Protein AF-A0A7C5XHE6-F1 (afdb_monomer)

Secondary structure (DSSP, 8-state):
--GGGSHHHHTTTGGGTT---------------------------------PPPPPPHHHHHHHHHHHHHHHHHHHHTT-HHHHHHHHHHHHHTTTT-HHHH-HHHHHHHHHHHHHHHHH--HHHHHHHHHHHHHTT--HHHHHHHHT--HHIIIIIIHHHHT--------HHHHHHHHHHHHHHHH---HHHHHHHHHHHTT--HHHHHHTT--SSTTTT----HHHHHHHHHHT-EEEEEEETTEEEEEEEEEE--HHHHHHHHTT-SSS-PEEEEEES-SSS--EEEEEEEEEEGGG-GGG-HHHHHHHHHT--TTTHHHHHHHHHHTTEEEEEETTTTEEEEEEEEETTSTTHHHHHHHHHHHHHTT--EEEEE-SSEEEEEEEHHHHHHHHHHHTTT--SHHHHHHHHHHHHHHTTSS-HHHHHHHHHTTS--STT-TTSS-HHHHHHHHS-----TT-HHHHHTT-HHHHHHHHHHHTGGGTTSS-HHHHHHHHHS----HHHHHHHHHHHH--

Sequence (520 aa):
MNLGSIGALVMHRIRCIAVSAEGGFKINNGPPINGKGPMPSKEVSDTNIEASPPQPTRAGRIETYTELIRQAMRCLENNDKDCVMKLIEELVRNQCHNGRLIGKEVADGVRMVAHKLWLVSDNELRCKLLRTLRELGVTKKWVRGALKINRKELDKKWRTRCNIEWGIRIKRRDIIKRVEDLLRERFGWDEVKMCEELMRFIGIDTEMLRKYGIEPCDWVHAGFDEVYFMGIALSDLYVKFVEINKNKYVNVALNTTNAIDAVFFSLLLPVQRSTVEIWWVDRETGIVGVGYLIVVRADKWGWANYEELIKRIRTLRLEDVPRLIAGAVDGDGSIKYNFTVSRPSIEITACKACRKRVFLDALQEILEKLGIEGKIYETDSDVRLEVYGENAIKLLRFIMPYLRHPLKRLRAKLILMLHDGKIDDDTFAELYNQSKYEDEDDPKRGHAVEALTRAAPQTHTHGERDKVAGRRFNEIKEFLRGKICRYGAIYPPKELLMRSFNDAYNLDYLLNYLREKYLG

Mean predicted aligned error: 17.36 Å

Foldseek 3Di:
DDPPCQLVCLQCLLLPLQDDPDDDDDDDDDDDDDDDDDDDDDDDDDDDDDDDPDDDDLVVVLVVLVVLLVQLVVCLVVVVLVSNLVSLLVCLLVVQLPCVPNHDVSNVSSLQSLQSSLVPDDLVSVLVSLVSCLVSVNAPVSCCVSNVPDPCCVVPVSCVSNVDDRDDPCDVSNVSVVVVVCCCPPPVLDQLNLQVLLCVLLQADQVLCVVLVDRLRPLSSDGADPLLLLLQLLFAKDWDWDADPNFIKIKIKRKALFLLCLSVVSSRDPDPDFNKDKDQPDVVVRQIMIMGIDIGGPVPDPSNPLVVSLVCLLVDDLLSLLSSVLSNCLHQKDWDADPVVRKIKIKGKDWPPDPSVSVLVSNQVSLVVVVQHWDWDDDPTMIMIMGMHPSRLVSLVSNLSNHNRSLRNQSSVLSNCCVVVSDDPVSSCVNNVSSDQDDPPRSRGSPSVVSSCSSHLPQDDPDCVVCVVVVVVVVVVVLCCVQPVVCRPVDDPQVSCCVRPVDGPDCVSSVVVSCVVPVD

pLDDT: mean 75.3, std 22.18, range [20.66, 98.38]

Solvent-accessible surface area (backbone atoms only — not comparable to full-atom values): 29993 Å² total; per-residue (Å²): 131,82,76,87,55,58,78,73,45,55,78,56,46,72,72,53,67,72,69,68,91,82,87,79,93,79,87,82,84,86,87,92,84,88,90,82,84,89,85,88,82,82,91,83,81,88,84,89,76,87,80,71,81,83,74,77,50,77,66,57,50,50,55,54,51,50,50,49,48,52,50,29,50,51,24,55,74,71,68,36,63,67,60,27,51,54,42,50,51,52,40,48,75,71,43,38,60,38,37,89,80,66,36,57,66,55,13,50,45,47,27,49,53,53,26,52,52,54,70,80,39,56,74,65,57,44,34,50,53,52,50,53,41,48,75,70,66,55,51,70,69,55,53,29,62,36,60,69,48,53,71,66,48,52,68,47,55,45,18,67,74,52,71,49,78,79,68,77,78,70,47,67,68,60,52,47,50,52,52,50,51,47,34,35,77,75,66,64,52,42,68,57,52,47,40,51,54,50,40,47,64,46,58,36,63,60,67,65,40,42,78,75,73,39,74,80,49,68,43,78,79,56,75,82,53,73,52,22,48,49,14,25,46,59,42,51,47,43,77,43,81,46,78,57,94,96,39,60,26,31,42,36,33,47,71,33,30,28,20,63,50,45,59,54,52,72,65,63,64,92,60,100,69,58,47,61,46,76,47,74,74,35,77,87,86,60,31,35,29,36,28,42,34,39,80,42,51,42,95,75,40,77,83,73,44,61,71,60,51,53,54,51,56,78,68,52,55,77,90,49,44,36,31,25,49,18,18,24,39,56,42,43,23,48,72,49,72,41,77,91,75,75,32,40,34,36,39,38,52,27,49,51,93,42,78,40,44,61,53,49,53,55,48,46,60,50,31,51,76,71,74,30,67,63,46,80,48,75,60,97,65,35,32,33,41,37,22,48,40,71,36,22,52,54,49,43,70,60,19,56,89,54,42,56,40,62,64,55,42,50,51,48,51,51,53,50,33,41,75,69,66,74,41,52,72,66,58,41,50,62,61,51,54,43,70,54,83,70,66,89,82,27,55,47,48,51,26,10,57,57,41,47,55,67,68,20,84,78,62,82,75,89,85,48,64,72,37,60,76,67,67,43,55,66,60,53,49,53,50,43,33,74,50,47,59,74,49,67,83,80,45,59,70,67,54,37,42,29,71,55,66,74,38,71,95,58,70,62,57,34,54,50,48,52,42,51,72,76,73,94

Nearest PDB structures (foldseek):
  2dch-assembly1_X  TM=5.580E-01  e=1.653E-05  Thermoproteus
  2ab5-assembly1_B  TM=5.947E-01  e=7.986E-05  Saccharomyces cerevisiae
  2ab5-assembly1_A  TM=5.744E-01  e=6.090E-04  Saccharomyces cerevisiae
  6mrs-ass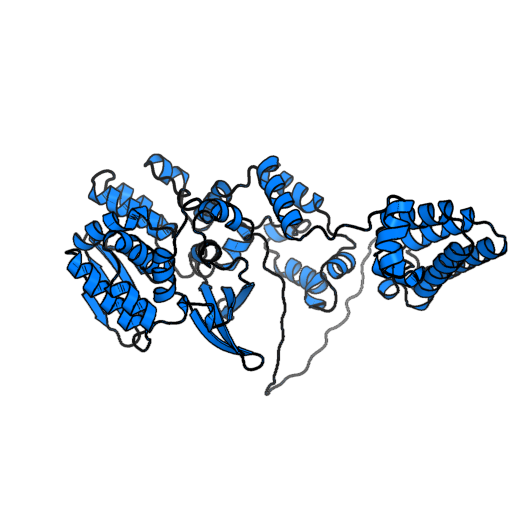embly1_A  TM=4.755E-01  e=1.895E+00  synth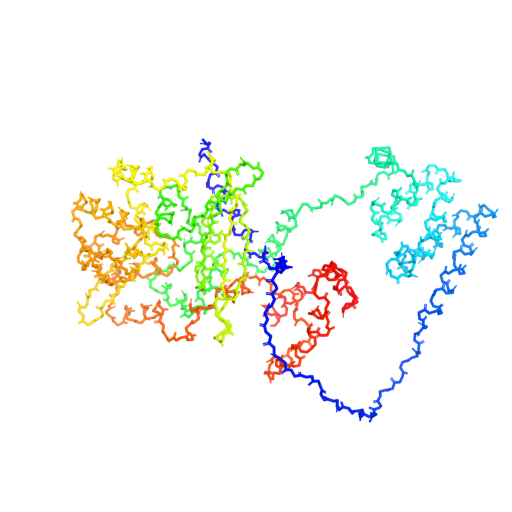etic construct

Radius of gyration: 30.7 Å; Cα contacts (8 Å, |Δi|>4): 626; chains: 1; bounding box: 70×63×87 Å

Structure (mmCIF, N/CA/C/O backbone):
data_AF-A0A7C5XHE6-F1
#
_entry.id   AF-A0A7C5XHE6-F1
#
loop_
_atom_site.group_PDB
_atom_site.id
_atom_site.type_symbol
_atom_site.label_atom_id
_atom_site.label_alt_id
_atom_site.label_comp_id
_atom_site.label_asym_id
_atom_site.label_entity_id
_atom_site.label_seq_id
_atom_site.pdbx_PDB_ins_code
_atom_site.Cartn_x
_atom_site.Cartn_y
_atom_site.Cartn_z
_atom_site.occupancy
_atom_site.B_iso_or_equiv
_atom_site.auth_seq_id
_atom_site.auth_comp_id
_atom_site.auth_asym_id
_atom_site.auth_atom_id
_atom_site.pdbx_PDB_model_num
ATOM 1 N N . MET A 1 1 ? -4.288 24.419 -5.793 1.00 26.61 1 MET A N 1
ATOM 2 C CA . MET A 1 1 ? -4.224 23.152 -6.561 1.00 26.61 1 MET A CA 1
ATOM 3 C C . MET A 1 1 ? -5.627 22.863 -7.074 1.00 26.61 1 MET A C 1
ATOM 5 O O . MET A 1 1 ? -6.558 23.048 -6.309 1.00 26.61 1 MET A O 1
ATOM 9 N N . ASN A 1 2 ? -5.802 22.543 -8.361 1.00 20.66 2 ASN A N 1
ATOM 10 C CA . ASN A 1 2 ? -7.130 22.410 -8.975 1.00 20.66 2 ASN A CA 1
ATOM 11 C C . ASN A 1 2 ? -7.695 20.995 -8.706 1.00 20.66 2 ASN A C 1
ATOM 13 O O . ASN A 1 2 ? -7.157 20.000 -9.198 1.00 20.66 2 ASN A O 1
ATOM 17 N N . LEU A 1 3 ? -8.716 20.922 -7.845 1.00 27.92 3 LEU A N 1
ATOM 18 C CA . LEU A 1 3 ? -9.146 19.735 -7.082 1.00 27.92 3 LEU A CA 1
ATOM 19 C C . LEU A 1 3 ? -10.015 18.730 -7.865 1.00 27.92 3 LEU A C 1
ATOM 21 O O . LEU A 1 3 ? -10.247 17.626 -7.385 1.00 27.92 3 LEU A O 1
ATOM 25 N N . GLY A 1 4 ? -10.422 19.044 -9.099 1.00 21.59 4 GLY A N 1
ATOM 26 C CA . GLY A 1 4 ? -11.236 18.150 -9.943 1.00 21.59 4 GLY A CA 1
ATOM 27 C C . GLY A 1 4 ? -10.503 16.925 -10.518 1.00 21.59 4 GLY A C 1
ATOM 28 O O . GLY A 1 4 ? -11.110 16.105 -11.197 1.00 21.59 4 GLY A O 1
ATOM 29 N N . SER A 1 5 ? -9.199 16.780 -10.262 1.00 22.95 5 SER A N 1
ATOM 30 C CA . SER A 1 5 ? -8.342 15.777 -10.921 1.00 22.95 5 SER A CA 1
ATOM 31 C C . SER A 1 5 ? -8.169 14.471 -10.127 1.00 22.95 5 SER A C 1
ATOM 33 O O . SER A 1 5 ? -7.645 13.495 -10.659 1.00 22.95 5 SER A O 1
ATOM 35 N N . ILE A 1 6 ? -8.562 14.449 -8.848 1.00 27.91 6 ILE A N 1
ATOM 36 C CA . ILE A 1 6 ? -8.197 13.391 -7.885 1.00 27.91 6 ILE A CA 1
ATOM 37 C C . ILE A 1 6 ? -8.960 12.080 -8.157 1.00 27.91 6 ILE A C 1
ATOM 39 O O . ILE A 1 6 ? -8.373 11.003 -8.059 1.00 27.91 6 ILE A O 1
ATOM 43 N N . GLY A 1 7 ? -10.218 12.156 -8.608 1.00 23.56 7 GLY A N 1
ATOM 44 C CA . GLY A 1 7 ? -11.042 10.978 -8.928 1.00 23.56 7 GLY A CA 1
ATOM 45 C C . GLY A 1 7 ? -10.528 10.151 -10.115 1.00 23.56 7 GLY A C 1
ATOM 46 O O . GLY A 1 7 ? -10.569 8.927 -10.081 1.00 23.56 7 GLY A O 1
ATOM 47 N N . ALA A 1 8 ? -9.935 10.794 -11.128 1.00 22.52 8 ALA A N 1
ATOM 48 C CA . ALA A 1 8 ? -9.312 10.106 -12.268 1.00 22.52 8 ALA A CA 1
ATOM 49 C C . ALA A 1 8 ? -7.907 9.539 -11.949 1.00 22.52 8 ALA A C 1
ATOM 51 O O . ALA A 1 8 ? -7.343 8.774 -12.733 1.00 22.52 8 ALA A O 1
ATOM 52 N N . LEU A 1 9 ? -7.328 9.920 -10.804 1.00 27.09 9 LEU A N 1
ATOM 53 C CA . LEU A 1 9 ? -5.957 9.605 -10.390 1.00 27.09 9 LEU A CA 1
ATOM 54 C C . LEU A 1 9 ? -5.854 8.303 -9.581 1.00 27.09 9 LEU A C 1
ATOM 56 O O . LEU A 1 9 ? -4.801 7.668 -9.619 1.00 27.09 9 LEU A O 1
ATOM 60 N N . VAL A 1 10 ? -6.930 7.869 -8.913 1.00 28.62 10 VAL A N 1
ATOM 61 C CA . VAL A 1 10 ? -6.976 6.605 -8.148 1.00 28.62 10 VAL A CA 1
ATOM 62 C C . VAL A 1 10 ? -6.812 5.393 -9.080 1.00 28.62 10 VAL A C 1
ATOM 64 O O . VAL A 1 10 ? -5.983 4.530 -8.810 1.00 28.62 10 VAL A O 1
ATOM 67 N N . MET A 1 11 ? -7.436 5.411 -10.267 1.00 25.52 11 MET A N 1
ATOM 68 C CA . MET A 1 11 ? -7.243 4.381 -11.308 1.00 25.52 11 MET A CA 1
ATOM 69 C C . MET A 1 11 ? -5.835 4.365 -11.934 1.00 25.52 11 MET A C 1
ATOM 71 O O . MET A 1 11 ? -5.468 3.418 -12.624 1.00 25.52 11 MET A O 1
ATOM 75 N N . HIS A 1 12 ? -5.013 5.401 -11.718 1.00 29.30 12 HIS A N 1
ATOM 76 C CA . HIS A 1 12 ? -3.626 5.423 -12.192 1.00 29.30 12 HIS A CA 1
ATOM 77 C C . HIS A 1 12 ? -2.636 4.850 -11.153 1.00 29.30 12 HIS A C 1
ATOM 79 O O . HIS A 1 12 ? -1.473 4.653 -11.498 1.00 29.30 12 HIS A O 1
ATOM 85 N N . ARG A 1 13 ? -3.050 4.588 -9.901 1.00 35.28 13 ARG A N 1
ATOM 86 C CA . ARG A 1 13 ? -2.145 4.166 -8.808 1.00 35.28 13 ARG A CA 1
ATOM 87 C C . ARG A 1 13 ? -1.843 2.671 -8.798 1.00 35.28 13 ARG A C 1
ATOM 89 O O . ARG A 1 13 ? -0.698 2.297 -8.565 1.00 35.28 13 ARG A O 1
ATOM 96 N N . ILE A 1 14 ? -2.810 1.836 -9.172 1.00 31.27 14 ILE A N 1
ATOM 97 C CA . ILE A 1 14 ? -2.570 0.399 -9.366 1.00 31.27 14 ILE A CA 1
ATOM 98 C C . ILE A 1 14 ? -1.552 0.161 -10.498 1.00 31.27 14 ILE A C 1
ATOM 100 O O . ILE A 1 14 ? -0.758 -0.778 -10.456 1.00 31.27 14 ILE A O 1
ATOM 104 N N . ARG A 1 15 ? -1.437 1.116 -11.429 1.00 33.22 15 ARG A N 1
ATOM 105 C CA . ARG A 1 15 ? -0.502 1.070 -12.560 1.00 33.22 15 ARG A CA 1
ATOM 106 C C . ARG A 1 15 ? 0.995 1.032 -12.213 1.00 33.22 15 ARG A C 1
ATOM 108 O O . ARG A 1 15 ? 1.852 0.947 -13.089 1.00 33.22 15 ARG A O 1
ATOM 115 N N . CYS A 1 16 ? 1.354 1.165 -10.938 1.00 29.00 16 CYS A N 1
ATOM 116 C CA . CYS A 1 16 ? 2.748 1.288 -10.509 1.00 29.00 16 CYS A CA 1
ATOM 117 C C . CYS A 1 16 ? 3.265 0.109 -9.672 1.00 29.00 16 CYS A C 1
ATOM 119 O O . CYS A 1 16 ? 4.475 0.031 -9.465 1.00 29.00 16 CYS A O 1
ATOM 121 N N . ILE A 1 17 ? 2.404 -0.816 -9.232 1.00 32.62 17 ILE A N 1
ATOM 122 C CA . ILE A 1 17 ? 2.788 -1.857 -8.258 1.00 32.62 17 ILE A CA 1
ATOM 123 C C . ILE A 1 17 ? 3.675 -2.946 -8.890 1.00 32.62 17 ILE A C 1
ATOM 125 O O . ILE A 1 17 ? 4.526 -3.520 -8.220 1.00 32.62 17 ILE A O 1
ATOM 129 N N . ALA A 1 18 ? 3.604 -3.155 -10.208 1.00 27.67 18 ALA A N 1
ATOM 130 C CA . ALA A 1 18 ? 4.371 -4.212 -10.873 1.00 27.67 18 ALA A CA 1
ATOM 131 C C . ALA A 1 18 ? 5.877 -3.924 -11.072 1.00 27.67 18 ALA A C 1
ATOM 133 O O . ALA A 1 18 ? 6.579 -4.774 -11.616 1.00 27.67 18 ALA A O 1
ATOM 134 N N . VAL A 1 19 ? 6.417 -2.748 -10.709 1.00 31.83 19 VAL A N 1
ATOM 135 C CA . VAL A 1 19 ? 7.828 -2.437 -11.017 1.00 31.83 19 VAL A CA 1
ATOM 136 C C . VAL A 1 19 ? 8.483 -1.484 -10.013 1.00 31.83 19 VAL A C 1
ATOM 138 O O . VAL A 1 19 ? 8.537 -0.276 -10.259 1.00 31.83 19 VAL A O 1
ATOM 141 N N . SER A 1 20 ? 9.123 -2.024 -8.972 1.00 27.94 20 SER A N 1
ATOM 142 C CA . SER A 1 20 ? 10.395 -1.493 -8.444 1.00 27.94 20 SER A CA 1
ATOM 143 C C . SER A 1 20 ? 11.145 -2.540 -7.617 1.00 27.94 20 SER A C 1
ATOM 145 O O . SER A 1 20 ? 11.141 -2.525 -6.395 1.00 27.94 20 SER A O 1
ATOM 147 N N . ALA A 1 21 ? 11.841 -3.427 -8.320 1.00 26.02 21 ALA A N 1
ATOM 148 C CA . ALA A 1 21 ? 12.965 -4.177 -7.779 1.00 26.02 21 ALA A CA 1
ATOM 149 C C . ALA A 1 21 ? 14.148 -4.043 -8.749 1.00 26.02 21 ALA A C 1
ATOM 151 O O . ALA A 1 21 ? 14.610 -5.027 -9.300 1.00 26.02 21 ALA A O 1
ATOM 152 N N . GLU A 1 22 ? 14.606 -2.814 -9.023 1.00 25.88 22 GLU A N 1
ATOM 153 C CA . GLU A 1 22 ? 15.925 -2.585 -9.634 1.00 25.88 22 GLU A CA 1
ATOM 154 C C . GLU A 1 22 ? 16.517 -1.226 -9.221 1.00 25.88 22 GLU A C 1
ATOM 156 O O . GLU A 1 22 ? 15.969 -0.167 -9.533 1.00 25.88 22 GLU A O 1
ATOM 161 N N . GLY A 1 23 ? 17.696 -1.283 -8.592 1.00 23.80 23 GLY A N 1
ATOM 162 C CA . GLY A 1 23 ? 18.583 -0.155 -8.284 1.00 23.80 23 GLY A CA 1
ATOM 163 C C . GLY A 1 23 ? 18.903 -0.110 -6.790 1.00 23.80 23 GLY A C 1
ATOM 164 O O . GLY A 1 23 ? 18.004 -0.034 -5.978 1.00 23.80 23 GLY A O 1
ATOM 165 N N . GLY A 1 24 ? 20.134 -0.162 -6.302 1.00 21.94 24 GLY A N 1
ATOM 166 C CA . GLY A 1 24 ? 21.453 -0.055 -6.904 1.00 21.94 24 GLY A CA 1
ATOM 167 C C . GLY A 1 24 ? 22.391 0.231 -5.734 1.00 21.94 24 GLY A C 1
ATOM 168 O O . GLY A 1 24 ? 22.412 1.344 -5.220 1.00 21.94 24 GLY A O 1
ATOM 169 N N . PHE A 1 25 ? 23.104 -0.793 -5.265 1.00 22.00 25 PHE A N 1
ATOM 170 C CA . PHE A 1 25 ? 23.996 -0.693 -4.113 1.00 22.00 25 PHE A CA 1
ATOM 171 C C . PHE A 1 25 ? 25.136 0.294 -4.393 1.00 22.00 25 PHE A C 1
ATOM 173 O O . PHE A 1 25 ? 25.977 0.067 -5.264 1.00 22.00 25 PHE A O 1
ATOM 180 N N . LYS A 1 26 ? 25.182 1.377 -3.614 1.00 22.16 26 LYS A N 1
ATOM 181 C CA . LYS A 1 26 ? 26.386 2.177 -3.386 1.00 22.16 26 LYS A CA 1
ATOM 182 C C . LYS A 1 26 ? 26.808 1.969 -1.939 1.00 22.16 26 LYS A C 1
ATOM 184 O O . LYS A 1 26 ? 26.198 2.503 -1.022 1.00 22.16 26 LYS A O 1
ATOM 189 N N . ILE A 1 27 ? 27.848 1.165 -1.772 1.00 24.25 27 ILE A N 1
ATOM 190 C CA . ILE A 1 27 ? 28.574 0.990 -0.519 1.00 24.25 27 ILE A CA 1
ATOM 191 C C . ILE A 1 27 ? 29.613 2.109 -0.475 1.00 24.25 27 ILE A C 1
ATOM 193 O O . ILE A 1 27 ? 30.404 2.217 -1.408 1.00 24.25 27 ILE A O 1
ATOM 197 N N . ASN A 1 28 ? 29.621 2.917 0.583 1.00 21.64 28 ASN A N 1
ATOM 198 C CA . ASN A 1 28 ? 30.779 3.732 0.933 1.00 21.64 28 ASN A CA 1
ATOM 199 C C . ASN A 1 28 ? 31.118 3.523 2.415 1.00 21.64 28 ASN A C 1
ATOM 201 O O . ASN A 1 28 ? 30.295 3.793 3.284 1.00 21.64 28 ASN A O 1
ATOM 205 N N . ASN A 1 29 ? 32.375 3.107 2.609 1.00 25.17 29 ASN A N 1
ATOM 206 C CA . ASN A 1 29 ? 33.237 3.169 3.797 1.00 25.17 29 ASN A CA 1
ATOM 207 C C . ASN A 1 29 ? 33.138 2.057 4.864 1.00 25.17 29 ASN A C 1
ATOM 209 O O . ASN A 1 29 ? 32.437 2.197 5.854 1.00 25.17 29 ASN A O 1
ATOM 213 N N . GLY A 1 30 ? 33.964 1.013 4.675 1.00 22.03 30 GLY A N 1
ATOM 214 C CA . GLY A 1 30 ? 35.265 0.875 5.375 1.00 22.03 30 GLY A CA 1
ATOM 215 C C . GLY A 1 30 ? 35.311 0.119 6.729 1.00 22.03 30 GLY A C 1
ATOM 216 O O . GLY A 1 30 ? 34.462 0.388 7.564 1.00 22.03 30 GLY A O 1
ATOM 217 N N . PRO A 1 31 ? 36.296 -0.787 6.969 1.00 30.23 31 PRO A N 1
ATOM 218 C CA . PRO A 1 31 ? 36.237 -1.903 7.941 1.00 30.23 31 PRO A CA 1
ATOM 219 C C . PRO A 1 31 ? 37.012 -1.645 9.260 1.00 30.23 31 PRO A C 1
ATOM 221 O O . PRO A 1 31 ? 37.639 -0.590 9.379 1.00 30.23 31 PRO A O 1
ATOM 224 N N . PRO A 1 32 ? 36.987 -2.565 10.259 1.00 28.52 32 PRO A N 1
ATOM 225 C CA . PRO A 1 32 ? 38.006 -3.645 10.425 1.00 28.52 32 PRO A CA 1
ATOM 226 C C . PRO A 1 32 ? 37.415 -4.954 11.046 1.00 28.52 32 PRO A C 1
ATOM 228 O O . PRO A 1 32 ? 36.237 -4.969 11.369 1.00 28.52 32 PRO A O 1
ATOM 231 N N . ILE A 1 33 ? 38.063 -6.096 11.341 1.00 25.09 33 ILE A N 1
ATOM 232 C CA . ILE A 1 33 ? 39.339 -6.812 11.089 1.00 25.09 33 ILE A CA 1
ATOM 233 C C . ILE A 1 33 ? 39.103 -8.268 11.595 1.00 25.09 33 ILE A C 1
ATOM 235 O O . ILE A 1 33 ? 38.296 -8.470 12.498 1.00 25.09 33 ILE A O 1
ATOM 239 N N . ASN A 1 34 ? 39.874 -9.230 11.059 1.00 24.42 34 ASN A N 1
ATOM 240 C CA . ASN A 1 34 ? 39.990 -10.681 11.352 1.00 24.42 34 ASN A CA 1
ATOM 241 C C . ASN A 1 34 ? 39.054 -11.593 10.532 1.00 24.42 34 ASN A C 1
ATOM 243 O O . ASN A 1 34 ? 37.844 -11.522 10.656 1.00 24.42 34 ASN A O 1
ATOM 247 N N . GLY A 1 35 ? 39.499 -12.516 9.677 1.00 22.88 35 GLY A N 1
ATOM 248 C CA . GLY A 1 35 ? 40.815 -13.110 9.450 1.00 22.88 35 GLY A CA 1
ATOM 249 C C . GLY A 1 35 ? 40.649 -14.632 9.402 1.00 22.88 35 GLY A C 1
ATOM 250 O O . GLY A 1 35 ? 40.390 -15.226 10.442 1.00 22.88 35 GLY A O 1
ATOM 251 N N . LYS A 1 36 ? 40.766 -15.243 8.212 1.00 24.61 36 LYS A N 1
ATOM 252 C CA . LYS A 1 36 ? 41.341 -16.583 7.949 1.00 24.61 36 LYS A CA 1
ATOM 253 C C . LYS A 1 36 ? 41.221 -16.921 6.456 1.00 24.61 36 LYS A C 1
ATOM 255 O O . LYS A 1 36 ? 40.152 -16.810 5.866 1.00 24.61 36 LYS A O 1
ATOM 260 N N . GLY A 1 37 ? 42.367 -17.251 5.861 1.00 22.53 37 GLY A N 1
ATOM 261 C CA . GLY A 1 37 ? 42.538 -17.590 4.448 1.00 22.53 37 GLY A CA 1
ATOM 262 C C . GLY A 1 37 ? 42.047 -18.997 4.071 1.00 22.53 37 GLY A C 1
ATOM 263 O O . GLY A 1 37 ? 41.517 -19.714 4.920 1.00 22.53 37 GLY A O 1
ATOM 264 N N . PRO A 1 38 ? 42.201 -19.379 2.789 1.00 23.78 38 PRO A N 1
ATOM 265 C CA . PRO A 1 38 ? 41.472 -20.479 2.164 1.00 23.78 38 PRO A CA 1
ATOM 266 C C . PRO A 1 38 ? 42.223 -21.819 2.228 1.00 23.78 38 PRO A C 1
ATOM 268 O O . PRO A 1 38 ? 43.452 -21.848 2.243 1.00 23.78 38 PRO A O 1
ATOM 271 N N . MET A 1 39 ? 41.481 -22.931 2.169 1.00 21.89 39 MET A N 1
ATOM 272 C CA . MET A 1 39 ? 42.016 -24.260 1.838 1.00 21.89 39 MET A CA 1
ATOM 273 C C . MET A 1 39 ? 41.391 -24.783 0.528 1.00 21.89 39 MET A C 1
ATOM 275 O O . MET A 1 39 ? 40.179 -24.645 0.355 1.00 21.89 39 MET A O 1
ATOM 279 N N . PRO A 1 40 ? 42.184 -25.371 -0.392 1.00 25.12 40 PRO A N 1
ATOM 280 C CA . PRO A 1 40 ? 41.724 -25.852 -1.693 1.00 25.12 40 PRO A CA 1
ATOM 281 C C . PRO A 1 40 ? 41.316 -27.336 -1.648 1.00 25.12 40 PRO A C 1
ATOM 283 O O . PRO A 1 40 ? 41.926 -28.140 -0.949 1.00 25.12 40 PRO A O 1
ATOM 286 N N . SER A 1 41 ? 40.334 -27.729 -2.459 1.00 23.91 41 SER A N 1
ATOM 287 C CA . SER A 1 41 ? 40.117 -29.130 -2.866 1.00 23.91 41 SER A CA 1
ATOM 288 C C . SER A 1 41 ? 39.664 -29.118 -4.331 1.00 23.91 41 SER A C 1
ATOM 290 O O . SER A 1 41 ? 38.771 -28.362 -4.695 1.00 23.91 41 SER A O 1
ATOM 292 N N . LYS A 1 42 ? 40.554 -29.548 -5.230 1.00 24.12 42 LYS A N 1
ATOM 293 C CA . LYS A 1 42 ? 40.725 -30.895 -5.808 1.00 24.12 42 LYS A CA 1
ATOM 294 C C . LYS A 1 42 ? 39.707 -31.207 -6.908 1.00 24.12 42 LYS A C 1
ATOM 296 O O . LYS A 1 42 ? 38.513 -31.332 -6.666 1.00 24.12 42 LYS A O 1
ATOM 301 N N . GLU A 1 43 ? 40.272 -31.322 -8.107 1.00 23.88 43 GLU A N 1
ATOM 302 C CA . GLU A 1 43 ? 39.700 -31.859 -9.335 1.00 23.88 43 GLU A CA 1
ATOM 303 C C . GLU A 1 43 ? 39.048 -33.224 -9.102 1.00 23.88 43 GLU A C 1
ATOM 305 O O . GLU A 1 43 ? 39.625 -34.089 -8.442 1.00 23.88 43 GLU A O 1
ATOM 310 N N . VAL A 1 44 ? 37.885 -33.427 -9.719 1.00 25.09 44 VAL A N 1
ATOM 311 C CA . VAL A 1 44 ? 37.427 -34.752 -10.133 1.00 25.09 44 VAL A CA 1
ATOM 312 C C . VAL A 1 44 ? 36.932 -34.624 -11.567 1.00 25.09 44 VAL A C 1
ATOM 314 O O . VAL A 1 44 ? 36.077 -33.795 -11.882 1.00 25.09 44 VAL A O 1
ATOM 317 N N . SER A 1 45 ? 37.563 -35.418 -12.416 1.00 25.12 45 SER A N 1
ATOM 318 C CA . SER A 1 45 ? 37.356 -35.571 -13.843 1.00 25.12 45 SER A CA 1
ATOM 319 C C . SER A 1 45 ? 36.248 -36.584 -14.164 1.00 25.12 45 SER A C 1
ATOM 321 O O . SER A 1 45 ? 36.047 -37.554 -13.439 1.00 25.12 45 SER A O 1
ATOM 323 N N . ASP A 1 46 ? 35.613 -36.324 -15.308 1.00 25.58 46 ASP A N 1
ATOM 324 C CA . ASP A 1 46 ? 34.996 -37.224 -16.291 1.00 25.58 46 ASP A CA 1
ATOM 325 C C . ASP A 1 46 ? 33.772 -38.090 -15.938 1.00 25.58 46 ASP A C 1
ATOM 327 O O . ASP A 1 46 ? 33.831 -39.051 -15.177 1.00 25.58 46 ASP A O 1
ATOM 331 N N . THR A 1 47 ? 32.670 -37.862 -16.673 1.00 24.50 47 THR A N 1
ATOM 332 C CA . THR A 1 47 ? 32.284 -38.762 -17.787 1.00 24.50 47 THR A CA 1
ATOM 333 C C . THR A 1 47 ? 31.145 -38.205 -18.670 1.00 24.50 47 THR A C 1
ATOM 335 O O . THR A 1 47 ? 30.076 -37.842 -18.196 1.00 24.50 47 THR A O 1
ATOM 338 N N . ASN A 1 48 ? 31.427 -38.190 -19.981 1.00 26.98 48 ASN A N 1
ATOM 339 C CA . ASN A 1 48 ? 30.579 -38.458 -21.157 1.00 26.98 48 ASN A CA 1
ATOM 340 C C . ASN A 1 48 ? 29.259 -37.691 -21.396 1.00 26.98 48 ASN A C 1
ATOM 342 O O . ASN A 1 48 ? 28.193 -38.098 -20.945 1.00 26.98 48 ASN A O 1
ATOM 346 N N . ILE A 1 49 ? 29.313 -36.702 -22.301 1.00 27.03 49 ILE A N 1
ATOM 347 C CA . ILE A 1 49 ? 28.176 -36.299 -23.149 1.00 27.03 49 ILE A CA 1
ATOM 348 C C . ILE A 1 49 ? 28.658 -36.286 -24.604 1.00 27.03 49 ILE A C 1
ATOM 350 O O . ILE A 1 49 ? 29.685 -35.679 -24.914 1.00 27.03 49 ILE A O 1
ATOM 354 N N . GLU A 1 50 ? 27.920 -36.976 -25.476 1.00 29.00 50 GLU A N 1
ATOM 355 C CA . GLU A 1 50 ? 28.102 -37.003 -26.929 1.00 29.00 50 GLU A CA 1
ATOM 356 C C . GLU A 1 50 ? 28.318 -35.597 -27.506 1.00 29.00 50 GLU A C 1
ATOM 358 O O . GLU A 1 50 ? 27.533 -34.667 -27.299 1.00 29.00 50 GLU A O 1
ATOM 363 N N . ALA A 1 51 ? 29.420 -35.442 -28.238 1.00 26.03 51 ALA A N 1
ATOM 364 C CA . ALA A 1 51 ? 29.838 -34.179 -28.816 1.00 26.03 51 ALA A CA 1
ATOM 365 C C . ALA A 1 51 ? 28.925 -33.771 -29.983 1.00 26.03 51 ALA A C 1
ATOM 367 O O . ALA A 1 51 ? 28.948 -34.366 -31.059 1.00 26.03 51 ALA A O 1
ATOM 368 N N . SER A 1 52 ? 28.181 -32.679 -29.800 1.00 30.27 52 SER A N 1
ATOM 369 C CA . SER A 1 52 ? 27.771 -31.832 -30.926 1.00 30.27 52 SER A CA 1
ATOM 370 C C . SER A 1 52 ? 29.024 -31.247 -31.602 1.00 30.27 52 SER A C 1
ATOM 372 O O . SER A 1 52 ? 30.006 -30.976 -30.903 1.00 30.27 52 SER A O 1
ATOM 374 N N . PRO A 1 53 ? 29.030 -31.023 -32.931 1.00 29.64 53 PRO A N 1
ATOM 375 C CA . PRO A 1 53 ? 30.210 -30.523 -33.631 1.00 29.64 53 PRO A CA 1
ATOM 376 C C . PRO A 1 53 ? 30.701 -29.196 -33.022 1.00 29.64 53 PRO A C 1
ATOM 378 O O . PRO A 1 53 ? 29.881 -28.354 -32.633 1.00 29.64 53 PRO A O 1
ATOM 381 N N . PRO A 1 54 ? 32.026 -28.985 -32.915 1.00 33.41 54 PRO A N 1
ATOM 382 C CA . PRO A 1 54 ? 32.576 -27.835 -32.214 1.00 33.41 54 PRO A CA 1
ATOM 383 C C . PRO A 1 54 ? 32.192 -26.539 -32.930 1.00 33.41 54 PRO A C 1
ATOM 385 O O . PRO A 1 54 ? 32.516 -26.327 -34.098 1.00 33.41 54 PRO A O 1
ATOM 388 N N . GLN A 1 55 ? 31.523 -25.632 -32.213 1.00 39.38 55 GLN A N 1
ATOM 389 C CA . GLN A 1 55 ? 31.378 -24.260 -32.686 1.00 39.38 55 GLN A CA 1
ATOM 390 C C . GLN A 1 55 ? 32.758 -23.592 -32.775 1.00 39.38 55 GLN A C 1
ATOM 392 O O . GLN A 1 55 ? 33.584 -23.787 -31.878 1.00 39.38 55 GLN A O 1
ATOM 397 N N . PRO A 1 56 ? 33.010 -22.752 -33.796 1.00 42.84 56 PRO A N 1
ATOM 398 C CA . PRO A 1 56 ? 34.302 -22.105 -33.965 1.00 42.84 56 PRO A CA 1
ATOM 399 C C . PRO A 1 56 ? 34.661 -21.271 -32.734 1.00 42.84 56 PRO A C 1
ATOM 401 O O . PRO A 1 56 ? 33.823 -20.545 -32.170 1.00 42.84 56 PRO A O 1
ATOM 404 N N . THR A 1 57 ? 35.931 -21.374 -32.340 1.00 51.94 57 THR A N 1
ATOM 405 C CA . THR A 1 57 ? 36.541 -20.607 -31.252 1.00 51.94 57 THR A CA 1
ATOM 406 C C . THR A 1 57 ? 36.390 -19.103 -31.499 1.00 51.94 57 THR A C 1
ATOM 408 O O . THR A 1 57 ? 36.203 -18.637 -32.625 1.00 51.94 57 THR A O 1
ATOM 411 N N . ARG A 1 58 ? 36.480 -18.296 -30.433 1.00 54.25 58 ARG A N 1
ATOM 412 C CA . ARG A 1 58 ? 36.387 -16.826 -30.521 1.00 54.25 58 ARG A CA 1
ATOM 413 C C . ARG A 1 58 ? 37.372 -16.229 -31.539 1.00 54.25 58 ARG A C 1
ATOM 415 O O . ARG A 1 58 ? 37.025 -15.248 -32.185 1.00 54.25 58 ARG A O 1
ATOM 422 N N . ALA A 1 59 ? 38.550 -16.838 -31.693 1.00 55.56 59 ALA A N 1
ATOM 423 C CA . ALA A 1 59 ? 39.540 -16.462 -32.700 1.00 55.56 59 ALA A CA 1
ATOM 424 C C . ALA A 1 59 ? 39.043 -16.746 -34.132 1.00 55.56 59 ALA A C 1
ATOM 426 O O . ALA A 1 59 ? 39.016 -15.831 -34.949 1.00 55.56 59 ALA A O 1
ATOM 427 N N . GLY A 1 60 ? 38.511 -17.948 -34.399 1.00 59.91 60 GLY A N 1
ATOM 428 C CA . GLY A 1 60 ? 37.968 -18.305 -35.718 1.00 59.91 60 GLY A CA 1
ATOM 429 C C . GLY A 1 60 ? 36.765 -17.453 -36.152 1.00 59.91 60 GLY A C 1
ATOM 430 O O . GLY A 1 60 ? 36.601 -17.148 -37.333 1.00 59.91 60 GLY A O 1
ATOM 431 N N . ARG A 1 61 ? 35.944 -16.974 -35.203 1.00 62.81 61 ARG A N 1
ATOM 432 C CA . ARG A 1 61 ? 34.859 -16.015 -35.508 1.00 62.81 61 ARG A CA 1
ATOM 433 C C . ARG A 1 61 ? 35.390 -14.641 -35.920 1.00 62.81 61 ARG A C 1
ATOM 435 O O . ARG A 1 61 ? 34.831 -14.027 -36.820 1.00 62.81 61 ARG A O 1
ATOM 442 N N . ILE A 1 62 ? 36.452 -14.154 -35.274 1.00 70.62 62 ILE A N 1
ATOM 443 C CA . ILE A 1 62 ? 37.058 -12.853 -35.598 1.00 70.62 62 ILE A CA 1
ATOM 444 C C . ILE A 1 62 ? 37.664 -12.884 -37.003 1.00 70.62 62 ILE A C 1
ATOM 446 O O . ILE A 1 62 ? 37.409 -11.966 -37.776 1.00 70.62 62 ILE A O 1
ATOM 450 N N . GLU A 1 63 ? 38.384 -13.948 -37.363 1.00 74.56 63 GLU A N 1
ATOM 451 C CA . GLU A 1 63 ? 38.931 -14.126 -38.717 1.00 74.56 63 GLU A CA 1
ATOM 452 C C . GLU A 1 63 ? 37.829 -14.130 -39.782 1.00 74.56 63 GLU A C 1
ATOM 454 O O . GLU A 1 63 ? 37.920 -13.407 -40.775 1.00 74.56 63 GLU A O 1
ATOM 459 N N . THR A 1 64 ? 36.734 -14.852 -39.522 1.00 80.19 64 THR A N 1
ATOM 460 C CA . THR A 1 64 ? 35.566 -14.901 -40.416 1.00 80.19 64 THR A CA 1
ATOM 461 C C . THR A 1 64 ? 34.957 -13.508 -40.628 1.00 80.19 64 THR A C 1
ATOM 463 O O . THR A 1 64 ? 34.659 -13.113 -41.755 1.00 80.19 64 THR A O 1
ATOM 466 N N . TYR A 1 65 ? 34.807 -12.715 -39.563 1.00 85.00 65 TYR A N 1
ATOM 467 C CA . TYR A 1 65 ? 34.250 -11.363 -39.666 1.00 85.00 65 TYR A CA 1
ATOM 468 C C . TYR A 1 65 ? 35.198 -10.367 -40.330 1.00 85.00 65 TYR A C 1
ATOM 470 O O . TYR A 1 65 ? 34.742 -9.492 -41.067 1.00 85.00 65 TYR A O 1
ATOM 478 N N . THR A 1 66 ? 36.503 -10.503 -40.111 1.00 86.56 66 THR A N 1
ATOM 479 C CA . THR A 1 66 ? 37.513 -9.695 -40.799 1.00 86.56 66 THR A CA 1
ATOM 480 C C . THR A 1 66 ? 37.507 -9.980 -42.299 1.00 86.56 66 THR A C 1
ATOM 482 O O . THR A 1 66 ? 37.556 -9.039 -43.093 1.00 86.56 66 THR A O 1
ATOM 485 N N . GLU A 1 67 ? 37.354 -11.242 -42.711 1.00 89.31 67 GLU A N 1
ATOM 486 C CA . GLU A 1 67 ? 37.243 -11.583 -44.131 1.00 89.31 67 GLU A CA 1
ATOM 487 C C . GLU A 1 67 ? 35.936 -11.065 -44.747 1.00 89.31 67 GLU A C 1
ATOM 489 O O . GLU A 1 67 ? 35.977 -10.495 -45.837 1.00 89.31 67 GLU A O 1
ATOM 494 N N . LEU A 1 68 ? 34.798 -11.136 -44.044 1.00 89.50 68 LEU A N 1
ATOM 495 C CA . LEU A 1 68 ? 33.544 -10.512 -44.500 1.00 89.50 68 LEU A CA 1
ATOM 496 C C . LEU A 1 68 ? 33.677 -8.986 -44.658 1.00 89.50 68 LEU A C 1
ATOM 498 O O . LEU A 1 68 ? 33.187 -8.411 -45.631 1.00 89.50 68 LEU A O 1
ATOM 502 N N . ILE A 1 69 ? 34.390 -8.314 -43.747 1.00 92.00 69 ILE A N 1
ATOM 503 C CA . ILE A 1 69 ? 34.704 -6.881 -43.873 1.00 92.00 69 ILE A CA 1
ATOM 504 C C . ILE A 1 69 ? 35.592 -6.631 -45.099 1.00 92.00 69 ILE A C 1
ATOM 506 O O . ILE A 1 69 ? 35.340 -5.691 -45.855 1.00 92.00 69 ILE A O 1
ATOM 510 N N . ARG A 1 70 ? 36.604 -7.473 -45.341 1.00 92.00 70 ARG A N 1
ATOM 511 C CA . ARG A 1 70 ? 37.490 -7.361 -46.509 1.00 92.00 70 ARG A CA 1
ATOM 512 C C . ARG A 1 70 ? 36.744 -7.597 -47.821 1.00 92.00 70 ARG A C 1
ATOM 514 O O . ARG A 1 70 ? 37.001 -6.908 -48.805 1.00 92.00 70 ARG A O 1
ATOM 521 N N . GLN A 1 71 ? 35.808 -8.542 -47.850 1.00 93.19 71 GLN A N 1
ATOM 522 C CA . GLN A 1 71 ? 34.910 -8.762 -48.985 1.00 93.19 71 GLN A CA 1
ATOM 523 C C . GLN A 1 71 ? 34.036 -7.533 -49.238 1.00 93.19 71 GLN A C 1
ATOM 525 O O . GLN A 1 71 ? 33.962 -7.061 -50.370 1.00 93.19 71 GLN A O 1
ATOM 530 N N . ALA A 1 72 ? 33.469 -6.942 -48.184 1.00 92.25 72 ALA A N 1
ATOM 531 C CA . ALA A 1 72 ? 32.659 -5.735 -48.316 1.00 92.25 72 ALA A CA 1
ATOM 532 C C . ALA A 1 72 ? 33.482 -4.548 -48.840 1.00 92.25 72 ALA A C 1
ATOM 534 O O . ALA A 1 72 ? 33.001 -3.763 -49.652 1.00 92.25 72 ALA A O 1
ATOM 535 N N . MET A 1 73 ? 34.745 -4.440 -48.428 1.00 92.31 73 MET A N 1
ATOM 536 C CA . MET A 1 73 ? 35.679 -3.440 -48.946 1.00 92.31 73 MET A CA 1
ATOM 537 C C . MET A 1 73 ? 36.014 -3.652 -50.429 1.00 92.31 73 MET A C 1
ATOM 539 O O . MET A 1 73 ? 35.987 -2.686 -51.185 1.00 92.31 73 MET A O 1
ATOM 543 N N . ARG A 1 74 ? 36.234 -4.896 -50.873 1.00 93.56 74 ARG A N 1
ATOM 544 C CA . ARG A 1 74 ? 36.436 -5.212 -52.300 1.00 93.56 74 ARG A CA 1
ATOM 545 C C . ARG A 1 74 ? 35.202 -4.891 -53.143 1.00 93.56 74 ARG A C 1
ATOM 547 O O . ARG A 1 74 ? 35.323 -4.326 -54.224 1.00 93.56 74 ARG A O 1
ATOM 554 N N . CYS A 1 75 ? 34.006 -5.187 -52.638 1.00 94.56 75 CYS A N 1
ATOM 555 C CA . CYS A 1 75 ? 32.773 -4.804 -53.324 1.00 94.56 75 CYS A CA 1
ATOM 556 C C . CYS A 1 75 ? 32.614 -3.279 -53.428 1.00 94.56 75 CYS A C 1
ATOM 558 O O . CYS A 1 75 ? 32.174 -2.786 -54.464 1.00 94.56 75 CYS A O 1
ATOM 560 N N . LEU A 1 76 ? 33.039 -2.515 -52.411 1.00 91.31 76 LEU A N 1
ATOM 561 C CA . LEU A 1 76 ? 33.089 -1.050 -52.493 1.00 91.31 76 LEU A CA 1
ATOM 562 C C . LEU A 1 76 ? 34.059 -0.559 -53.578 1.00 91.31 76 LEU A C 1
ATOM 564 O O . LEU A 1 76 ? 33.714 0.367 -54.307 1.00 91.31 76 LEU A O 1
ATOM 568 N N . GLU A 1 77 ? 35.245 -1.162 -53.692 1.00 91.06 77 GLU A N 1
ATOM 569 C CA . GLU A 1 77 ? 36.249 -0.822 -54.717 1.00 91.06 77 GLU A CA 1
ATOM 570 C C . GLU A 1 77 ? 35.741 -1.103 -56.136 1.00 91.06 77 GLU A C 1
ATOM 572 O O . GLU A 1 77 ? 35.947 -0.294 -57.037 1.00 91.06 77 GLU A O 1
ATOM 577 N N . ASN A 1 78 ? 34.983 -2.187 -56.308 1.00 91.81 78 ASN A N 1
ATOM 578 C CA . ASN A 1 78 ? 34.346 -2.552 -57.575 1.00 91.81 78 ASN A CA 1
ATOM 579 C C . ASN A 1 78 ? 33.029 -1.799 -57.847 1.00 91.81 78 ASN A C 1
ATOM 581 O O . ASN A 1 78 ? 32.348 -2.093 -58.827 1.00 91.81 78 ASN A O 1
ATOM 585 N N . ASN A 1 79 ? 32.647 -0.846 -56.986 1.00 89.12 79 ASN A N 1
ATOM 586 C CA . ASN A 1 79 ? 31.383 -0.105 -57.054 1.00 89.12 79 ASN A CA 1
ATOM 587 C C . ASN A 1 79 ? 30.119 -1.004 -57.034 1.00 89.12 79 ASN A C 1
ATOM 589 O O . ASN A 1 79 ? 29.037 -0.576 -57.444 1.00 89.12 79 ASN A O 1
ATOM 593 N N . ASP A 1 80 ? 30.227 -2.227 -56.505 1.00 93.69 80 ASP A N 1
ATOM 594 C CA . ASP A 1 80 ? 29.119 -3.171 -56.335 1.00 93.69 80 ASP A CA 1
ATOM 595 C C . ASP A 1 80 ? 28.377 -2.889 -55.021 1.00 93.69 80 ASP A C 1
ATOM 597 O O . ASP A 1 80 ? 28.602 -3.496 -53.970 1.00 93.69 80 ASP A O 1
ATOM 601 N N . LYS A 1 81 ? 27.483 -1.904 -55.075 1.00 91.94 81 LYS A N 1
ATOM 602 C CA . LYS A 1 81 ? 26.741 -1.408 -53.910 1.00 91.94 81 LYS A CA 1
ATOM 603 C C . LYS A 1 81 ? 25.773 -2.440 -53.318 1.00 91.94 81 LYS A C 1
ATOM 605 O O . LYS A 1 81 ? 25.543 -2.417 -52.105 1.00 91.94 81 LYS A O 1
ATOM 610 N N . ASP A 1 82 ? 25.225 -3.339 -54.134 1.00 90.94 82 ASP A N 1
ATOM 611 C CA . ASP A 1 82 ? 24.308 -4.381 -53.666 1.00 90.94 82 ASP A CA 1
ATOM 612 C C . ASP A 1 82 ? 25.052 -5.496 -52.924 1.00 90.94 82 ASP A C 1
ATOM 614 O O . ASP A 1 82 ? 24.567 -5.951 -51.882 1.00 90.94 82 ASP A O 1
ATOM 618 N N . CYS A 1 83 ? 26.256 -5.872 -53.374 1.00 94.88 83 CYS A N 1
ATOM 619 C CA . CYS A 1 83 ? 27.137 -6.754 -52.605 1.00 94.88 83 CYS A CA 1
ATOM 620 C C . CYS A 1 83 ? 27.435 -6.170 -51.213 1.00 94.88 83 CYS A C 1
ATOM 622 O O . CYS A 1 83 ? 27.273 -6.850 -50.197 1.00 94.88 83 CYS A O 1
ATOM 624 N N . VAL A 1 84 ? 27.810 -4.886 -51.139 1.00 93.06 84 VAL A N 1
ATOM 625 C CA . VAL A 1 84 ? 28.152 -4.236 -49.859 1.00 93.06 84 VAL A CA 1
ATOM 626 C C . VAL A 1 84 ? 26.949 -4.197 -48.919 1.00 93.06 84 VAL A C 1
ATOM 628 O O . VAL A 1 84 ? 27.095 -4.457 -47.726 1.00 93.06 84 VAL A O 1
ATOM 631 N N . MET A 1 85 ? 25.754 -3.899 -49.439 1.00 92.88 85 MET A N 1
ATOM 632 C CA . MET A 1 85 ? 24.519 -3.902 -48.651 1.00 92.88 85 MET A CA 1
ATOM 633 C C . MET A 1 85 ? 24.237 -5.267 -48.014 1.00 92.88 85 MET A C 1
ATOM 635 O O . MET A 1 85 ? 23.943 -5.318 -46.818 1.00 92.88 85 MET A O 1
ATOM 639 N N . LYS A 1 86 ? 24.369 -6.358 -48.781 1.00 93.56 86 LYS A N 1
ATOM 640 C CA . LYS A 1 86 ? 24.182 -7.728 -48.272 1.00 93.56 86 LYS A CA 1
ATOM 641 C C . LYS A 1 86 ? 25.188 -8.063 -47.171 1.00 93.56 86 LYS A C 1
ATOM 643 O O . LYS A 1 86 ? 24.802 -8.560 -46.117 1.00 93.56 86 LYS A O 1
ATOM 648 N N . LEU A 1 87 ? 26.458 -7.715 -47.377 1.00 93.25 87 LEU A N 1
ATOM 649 C CA . LEU A 1 87 ? 27.514 -7.979 -46.399 1.00 93.25 87 LEU A CA 1
ATOM 650 C C . LEU A 1 87 ? 27.363 -7.132 -45.127 1.00 93.25 87 LEU A C 1
ATOM 652 O O . LEU A 1 87 ? 27.616 -7.626 -44.032 1.00 93.25 87 LEU A O 1
ATOM 656 N N . ILE A 1 88 ? 26.899 -5.879 -45.222 1.00 92.31 88 ILE A N 1
ATOM 657 C CA . ILE A 1 88 ? 26.552 -5.074 -44.036 1.00 92.31 88 ILE A CA 1
ATOM 658 C C . ILE A 1 88 ? 25.410 -5.730 -43.258 1.00 92.31 88 ILE A C 1
ATOM 660 O O . ILE A 1 88 ? 25.480 -5.802 -42.032 1.00 92.31 88 ILE A O 1
ATOM 664 N N . GLU A 1 89 ? 24.360 -6.190 -43.937 1.00 90.75 89 GLU A N 1
ATOM 665 C CA . GLU A 1 89 ? 23.241 -6.879 -43.293 1.00 90.75 89 GLU A CA 1
ATOM 666 C C . GLU A 1 89 ? 23.708 -8.141 -42.554 1.00 90.75 89 GLU A C 1
ATOM 668 O O . GLU A 1 89 ? 23.368 -8.327 -41.384 1.00 90.75 89 GLU A O 1
ATOM 673 N N . GLU A 1 90 ? 24.553 -8.951 -43.186 1.00 89.94 90 GLU A N 1
ATOM 674 C CA . GLU A 1 90 ? 25.134 -10.153 -42.589 1.00 89.94 90 GLU A CA 1
ATOM 675 C C . GLU A 1 90 ? 26.035 -9.836 -41.383 1.00 89.94 90 GLU A C 1
ATOM 677 O O . GLU A 1 90 ? 25.868 -10.417 -40.306 1.00 89.94 90 GLU A O 1
ATOM 682 N N . LEU A 1 91 ? 26.931 -8.853 -41.507 1.00 90.81 91 LEU A N 1
ATOM 683 C CA . LEU A 1 91 ? 27.783 -8.377 -40.410 1.00 90.81 91 LEU A CA 1
ATOM 684 C C . LEU A 1 91 ? 26.952 -7.826 -39.239 1.00 90.81 91 LEU A C 1
ATOM 686 O O . LEU A 1 91 ? 27.310 -7.981 -38.068 1.00 90.81 91 LEU A O 1
ATOM 690 N N . VAL A 1 92 ? 25.829 -7.164 -39.516 1.00 85.94 92 VAL A N 1
ATOM 691 C CA . VAL A 1 92 ? 24.957 -6.612 -38.474 1.00 85.94 92 VAL A CA 1
ATOM 692 C C . VAL A 1 92 ? 24.131 -7.707 -37.796 1.00 85.94 92 VAL A C 1
ATOM 694 O O . VAL A 1 92 ? 24.071 -7.694 -36.563 1.00 85.94 92 VAL A O 1
ATOM 697 N N . ARG A 1 93 ? 23.568 -8.666 -38.549 1.00 81.44 93 ARG A N 1
ATOM 698 C CA . ARG A 1 93 ? 22.847 -9.841 -38.013 1.00 81.44 93 ARG A CA 1
ATOM 699 C C . ARG A 1 93 ? 23.728 -10.661 -37.070 1.00 81.44 93 ARG A C 1
ATOM 701 O O . ARG A 1 93 ? 23.279 -11.043 -35.994 1.00 81.44 93 ARG A O 1
ATOM 708 N N . ASN A 1 94 ? 25.006 -10.817 -37.414 1.00 81.81 94 ASN A N 1
ATOM 709 C CA . ASN A 1 94 ? 26.010 -11.491 -36.584 1.00 81.81 94 ASN A CA 1
ATOM 710 C C . ASN A 1 94 ? 26.597 -10.610 -35.458 1.00 81.81 94 ASN A C 1
ATOM 712 O O . ASN A 1 94 ? 27.551 -10.991 -34.782 1.00 81.81 94 ASN A O 1
ATOM 716 N N . GLN A 1 95 ? 26.031 -9.419 -35.230 1.00 77.56 95 GLN A N 1
ATOM 717 C CA . GLN A 1 95 ? 26.432 -8.461 -34.191 1.00 77.56 95 GLN A CA 1
ATOM 718 C C . GLN A 1 95 ? 27.883 -7.949 -34.277 1.00 77.56 95 GLN A C 1
ATOM 720 O O . GLN A 1 95 ? 28.394 -7.364 -33.316 1.00 77.56 95 GLN A O 1
ATOM 725 N N . CYS A 1 96 ? 28.533 -8.046 -35.441 1.00 84.94 96 CYS A N 1
ATOM 726 C CA . CYS A 1 96 ? 29.914 -7.590 -35.659 1.00 84.94 96 CYS A CA 1
ATOM 727 C C . CYS A 1 96 ? 30.081 -6.075 -35.445 1.00 84.94 96 CYS A C 1
ATOM 729 O O . CYS A 1 96 ? 31.172 -5.583 -35.183 1.00 84.94 96 CYS A O 1
ATOM 731 N N . HIS A 1 97 ? 28.985 -5.316 -35.499 1.00 82.12 97 HIS A N 1
ATOM 732 C CA . HIS A 1 97 ? 28.944 -3.877 -35.245 1.00 82.12 97 HIS A CA 1
ATOM 733 C C . HIS A 1 97 ? 29.084 -3.490 -33.752 1.00 82.12 97 HIS A C 1
ATOM 735 O O . HIS A 1 97 ? 29.240 -2.299 -33.430 1.00 82.12 97 HIS A O 1
ATOM 741 N N . ASN A 1 98 ? 29.013 -4.462 -32.831 1.00 76.75 98 ASN A N 1
ATOM 742 C CA . ASN A 1 98 ? 29.080 -4.253 -31.385 1.00 76.75 98 ASN A CA 1
ATOM 743 C C . ASN A 1 98 ? 30.488 -4.521 -30.828 1.00 76.75 98 ASN A C 1
ATOM 745 O O . ASN A 1 98 ? 30.837 -5.638 -30.447 1.00 76.75 98 ASN A O 1
ATOM 749 N N . GLY A 1 99 ? 31.276 -3.452 -30.687 1.00 68.94 99 GLY A N 1
ATOM 750 C CA . GLY A 1 99 ? 32.659 -3.537 -30.203 1.00 68.94 99 GLY A CA 1
ATOM 751 C C . GLY A 1 99 ? 32.826 -4.084 -28.780 1.00 68.94 99 GLY A C 1
ATOM 752 O O . GLY A 1 99 ? 33.932 -4.480 -28.424 1.00 68.94 99 GLY A O 1
ATOM 753 N N . ARG A 1 100 ? 31.753 -4.156 -27.973 1.00 67.62 100 ARG A N 1
ATOM 754 C CA . ARG A 1 100 ? 31.783 -4.794 -26.643 1.00 67.62 100 ARG A CA 1
ATOM 755 C C . ARG A 1 100 ? 31.778 -6.325 -26.728 1.00 67.62 100 ARG A C 1
ATOM 757 O O . ARG A 1 100 ? 32.256 -6.979 -25.806 1.00 67.62 100 ARG A O 1
ATOM 764 N N . LEU A 1 101 ? 31.227 -6.888 -27.805 1.00 65.00 101 LEU A N 1
ATOM 765 C CA . LEU A 1 101 ? 31.097 -8.334 -27.999 1.00 65.00 101 LEU A CA 1
ATOM 766 C C . LEU A 1 101 ? 32.266 -8.900 -28.803 1.00 65.00 101 LEU A C 1
ATOM 768 O O . LEU A 1 101 ? 32.884 -9.875 -28.379 1.00 65.00 101 LEU A O 1
ATOM 772 N N . ILE A 1 102 ? 32.595 -8.263 -29.930 1.00 68.50 102 ILE A N 1
ATOM 773 C CA . ILE A 1 102 ? 33.549 -8.817 -30.899 1.00 68.50 102 ILE A CA 1
ATOM 774 C C . ILE A 1 102 ? 34.928 -8.140 -30.890 1.00 68.50 102 ILE A C 1
ATOM 776 O O . ILE A 1 102 ? 35.855 -8.615 -31.532 1.00 68.50 102 ILE A O 1
ATOM 780 N N . GLY A 1 103 ? 35.084 -7.062 -30.118 1.00 74.81 103 GLY A N 1
ATOM 781 C CA . GLY A 1 103 ? 36.294 -6.244 -30.102 1.00 74.81 103 GLY A CA 1
ATOM 782 C C . GLY A 1 103 ? 36.158 -4.985 -30.958 1.00 74.81 103 GLY A C 1
ATOM 783 O O . GLY A 1 103 ? 35.347 -4.901 -31.883 1.00 74.81 103 GLY A O 1
ATOM 784 N N . LYS A 1 104 ? 36.933 -3.959 -30.596 1.00 81.94 104 LYS A N 1
ATOM 785 C CA . LYS A 1 104 ? 36.836 -2.622 -31.195 1.00 81.94 104 LYS A CA 1
ATOM 786 C C . LYS A 1 104 ? 37.176 -2.630 -32.687 1.00 81.94 104 LYS A C 1
ATOM 788 O O . LYS A 1 104 ? 36.476 -1.976 -33.446 1.00 81.94 104 LYS A O 1
ATOM 793 N N . GLU A 1 105 ? 38.188 -3.392 -33.084 1.00 85.19 105 GLU A N 1
ATOM 794 C CA . GLU A 1 105 ? 38.715 -3.439 -34.451 1.00 85.19 105 GLU A CA 1
ATOM 795 C C . GLU A 1 105 ? 37.671 -3.896 -35.478 1.00 85.19 105 GLU A C 1
ATOM 797 O O . GLU A 1 105 ? 37.347 -3.149 -36.399 1.00 85.19 105 GLU A O 1
ATOM 802 N N . VAL A 1 106 ? 37.050 -5.060 -35.263 1.00 85.06 106 VAL A N 1
ATOM 803 C CA . VAL A 1 106 ? 35.984 -5.582 -36.138 1.00 85.06 106 VAL A CA 1
ATOM 804 C C . VAL A 1 106 ? 34.800 -4.611 -36.185 1.00 85.06 106 VAL A C 1
ATOM 806 O O . VAL A 1 106 ? 34.303 -4.277 -37.260 1.00 85.06 106 VAL A O 1
ATOM 809 N N . ALA A 1 107 ? 34.377 -4.080 -35.034 1.00 86.38 107 ALA A N 1
ATOM 810 C CA . ALA A 1 107 ? 33.263 -3.136 -34.979 1.00 86.38 107 ALA A CA 1
ATOM 811 C C . ALA A 1 107 ? 33.558 -1.799 -35.674 1.00 86.38 107 ALA A C 1
ATOM 813 O O . ALA A 1 107 ? 32.655 -1.215 -36.277 1.00 86.38 107 ALA A O 1
ATOM 814 N N . ASP A 1 108 ? 34.797 -1.312 -35.604 1.00 89.50 108 ASP A N 1
ATOM 815 C CA . ASP A 1 108 ? 35.253 -0.136 -36.345 1.00 89.50 108 ASP A CA 1
ATOM 816 C C . ASP A 1 108 ? 35.337 -0.426 -37.850 1.00 89.50 108 ASP A C 1
ATOM 818 O O . ASP A 1 108 ? 34.940 0.425 -38.648 1.00 89.50 108 ASP A O 1
ATOM 822 N N . GLY A 1 109 ? 35.714 -1.646 -38.242 1.00 91.56 109 GLY A N 1
ATOM 823 C CA . GLY A 1 109 ? 35.646 -2.118 -39.625 1.00 91.56 109 GLY A CA 1
ATOM 824 C C . GLY A 1 109 ? 34.223 -2.075 -40.192 1.00 91.56 109 GLY A C 1
ATOM 825 O O . GLY A 1 109 ? 33.996 -1.466 -41.237 1.00 91.56 109 GLY A O 1
ATOM 826 N N . VAL A 1 110 ? 33.228 -2.599 -39.464 1.00 92.56 110 VAL A N 1
ATOM 827 C CA . VAL A 1 110 ? 31.811 -2.518 -39.881 1.00 92.56 110 VAL A CA 1
ATOM 828 C C . VAL A 1 110 ? 31.333 -1.064 -39.983 1.00 92.56 110 VAL A C 1
ATOM 830 O O . VAL A 1 110 ? 30.629 -0.703 -40.930 1.00 92.56 110 VAL A O 1
ATOM 833 N N . ARG A 1 111 ? 31.735 -0.192 -39.042 1.00 93.62 111 ARG A N 1
ATOM 834 C CA . ARG A 1 111 ? 31.427 1.251 -39.119 1.00 93.62 111 ARG A CA 1
ATOM 835 C C . ARG A 1 111 ? 32.037 1.884 -40.362 1.00 93.62 111 ARG A C 1
ATOM 837 O O . ARG A 1 111 ? 31.369 2.684 -41.011 1.00 93.62 111 ARG A O 1
ATOM 844 N N . MET A 1 112 ? 33.278 1.535 -40.687 1.00 94.19 112 MET A N 1
ATOM 845 C CA . MET A 1 112 ? 33.983 2.053 -41.854 1.00 94.19 112 MET A CA 1
ATOM 846 C C . MET A 1 112 ? 33.298 1.629 -43.156 1.00 94.19 112 MET A C 1
ATOM 848 O O . MET A 1 112 ? 33.074 2.485 -44.010 1.00 94.19 112 MET A O 1
ATOM 852 N N . VAL A 1 113 ? 32.916 0.357 -43.291 1.00 94.94 113 VAL A N 1
ATOM 853 C CA . VAL A 1 113 ? 32.189 -0.149 -44.469 1.00 94.94 113 VAL A CA 1
ATOM 854 C C . VAL A 1 113 ? 30.859 0.593 -44.638 1.00 94.94 113 VAL A C 1
ATOM 856 O O . VAL A 1 113 ? 30.589 1.137 -45.709 1.00 94.94 113 VAL A O 1
ATOM 859 N N . ALA A 1 114 ? 30.068 0.720 -43.565 1.00 95.00 114 ALA A N 1
ATOM 860 C CA . ALA A 1 114 ? 28.804 1.458 -43.597 1.00 95.00 114 ALA A CA 1
ATOM 861 C C . ALA A 1 114 ? 28.995 2.949 -43.936 1.00 95.00 114 ALA A C 1
ATOM 863 O O . ALA A 1 114 ? 28.209 3.521 -44.693 1.00 95.00 114 ALA A O 1
ATOM 864 N N . HIS A 1 115 ? 30.052 3.580 -43.413 1.00 96.62 115 HIS A N 1
ATOM 865 C CA . HIS A 1 115 ? 30.386 4.970 -43.717 1.00 96.62 115 HIS A CA 1
ATOM 866 C C . HIS A 1 115 ? 30.770 5.165 -45.186 1.00 96.62 115 HIS A C 1
ATOM 868 O O . HIS A 1 115 ? 30.285 6.093 -45.829 1.00 96.62 115 HIS A O 1
ATOM 874 N N . LYS A 1 116 ? 31.628 4.292 -45.725 1.00 95.38 116 LYS A N 1
ATOM 875 C CA . LYS A 1 116 ? 32.072 4.368 -47.119 1.00 95.38 116 LYS A CA 1
ATOM 876 C C . LYS A 1 116 ? 30.908 4.152 -48.077 1.00 95.38 116 LYS A C 1
ATOM 878 O O . LYS A 1 116 ? 30.728 4.976 -48.970 1.00 95.38 116 LYS A O 1
ATOM 883 N N . LEU A 1 117 ? 30.067 3.142 -47.828 1.00 95.56 117 LEU A N 1
ATOM 884 C CA . LEU A 1 117 ? 28.848 2.930 -48.609 1.00 95.56 117 LEU A CA 1
ATOM 885 C C . LEU A 1 117 ? 27.962 4.180 -48.590 1.00 95.56 117 LEU A C 1
ATOM 887 O O . LEU A 1 117 ? 27.516 4.641 -49.636 1.00 95.56 117 LEU A O 1
ATOM 891 N N . TRP A 1 118 ? 27.756 4.782 -47.419 1.00 95.38 118 TRP A N 1
ATOM 892 C CA . TRP A 1 118 ? 26.952 5.995 -47.275 1.00 95.38 118 TRP A CA 1
ATOM 893 C C . TRP A 1 118 ? 27.458 7.180 -48.109 1.00 95.38 118 TRP A C 1
ATOM 895 O O . TRP A 1 118 ? 26.646 7.920 -48.674 1.00 95.38 118 TRP A O 1
ATOM 905 N N . LEU A 1 119 ? 28.776 7.365 -48.213 1.00 94.19 119 LEU A N 1
ATOM 906 C CA . LEU A 1 119 ? 29.371 8.455 -48.990 1.00 94.19 119 LEU A CA 1
ATOM 907 C C . LEU A 1 119 ? 29.136 8.290 -50.496 1.00 94.19 119 LEU A C 1
ATOM 909 O O . LEU A 1 119 ? 28.765 9.263 -51.146 1.00 94.19 119 LEU A O 1
ATOM 913 N N . VAL A 1 120 ? 29.273 7.069 -51.020 1.00 91.62 120 VAL A N 1
ATOM 914 C CA . VAL A 1 120 ? 29.157 6.772 -52.464 1.00 91.62 120 VAL A CA 1
ATOM 915 C C . VAL A 1 120 ? 27.725 6.469 -52.931 1.00 91.62 120 VAL A C 1
ATOM 917 O O . VAL A 1 120 ? 27.475 6.242 -54.117 1.00 91.62 120 VAL A O 1
ATOM 920 N N . SER A 1 121 ? 26.767 6.437 -52.004 1.00 92.94 121 SER A N 1
ATOM 921 C CA . SER A 1 121 ? 25.361 6.124 -52.277 1.00 92.94 121 SER A CA 1
ATOM 922 C C . SER A 1 121 ? 24.544 7.354 -52.670 1.00 92.94 121 SER A C 1
ATOM 924 O O . SER A 1 121 ? 24.721 8.444 -52.116 1.00 92.94 121 SER A O 1
ATOM 926 N N . ASP A 1 122 ? 23.581 7.154 -53.568 1.00 93.00 122 ASP A N 1
ATOM 927 C CA . ASP A 1 122 ? 22.505 8.113 -53.804 1.00 93.00 122 ASP A CA 1
ATOM 928 C C . ASP A 1 122 ? 21.508 8.130 -52.629 1.00 93.00 122 ASP A C 1
ATOM 930 O O . ASP A 1 122 ? 21.667 7.456 -51.608 1.00 93.00 122 ASP A O 1
ATOM 934 N N . ASN A 1 123 ? 20.464 8.948 -52.738 1.00 92.25 123 ASN A N 1
ATOM 935 C CA . ASN A 1 123 ? 19.501 9.082 -51.651 1.00 92.25 123 ASN A CA 1
ATOM 936 C C . ASN A 1 123 ? 18.605 7.848 -51.467 1.00 92.25 123 ASN A C 1
ATOM 938 O O . ASN A 1 123 ? 18.126 7.636 -50.353 1.00 92.25 123 ASN A O 1
ATOM 942 N N . GLU A 1 124 ? 18.374 7.055 -52.512 1.00 93.06 124 GLU A N 1
ATOM 943 C CA . GLU A 1 124 ? 17.523 5.866 -52.449 1.00 93.06 124 GLU A CA 1
ATOM 944 C C . GLU A 1 124 ? 18.235 4.742 -51.697 1.00 93.06 124 GLU A C 1
ATOM 946 O O . GLU A 1 124 ? 17.717 4.219 -50.705 1.00 93.06 124 GLU A O 1
ATOM 951 N N . LEU A 1 125 ? 19.485 4.468 -52.068 1.00 92.25 125 LEU A N 1
ATOM 952 C CA . LEU A 1 125 ? 20.322 3.485 -51.399 1.00 92.25 125 LEU A CA 1
ATOM 953 C C . LEU A 1 125 ? 20.648 3.897 -49.955 1.00 92.25 125 LEU A C 1
ATOM 955 O O . LEU A 1 125 ? 20.654 3.055 -49.056 1.00 92.25 125 LEU A O 1
ATOM 959 N N . ARG A 1 126 ? 20.818 5.199 -49.685 1.00 94.25 126 ARG A N 1
ATOM 960 C CA . ARG A 1 126 ? 20.909 5.722 -48.308 1.00 94.25 126 ARG A CA 1
ATOM 961 C C . ARG A 1 126 ? 19.651 5.425 -47.495 1.00 94.25 126 ARG A C 1
ATOM 963 O O . ARG A 1 126 ? 19.759 5.037 -46.332 1.00 94.25 126 ARG A O 1
ATOM 970 N N . CYS A 1 127 ? 18.464 5.577 -48.083 1.00 93.62 127 CYS A N 1
ATOM 971 C CA . CYS A 1 127 ? 17.220 5.210 -47.412 1.00 93.62 127 CYS A CA 1
ATOM 972 C C . CYS A 1 127 ? 17.110 3.697 -47.181 1.00 93.62 127 CYS A C 1
ATOM 974 O O . CYS A 1 127 ? 16.707 3.296 -46.088 1.00 93.62 127 CYS A O 1
ATOM 976 N N . LYS A 1 128 ? 17.514 2.868 -48.153 1.00 93.19 128 LYS A N 1
ATOM 977 C CA . LYS A 1 128 ? 17.572 1.402 -48.020 1.00 93.19 128 LYS A CA 1
ATOM 978 C C . LYS A 1 128 ? 18.480 0.995 -46.854 1.00 93.19 128 LYS A C 1
ATOM 980 O O . LYS A 1 128 ? 18.015 0.331 -45.935 1.00 93.19 128 LYS A O 1
ATOM 985 N N . LEU A 1 129 ? 19.713 1.512 -46.812 1.00 94.62 129 LEU A N 1
ATOM 986 C CA . LEU A 1 129 ? 20.669 1.277 -45.722 1.00 94.62 129 LEU A CA 1
ATOM 987 C C . LEU A 1 129 ? 20.095 1.647 -44.351 1.00 94.62 129 LEU A C 1
ATOM 989 O O . LEU A 1 129 ? 20.201 0.877 -43.398 1.00 94.62 129 LEU A O 1
ATOM 993 N N . LEU A 1 130 ? 19.456 2.814 -44.236 1.00 93.00 130 LEU A N 1
ATOM 994 C CA . LEU A 1 130 ? 18.851 3.234 -42.976 1.00 93.00 130 LEU A CA 1
ATOM 995 C C . LEU A 1 130 ? 17.690 2.312 -42.545 1.00 93.00 130 LEU A C 1
ATOM 997 O O . LEU A 1 130 ? 17.578 2.003 -41.359 1.00 93.00 130 LEU A O 1
ATOM 1001 N N . ARG A 1 131 ? 16.836 1.847 -43.469 1.00 89.06 131 ARG A N 1
ATOM 1002 C CA . ARG A 1 131 ? 15.736 0.917 -43.136 1.00 89.06 131 ARG A CA 1
ATOM 1003 C C . ARG A 1 131 ? 16.279 -0.413 -42.633 1.00 89.06 131 ARG A C 1
ATOM 1005 O O . ARG A 1 131 ? 15.888 -0.832 -41.546 1.00 89.06 131 ARG A O 1
ATOM 1012 N N . THR A 1 132 ? 17.246 -0.981 -43.350 1.00 88.62 132 THR A N 1
ATOM 1013 C CA . THR A 1 132 ? 17.904 -2.239 -42.986 1.00 88.62 132 THR A CA 1
ATOM 1014 C C . THR A 1 132 ? 18.549 -2.145 -41.603 1.00 88.62 132 THR A C 1
ATOM 1016 O O . THR A 1 132 ? 18.274 -2.962 -40.731 1.00 88.62 132 THR A O 1
ATOM 1019 N N . LEU A 1 133 ? 19.338 -1.098 -41.329 1.00 89.44 133 LEU A N 1
ATOM 1020 C CA . LEU A 1 133 ? 19.963 -0.920 -40.010 1.00 89.44 133 LEU A CA 1
ATOM 1021 C C . LEU A 1 133 ? 18.926 -0.774 -38.885 1.00 89.44 133 LEU A C 1
ATOM 1023 O O . LEU A 1 133 ? 19.135 -1.281 -37.783 1.00 89.44 133 LEU A O 1
ATOM 1027 N N . ARG A 1 134 ? 17.806 -0.087 -39.139 1.00 85.94 134 ARG A N 1
ATOM 1028 C CA . ARG A 1 134 ? 16.710 0.029 -38.167 1.00 85.94 134 ARG A CA 1
ATOM 1029 C C . ARG A 1 134 ? 16.064 -1.329 -37.896 1.00 85.94 134 ARG A C 1
ATOM 1031 O O . ARG A 1 134 ? 15.856 -1.662 -36.733 1.00 85.94 134 ARG A O 1
ATOM 1038 N N . GLU A 1 135 ? 15.713 -2.065 -38.945 1.00 79.62 135 GLU A N 1
ATOM 1039 C CA . GLU A 1 135 ? 15.037 -3.369 -38.859 1.00 79.62 135 GLU A CA 1
ATOM 1040 C C . GLU A 1 135 ? 15.894 -4.406 -38.136 1.00 79.62 135 GLU A C 1
ATOM 1042 O O . GLU A 1 135 ? 15.383 -5.166 -37.321 1.00 79.62 135 GLU A O 1
ATOM 1047 N N . LEU A 1 136 ? 17.213 -4.338 -38.314 1.00 79.12 136 LEU A N 1
ATOM 1048 C CA . LEU A 1 136 ? 18.184 -5.162 -37.594 1.00 79.12 136 LEU A CA 1
ATOM 1049 C C . LEU A 1 136 ? 18.477 -4.673 -36.160 1.00 79.12 136 LEU A C 1
ATOM 1051 O O . LEU A 1 136 ? 19.407 -5.149 -35.511 1.00 79.12 136 LEU A O 1
ATOM 1055 N N . GLY A 1 137 ? 17.716 -3.702 -35.644 1.00 75.44 137 GLY A N 1
ATOM 1056 C CA . GLY A 1 137 ? 17.799 -3.255 -34.251 1.00 75.44 137 GLY A CA 1
ATOM 1057 C C . GLY A 1 137 ? 19.012 -2.379 -33.916 1.00 75.44 137 GLY A C 1
ATOM 1058 O O . GLY A 1 137 ? 19.311 -2.165 -32.735 1.00 75.44 137 GLY A O 1
ATOM 1059 N N . VAL A 1 138 ? 19.710 -1.830 -34.915 1.00 83.12 138 VAL A N 1
ATOM 1060 C CA . VAL A 1 138 ? 20.888 -0.983 -34.689 1.00 83.12 138 VAL A CA 1
ATOM 1061 C C . VAL A 1 138 ? 20.479 0.331 -34.029 1.00 83.12 138 VAL A C 1
ATOM 1063 O O . VAL A 1 138 ? 19.558 1.036 -34.454 1.00 83.12 138 VAL A O 1
ATOM 1066 N N . THR A 1 139 ? 21.192 0.706 -32.965 1.00 81.00 139 THR A N 1
ATOM 1067 C CA . THR A 1 139 ? 20.844 1.907 -32.199 1.00 81.00 139 THR A CA 1
ATOM 1068 C C . THR A 1 139 ? 21.052 3.189 -33.006 1.00 81.00 139 THR A C 1
ATOM 1070 O O . THR A 1 139 ? 22.039 3.359 -33.722 1.00 81.00 139 THR A O 1
ATOM 1073 N N . LYS A 1 140 ? 20.185 4.177 -32.772 1.00 83.81 140 LYS A N 1
ATOM 1074 C CA . LYS A 1 140 ? 20.309 5.528 -33.341 1.00 83.81 140 LYS A CA 1
ATOM 1075 C C . LYS A 1 140 ? 21.678 6.174 -33.077 1.00 83.81 140 LYS A C 1
ATOM 1077 O O . LYS A 1 140 ? 22.186 6.919 -33.911 1.00 83.81 140 LYS A O 1
ATOM 1082 N N . LYS A 1 141 ? 22.283 5.908 -31.910 1.00 83.94 141 LYS A N 1
ATOM 1083 C CA . LYS A 1 141 ? 23.624 6.409 -31.560 1.00 83.94 141 LYS A CA 1
ATOM 1084 C C . LYS A 1 141 ? 24.691 5.786 -32.455 1.00 83.94 141 LYS A C 1
ATOM 1086 O O . LYS A 1 141 ? 25.552 6.512 -32.942 1.00 83.94 141 LYS A O 1
ATOM 1091 N N . TRP A 1 142 ? 24.615 4.475 -32.678 1.00 89.25 142 TRP A N 1
ATOM 1092 C CA . TRP A 1 142 ? 25.541 3.775 -33.560 1.00 89.25 142 TRP A CA 1
ATOM 1093 C C . TRP A 1 142 ? 25.435 4.305 -34.988 1.00 89.25 142 TRP A C 1
ATOM 1095 O O . TRP A 1 142 ? 26.450 4.702 -35.540 1.00 89.25 142 TRP A O 1
ATOM 1105 N N . VAL A 1 143 ? 24.221 4.429 -35.537 1.00 90.06 143 VAL A N 1
ATOM 1106 C CA . VAL A 1 143 ? 23.999 4.929 -36.910 1.00 90.06 143 VAL A CA 1
ATOM 1107 C C . VAL A 1 143 ? 24.565 6.331 -37.093 1.00 90.06 143 VAL A C 1
ATOM 1109 O O . VAL A 1 143 ? 25.274 6.598 -38.057 1.00 90.06 143 VAL A O 1
ATOM 1112 N N . ARG A 1 144 ? 24.335 7.224 -36.126 1.00 90.69 144 ARG A N 1
ATOM 1113 C CA . ARG A 1 144 ? 24.932 8.564 -36.151 1.00 90.69 144 ARG A CA 1
ATOM 1114 C C . ARG A 1 144 ? 26.45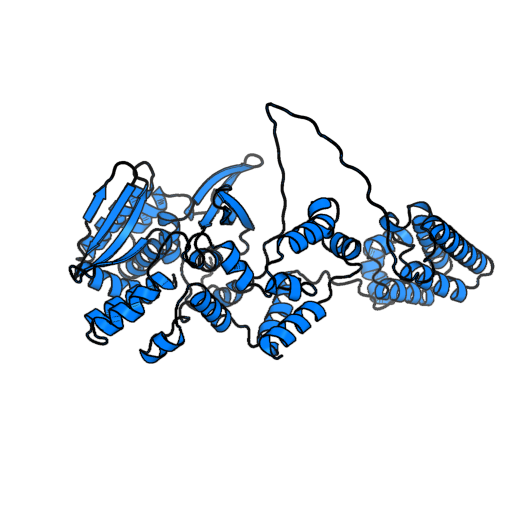7 8.539 -36.131 1.00 90.69 144 ARG A C 1
ATOM 1116 O O . ARG A 1 144 ? 27.076 9.327 -36.836 1.00 90.69 144 ARG A O 1
ATOM 1123 N N . GLY A 1 145 ? 27.045 7.666 -35.315 1.00 88.88 145 GLY A N 1
ATOM 1124 C CA . GLY A 1 145 ? 28.495 7.519 -35.218 1.00 88.88 145 GLY A CA 1
ATOM 1125 C C . GLY A 1 145 ? 29.110 6.929 -36.487 1.00 88.88 145 GLY A C 1
ATOM 1126 O O . GLY A 1 145 ? 30.061 7.492 -37.013 1.00 88.88 145 GLY A O 1
ATOM 1127 N N . ALA A 1 146 ? 28.535 5.841 -37.000 1.00 92.44 146 ALA A N 1
ATOM 1128 C CA . ALA A 1 146 ? 29.010 5.143 -38.190 1.00 92.44 146 ALA A CA 1
ATOM 1129 C C . ALA A 1 146 ? 28.887 6.016 -39.443 1.00 92.44 146 ALA A C 1
ATOM 1131 O O . ALA A 1 146 ? 29.851 6.193 -40.173 1.00 92.44 146 ALA A O 1
ATOM 1132 N N . LEU A 1 147 ? 27.726 6.636 -39.661 1.00 93.81 147 LEU A N 1
ATOM 1133 C CA . LEU A 1 147 ? 27.472 7.432 -40.865 1.00 93.81 147 LEU A CA 1
ATOM 1134 C C . LEU A 1 147 ? 27.992 8.874 -40.755 1.00 93.81 147 LEU A C 1
ATOM 1136 O O . LEU A 1 147 ? 27.912 9.627 -41.720 1.00 93.81 147 LEU A O 1
ATOM 1140 N N . LYS A 1 148 ? 28.516 9.263 -39.583 1.00 90.50 148 LYS A N 1
ATOM 1141 C CA . LYS A 1 148 ? 28.955 10.628 -39.238 1.00 90.50 148 LYS A CA 1
ATOM 1142 C C . LYS A 1 148 ? 27.889 11.704 -39.490 1.00 90.50 148 LYS A C 1
ATOM 1144 O O . LYS A 1 148 ? 28.202 12.848 -39.807 1.00 90.50 148 LYS A O 1
ATOM 1149 N N . ILE A 1 149 ? 26.620 11.350 -39.295 1.00 89.00 149 ILE A N 1
ATOM 1150 C CA . ILE A 1 149 ? 25.484 12.265 -39.449 1.00 89.00 149 ILE A CA 1
ATOM 1151 C C . ILE A 1 149 ? 25.091 12.897 -38.112 1.00 89.00 149 ILE A C 1
ATOM 1153 O O . ILE A 1 149 ? 25.012 12.251 -37.055 1.00 89.00 149 ILE A O 1
ATOM 1157 N N . ASN A 1 150 ? 24.808 14.198 -38.147 1.00 84.81 150 ASN A N 1
ATOM 1158 C CA . ASN A 1 150 ? 24.378 14.918 -36.956 1.00 84.81 150 ASN A CA 1
ATOM 1159 C C . ASN A 1 150 ? 22.906 14.605 -36.609 1.00 84.81 150 ASN A C 1
ATOM 1161 O O . ASN A 1 150 ? 22.144 14.039 -37.394 1.00 84.81 150 ASN A O 1
ATOM 1165 N N . ARG A 1 151 ? 22.491 14.973 -35.389 1.00 80.12 151 ARG A N 1
ATOM 1166 C CA . ARG A 1 151 ? 21.138 14.681 -34.884 1.00 80.12 151 ARG A CA 1
ATOM 1167 C C . ARG A 1 151 ? 20.043 15.293 -35.757 1.00 80.12 151 ARG A C 1
ATOM 1169 O O . ARG A 1 151 ? 19.045 14.634 -36.017 1.00 80.12 151 ARG A O 1
ATOM 1176 N N . LYS A 1 152 ? 20.215 16.554 -36.166 1.00 82.62 152 LYS A N 1
ATOM 1177 C CA . LYS A 1 152 ? 19.213 17.311 -36.928 1.00 82.62 152 LYS A CA 1
ATOM 1178 C C . LYS A 1 152 ? 19.009 16.694 -38.309 1.00 82.62 152 LYS A C 1
ATOM 1180 O O . LYS A 1 152 ? 17.882 16.639 -38.787 1.00 82.62 152 LYS A O 1
ATOM 1185 N N . GLU A 1 153 ? 20.080 16.198 -38.917 1.00 84.88 153 GLU A N 1
ATOM 1186 C CA . GLU A 1 153 ? 20.037 15.571 -40.229 1.00 84.88 153 GLU A CA 1
ATOM 1187 C C . GLU A 1 153 ? 19.286 14.235 -40.202 1.00 84.88 153 GLU A C 1
ATOM 1189 O O . GLU A 1 153 ? 18.373 14.038 -41.002 1.00 84.88 153 GLU A O 1
ATOM 1194 N N . LEU A 1 154 ? 19.587 13.352 -39.245 1.00 83.56 154 LEU A N 1
ATOM 1195 C CA . LEU A 1 154 ? 18.860 12.085 -39.109 1.00 83.56 154 LEU A CA 1
ATOM 1196 C C . LEU A 1 154 ? 17.387 12.310 -38.710 1.00 83.56 154 LEU A C 1
ATOM 1198 O O . LEU A 1 154 ? 16.492 11.715 -39.303 1.00 83.56 154 LEU A O 1
ATOM 1202 N N . ASP A 1 155 ? 17.130 13.207 -37.750 1.00 77.50 155 ASP A N 1
ATOM 1203 C CA . ASP A 1 155 ? 15.804 13.382 -37.132 1.00 77.50 155 ASP A CA 1
ATOM 1204 C C . ASP A 1 155 ? 14.822 14.197 -37.978 1.00 77.50 155 ASP A C 1
ATOM 1206 O O . ASP A 1 155 ? 13.613 14.075 -37.784 1.00 77.50 155 ASP A O 1
ATOM 1210 N N . LYS A 1 156 ? 15.325 15.047 -38.881 1.00 80.00 156 LYS A N 1
ATOM 1211 C CA . LYS A 1 156 ? 14.490 15.886 -39.752 1.00 80.00 156 LYS A CA 1
ATOM 1212 C C . LYS A 1 156 ? 14.597 15.460 -41.210 1.00 80.00 156 LYS A C 1
ATOM 1214 O O . LYS A 1 156 ? 13.615 15.010 -41.782 1.00 80.00 156 LYS A O 1
ATOM 1219 N N . LYS A 1 157 ? 15.787 15.567 -41.807 1.00 85.38 157 LYS A N 1
ATOM 1220 C CA . LYS A 1 157 ? 15.981 15.344 -43.249 1.00 85.38 157 LYS A CA 1
ATOM 1221 C C . LYS A 1 157 ? 15.717 13.887 -43.625 1.00 85.38 157 LYS A C 1
ATOM 1223 O O . LYS A 1 157 ? 14.866 13.623 -44.467 1.00 85.38 157 LYS A O 1
ATOM 1228 N N . TRP A 1 158 ? 16.413 12.947 -42.990 1.00 88.12 158 TRP A N 1
ATOM 1229 C CA . TRP A 1 158 ? 16.308 11.530 -43.349 1.00 88.12 158 TRP A CA 1
ATOM 1230 C C . TRP A 1 158 ? 15.037 10.866 -42.813 1.00 88.12 158 TRP A C 1
ATOM 1232 O O . TRP A 1 158 ? 14.486 10.007 -43.495 1.00 88.12 158 TRP A O 1
ATOM 1242 N N . ARG A 1 159 ? 14.503 11.321 -41.667 1.00 83.06 159 ARG A N 1
ATOM 1243 C CA . ARG A 1 159 ? 13.170 10.916 -41.188 1.00 83.06 159 ARG A CA 1
ATOM 1244 C C . ARG A 1 159 ? 12.088 11.215 -42.224 1.00 83.06 159 ARG A C 1
ATOM 1246 O O . ARG A 1 159 ? 11.385 10.294 -42.623 1.00 83.06 159 ARG A O 1
ATOM 1253 N N . THR A 1 160 ? 11.988 12.467 -42.677 1.00 83.88 160 THR A N 1
ATOM 1254 C CA . THR A 1 160 ? 10.980 12.874 -43.667 1.00 83.88 160 THR A CA 1
ATOM 1255 C C . THR A 1 160 ? 11.235 12.218 -45.018 1.00 83.88 160 THR A C 1
ATOM 1257 O O . THR A 1 160 ? 10.311 11.696 -45.627 1.00 83.88 160 THR A O 1
ATOM 1260 N N . ARG A 1 161 ? 12.493 12.191 -45.476 1.00 87.38 161 ARG A N 1
ATOM 1261 C CA . ARG A 1 161 ? 12.830 11.677 -46.808 1.00 87.38 161 ARG A CA 1
ATOM 1262 C C . ARG A 1 161 ? 12.647 10.167 -46.944 1.00 87.38 161 ARG A C 1
ATOM 1264 O O . ARG A 1 161 ? 12.161 9.710 -47.968 1.00 87.38 161 ARG A O 1
ATOM 1271 N N . CYS A 1 162 ? 13.061 9.395 -45.943 1.00 87.50 162 CYS A N 1
ATOM 1272 C CA . CYS A 1 162 ? 13.030 7.935 -46.021 1.00 87.50 162 CYS A CA 1
ATOM 1273 C C . CYS A 1 162 ? 11.799 7.309 -45.357 1.00 87.50 162 CYS A C 1
ATOM 1275 O O . CYS A 1 162 ? 11.636 6.088 -45.434 1.00 87.50 162 CYS A O 1
ATOM 1277 N N . ASN A 1 163 ? 10.966 8.117 -44.690 1.00 83.06 163 ASN A N 1
ATOM 1278 C CA . ASN A 1 163 ? 9.896 7.673 -43.798 1.00 83.06 163 ASN A CA 1
ATOM 1279 C C . ASN A 1 163 ? 10.402 6.677 -42.736 1.00 83.06 163 ASN A C 1
ATOM 1281 O O . ASN A 1 163 ? 9.861 5.588 -42.543 1.00 83.06 163 ASN A O 1
ATOM 1285 N N . ILE A 1 164 ? 11.522 7.026 -42.094 1.00 76.50 164 ILE A N 1
ATOM 1286 C CA . ILE A 1 164 ? 12.169 6.179 -41.091 1.00 76.50 164 ILE A CA 1
ATOM 1287 C C . ILE A 1 164 ? 12.116 6.854 -39.732 1.00 76.50 164 ILE A C 1
ATOM 1289 O O . ILE A 1 164 ? 12.795 7.849 -39.478 1.00 76.50 164 ILE A O 1
ATOM 1293 N N . GLU A 1 165 ? 11.363 6.253 -38.821 1.00 70.25 165 GLU A N 1
ATOM 1294 C CA . GLU A 1 165 ? 11.388 6.608 -37.413 1.00 70.25 165 GLU A CA 1
ATOM 1295 C C . GLU A 1 165 ? 12.277 5.627 -36.641 1.00 70.25 165 GLU A C 1
ATOM 1297 O O . GLU A 1 165 ? 11.951 4.450 -36.478 1.00 70.25 165 GLU A O 1
ATOM 1302 N N . TRP A 1 166 ? 13.434 6.105 -36.171 1.00 69.75 166 TRP A N 1
ATOM 1303 C CA . TRP A 1 166 ? 14.253 5.338 -35.233 1.00 69.75 166 TRP A CA 1
ATOM 1304 C C . TRP A 1 166 ? 13.567 5.349 -33.882 1.00 69.75 166 TRP A C 1
ATOM 1306 O O . TRP A 1 166 ? 13.651 6.368 -33.194 1.00 69.75 166 TRP A O 1
ATOM 1316 N N . GLY A 1 167 ? 12.914 4.225 -33.565 1.00 55.28 167 GLY A N 1
ATOM 1317 C CA . GLY A 1 167 ? 12.319 3.872 -32.281 1.00 55.28 167 GLY A CA 1
ATOM 1318 C C . GLY A 1 167 ? 11.978 5.079 -31.423 1.00 55.28 167 GLY A C 1
ATOM 1319 O O . GLY A 1 167 ? 12.842 5.591 -30.700 1.00 55.28 167 GLY A O 1
ATOM 1320 N N . ILE A 1 168 ? 10.709 5.500 -31.456 1.00 46.53 168 ILE A N 1
ATOM 1321 C CA . ILE A 1 168 ? 10.139 6.253 -30.340 1.00 46.53 168 ILE A CA 1
ATOM 1322 C C . ILE A 1 168 ? 10.625 5.531 -29.088 1.00 46.53 168 ILE A C 1
ATOM 1324 O O . ILE A 1 168 ? 10.459 4.319 -28.951 1.00 46.53 168 ILE A O 1
ATOM 1328 N N . ARG A 1 169 ? 11.300 6.261 -28.202 1.00 50.25 169 ARG A N 1
ATOM 1329 C CA . ARG A 1 169 ? 11.572 5.785 -26.853 1.00 50.25 169 ARG A CA 1
ATOM 1330 C C . ARG A 1 169 ? 10.185 5.605 -26.249 1.00 50.25 169 ARG A C 1
ATOM 1332 O O . ARG A 1 169 ? 9.646 6.592 -25.751 1.00 50.25 169 ARG A O 1
ATOM 1339 N N . ILE A 1 170 ? 9.569 4.426 -26.429 1.00 50.12 170 ILE A N 1
ATOM 1340 C CA . ILE A 1 170 ? 8.243 4.129 -25.887 1.00 50.12 170 ILE A CA 1
ATOM 1341 C C . ILE A 1 170 ? 8.381 4.508 -24.428 1.00 50.12 170 ILE A C 1
ATOM 1343 O O . ILE A 1 170 ? 9.294 4.031 -23.738 1.00 50.12 170 ILE A O 1
ATOM 1347 N N . LYS A 1 171 ? 7.616 5.515 -24.003 1.00 49.16 171 LYS A N 1
ATOM 1348 C CA . LYS A 1 171 ? 7.812 6.028 -22.657 1.00 49.16 171 LYS A CA 1
ATOM 1349 C C . LYS A 1 171 ? 7.468 4.862 -21.749 1.00 49.16 171 LYS A C 1
ATOM 1351 O O . LYS A 1 171 ? 6.517 4.141 -22.020 1.00 49.16 171 LYS A O 1
ATOM 1356 N N . ARG A 1 172 ? 8.227 4.672 -20.673 1.00 49.09 172 ARG A N 1
ATOM 1357 C CA . ARG A 1 172 ? 7.984 3.581 -19.717 1.00 49.09 172 ARG A CA 1
ATOM 1358 C C . ARG A 1 172 ? 6.500 3.481 -19.328 1.00 49.09 172 ARG A C 1
ATOM 1360 O O . ARG A 1 172 ? 5.972 2.386 -19.287 1.00 49.09 172 ARG A O 1
ATOM 1367 N N . ARG A 1 173 ? 5.817 4.622 -19.170 1.00 54.22 173 ARG A N 1
ATOM 1368 C CA . ARG A 1 173 ? 4.365 4.702 -18.923 1.00 54.22 173 ARG A CA 1
ATOM 1369 C C . ARG A 1 173 ? 3.502 4.044 -20.015 1.00 54.22 173 ARG A C 1
ATOM 1371 O O . ARG A 1 173 ? 2.489 3.448 -19.700 1.00 54.22 173 ARG A O 1
ATOM 1378 N N . ASP A 1 174 ? 3.896 4.171 -21.281 1.00 53.72 174 ASP A N 1
ATOM 1379 C CA . ASP A 1 174 ? 3.158 3.632 -22.422 1.00 53.72 174 ASP A CA 1
ATOM 1380 C C . ASP A 1 174 ? 3.419 2.114 -22.536 1.00 53.72 174 ASP A C 1
ATOM 1382 O O . ASP A 1 174 ? 2.542 1.381 -22.971 1.00 53.72 174 ASP A O 1
ATOM 1386 N N . ILE A 1 175 ? 4.596 1.629 -22.102 1.00 54.56 175 ILE A N 1
ATOM 1387 C CA . ILE A 1 175 ? 4.883 0.187 -21.946 1.00 54.56 175 ILE A CA 1
ATOM 1388 C C . ILE A 1 175 ? 4.057 -0.397 -20.798 1.00 54.56 175 ILE A C 1
ATOM 1390 O O . ILE A 1 175 ? 3.394 -1.405 -20.989 1.00 54.56 175 ILE A O 1
ATOM 1394 N N . ILE A 1 176 ? 4.078 0.254 -19.633 1.00 56.59 176 ILE A N 1
ATOM 1395 C CA . ILE A 1 176 ? 3.320 -0.146 -18.440 1.00 56.59 176 ILE A CA 1
ATOM 1396 C C . ILE A 1 176 ? 1.834 -0.271 -18.775 1.00 56.59 176 ILE A C 1
ATOM 1398 O O . ILE A 1 176 ? 1.253 -1.330 -18.574 1.00 56.59 176 ILE A O 1
ATOM 1402 N N . LYS A 1 177 ? 1.264 0.765 -19.402 1.00 61.41 177 LYS A N 1
ATOM 1403 C CA . LYS A 1 177 ? -0.136 0.750 -19.818 1.00 61.41 177 LYS A CA 1
ATOM 1404 C C . LYS A 1 177 ? -0.443 -0.434 -20.742 1.00 61.41 177 LYS A C 1
ATOM 1406 O O . LYS A 1 177 ? -1.423 -1.122 -20.530 1.00 61.41 177 LYS A O 1
ATOM 1411 N N . ARG A 1 178 ? 0.425 -0.726 -21.718 1.00 60.59 178 ARG A N 1
ATOM 1412 C CA . ARG A 1 178 ? 0.249 -1.896 -22.597 1.00 60.59 178 ARG A CA 1
ATOM 1413 C C . ARG A 1 178 ? 0.291 -3.221 -21.838 1.00 60.59 178 ARG A C 1
ATOM 1415 O O . ARG A 1 178 ? -0.450 -4.124 -22.193 1.00 60.59 178 ARG A O 1
ATOM 1422 N N . VAL A 1 179 ? 1.162 -3.354 -20.837 1.00 59.56 179 VAL A N 1
ATOM 1423 C CA . VAL A 1 179 ? 1.229 -4.566 -20.005 1.00 59.56 179 VAL A CA 1
ATOM 1424 C C . VAL A 1 179 ? -0.046 -4.715 -19.180 1.00 59.56 179 VAL A C 1
ATOM 1426 O O . VAL A 1 179 ? -0.600 -5.802 -19.138 1.00 59.56 179 VAL A O 1
ATOM 1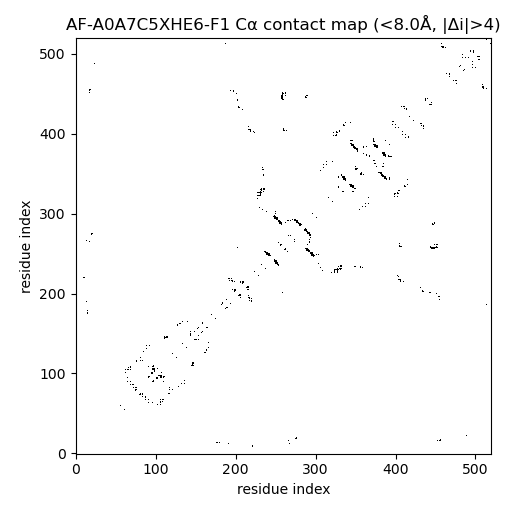429 N N . GLU A 1 180 ? -0.547 -3.642 -18.575 1.00 62.72 180 GLU A N 1
ATOM 1430 C CA . GLU A 1 180 ? -1.811 -3.662 -17.827 1.00 62.72 180 GLU A CA 1
ATOM 1431 C C . GLU A 1 180 ? -3.018 -3.968 -18.700 1.00 62.72 180 GLU A C 1
ATOM 1433 O O . GLU A 1 180 ? -3.850 -4.780 -18.311 1.00 62.72 180 GLU A O 1
ATOM 1438 N N . ASP A 1 181 ? -3.108 -3.324 -19.865 1.00 70.62 181 ASP A N 1
ATOM 1439 C CA . ASP A 1 181 ? -4.183 -3.561 -20.822 1.00 70.62 181 ASP A CA 1
ATOM 1440 C C . ASP A 1 181 ? -4.169 -5.050 -21.220 1.00 70.62 181 ASP A C 1
ATOM 1442 O O . ASP A 1 181 ? -5.195 -5.715 -21.145 1.00 70.62 181 ASP A O 1
ATOM 1446 N N . LEU A 1 182 ? -2.989 -5.629 -21.490 1.00 69.12 182 LEU A N 1
ATOM 1447 C CA . LEU A 1 182 ? -2.844 -7.069 -21.735 1.00 69.12 182 LEU A CA 1
ATOM 1448 C C . LEU A 1 182 ? -3.237 -7.931 -20.527 1.00 69.12 182 LEU A C 1
ATOM 1450 O O . LEU A 1 182 ? -3.920 -8.935 -20.708 1.00 69.12 182 LEU A O 1
ATOM 1454 N N . LEU A 1 183 ? -2.813 -7.570 -19.313 1.00 63.66 183 LEU A N 1
ATOM 1455 C CA . LEU A 1 183 ? -3.152 -8.293 -18.082 1.00 63.66 183 LEU A CA 1
ATOM 1456 C C . LEU A 1 183 ? -4.670 -8.361 -17.872 1.00 63.66 183 LEU A C 1
ATOM 1458 O O . LEU A 1 183 ? -5.210 -9.434 -17.606 1.00 63.66 183 LEU A O 1
ATOM 1462 N N . ARG A 1 184 ? -5.367 -7.246 -18.086 1.00 73.38 184 ARG A N 1
ATOM 1463 C CA . ARG A 1 184 ? -6.829 -7.172 -17.988 1.00 73.38 184 ARG A CA 1
ATOM 14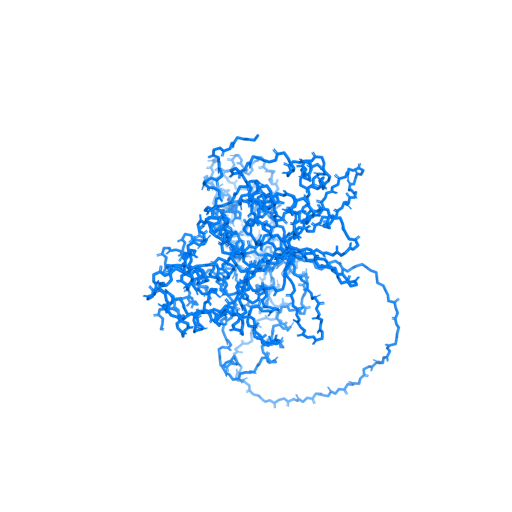64 C C . ARG A 1 184 ? -7.515 -7.920 -19.120 1.00 73.38 184 ARG A C 1
ATOM 1466 O O . ARG A 1 184 ? -8.332 -8.794 -18.863 1.00 73.38 184 ARG A O 1
ATOM 1473 N N . GLU A 1 185 ? -7.170 -7.599 -20.365 1.00 71.25 185 GLU A N 1
ATOM 1474 C CA . GLU A 1 185 ? -7.860 -8.115 -21.552 1.00 71.25 185 GLU A CA 1
ATOM 1475 C C . GLU A 1 185 ? -7.642 -9.616 -21.757 1.00 71.25 185 GLU A C 1
ATOM 1477 O O . GLU A 1 185 ? -8.541 -10.311 -22.222 1.00 71.25 185 GLU A O 1
ATOM 1482 N N . ARG A 1 186 ? -6.440 -10.125 -21.459 1.00 65.62 186 ARG A N 1
ATOM 1483 C CA . ARG A 1 186 ? -6.073 -11.522 -21.743 1.00 65.62 186 ARG A CA 1
ATOM 1484 C C . ARG A 1 186 ? -6.208 -12.445 -20.546 1.00 65.62 186 ARG A C 1
ATOM 1486 O O . ARG A 1 186 ? -6.418 -13.634 -20.756 1.00 65.62 186 ARG A O 1
ATOM 1493 N N . PHE A 1 187 ? -6.056 -11.923 -19.331 1.00 61.69 187 PHE A N 1
ATOM 1494 C CA . PHE A 1 187 ? -5.968 -12.748 -18.125 1.00 61.69 187 PHE A CA 1
ATOM 1495 C C . PHE A 1 187 ? -6.995 -12.374 -17.054 1.00 61.69 187 PHE A C 1
ATOM 1497 O O . PHE A 1 187 ? -6.987 -12.988 -15.991 1.00 61.69 187 PHE A O 1
ATOM 1504 N N . GLY A 1 188 ? -7.851 -11.371 -17.293 1.00 71.31 188 GLY A N 1
ATOM 1505 C CA . GLY A 1 188 ? -8.785 -10.876 -16.277 1.00 71.31 188 GLY A CA 1
ATOM 1506 C C . GLY A 1 188 ? -8.077 -10.352 -15.023 1.00 71.31 188 GLY A C 1
ATOM 1507 O O . GLY A 1 188 ? -8.669 -10.309 -13.950 1.00 71.31 188 GLY A O 1
ATOM 1508 N N . TRP A 1 189 ? -6.792 -9.999 -15.131 1.00 71.69 189 TRP A N 1
ATOM 1509 C CA . TRP A 1 189 ? -5.961 -9.608 -13.998 1.00 71.69 189 TRP A CA 1
ATOM 1510 C C . TRP A 1 189 ? -6.115 -8.110 -13.733 1.00 71.69 189 TRP A C 1
ATOM 1512 O O . TRP A 1 189 ? -5.293 -7.285 -14.145 1.00 71.69 189 TRP A O 1
ATOM 1522 N N . ASP A 1 190 ? -7.229 -7.765 -13.096 1.00 78.31 190 ASP A N 1
ATOM 1523 C CA . ASP A 1 190 ? -7.554 -6.419 -12.640 1.00 78.31 190 ASP A CA 1
ATOM 1524 C C . ASP A 1 190 ? -7.268 -6.232 -11.141 1.00 78.31 190 ASP A C 1
ATOM 1526 O O . ASP A 1 190 ? -6.639 -7.061 -10.478 1.00 78.31 190 ASP A O 1
ATOM 1530 N N . GLU A 1 191 ? -7.668 -5.088 -10.598 1.00 79.44 191 GLU A N 1
ATOM 1531 C CA . GLU A 1 191 ? -7.363 -4.739 -9.215 1.00 79.44 191 GLU A CA 1
ATOM 1532 C C . GLU A 1 191 ? -8.164 -5.496 -8.178 1.00 79.44 191 GLU A C 1
ATOM 1534 O O . GLU A 1 191 ? -7.663 -5.724 -7.076 1.00 79.44 191 GLU A O 1
ATOM 1539 N N . VAL A 1 192 ? -9.376 -5.908 -8.541 1.00 83.81 192 VAL A N 1
ATOM 1540 C CA . VAL A 1 192 ? -10.186 -6.773 -7.695 1.00 83.81 192 VAL A CA 1
ATOM 1541 C C . VAL A 1 192 ? -9.489 -8.122 -7.604 1.00 83.81 192 VAL A C 1
ATOM 1543 O O . VAL A 1 192 ? -9.216 -8.580 -6.496 1.00 83.81 192 VAL A O 1
ATOM 1546 N N . LYS A 1 193 ? -9.063 -8.689 -8.740 1.00 80.81 193 LYS A N 1
ATOM 1547 C CA . LYS A 1 193 ? -8.329 -9.957 -8.762 1.00 80.81 193 LYS A CA 1
ATOM 1548 C C . LYS A 1 193 ? -7.019 -9.885 -7.974 1.00 80.81 193 LYS A C 1
ATOM 1550 O O . LYS A 1 193 ? -6.724 -10.787 -7.196 1.00 80.81 193 LYS A O 1
ATOM 1555 N N . MET A 1 194 ? -6.254 -8.799 -8.110 1.00 78.31 194 MET A N 1
ATOM 1556 C CA . MET A 1 194 ? -5.037 -8.588 -7.311 1.00 78.31 194 MET A CA 1
ATOM 1557 C C . MET A 1 194 ? -5.322 -8.523 -5.807 1.00 78.31 194 MET A C 1
ATOM 1559 O O . MET A 1 194 ? -4.560 -9.077 -5.015 1.00 78.31 194 MET A O 1
ATOM 1563 N N . CYS A 1 195 ? -6.408 -7.862 -5.407 1.00 85.38 195 CYS A N 1
ATOM 1564 C CA . CYS A 1 195 ? -6.823 -7.830 -4.013 1.00 85.38 195 CYS A CA 1
ATOM 1565 C C . CYS A 1 195 ? -7.236 -9.213 -3.503 1.00 85.38 195 CYS A C 1
ATOM 1567 O O . CYS A 1 195 ? -6.816 -9.592 -2.415 1.00 85.38 195 CYS A O 1
ATOM 1569 N N . GLU A 1 196 ? -8.001 -9.989 -4.268 1.00 84.62 196 GLU A N 1
ATOM 1570 C CA . GLU A 1 196 ? -8.399 -11.341 -3.863 1.00 84.62 196 GLU A CA 1
ATOM 1571 C C . GLU A 1 196 ? -7.186 -12.243 -3.625 1.00 84.62 196 GLU A C 1
ATOM 1573 O O . GLU A 1 196 ? -7.130 -12.953 -2.622 1.00 84.62 196 GLU A O 1
ATOM 1578 N N . GLU A 1 197 ? -6.179 -12.169 -4.499 1.00 81.69 197 GLU A N 1
ATOM 1579 C CA . GLU A 1 197 ? -4.933 -12.919 -4.324 1.00 81.69 197 GLU A CA 1
ATOM 1580 C C . GLU A 1 197 ? -4.142 -12.448 -3.096 1.00 81.69 197 GLU A C 1
ATOM 1582 O O . GLU A 1 197 ? -3.556 -13.275 -2.394 1.00 81.69 197 GLU A O 1
ATOM 1587 N N . LEU A 1 198 ? -4.157 -11.144 -2.787 1.00 83.25 198 LEU A N 1
ATOM 1588 C CA . LEU A 1 198 ? -3.586 -10.620 -1.544 1.00 83.25 198 LEU A CA 1
ATOM 1589 C C . LEU A 1 198 ? -4.333 -11.164 -0.321 1.00 83.25 198 LEU A C 1
ATOM 1591 O O . LEU A 1 198 ? -3.685 -11.651 0.600 1.00 83.25 198 LEU A O 1
ATOM 1595 N N . MET A 1 199 ? -5.669 -11.111 -0.317 1.00 87.44 199 MET A N 1
ATOM 1596 C CA . MET A 1 199 ? -6.509 -11.598 0.785 1.00 87.44 199 MET A CA 1
ATOM 1597 C C . MET A 1 199 ? -6.284 -13.096 1.020 1.00 87.44 199 MET A C 1
ATOM 1599 O O . MET A 1 199 ? -6.045 -13.516 2.150 1.00 87.44 199 MET A O 1
ATOM 1603 N N . ARG A 1 200 ? -6.233 -13.893 -0.053 1.00 85.00 200 ARG A N 1
ATOM 1604 C CA . ARG A 1 200 ? -5.916 -15.322 0.023 1.00 85.00 200 ARG A CA 1
ATOM 1605 C C . ARG A 1 200 ? -4.501 -15.573 0.543 1.00 85.00 200 ARG A C 1
ATOM 1607 O O . ARG A 1 200 ? -4.299 -16.487 1.337 1.00 85.00 200 ARG A O 1
ATOM 1614 N N . PHE A 1 201 ? -3.520 -14.779 0.108 1.00 82.88 201 PHE A N 1
ATOM 1615 C CA . PHE A 1 201 ? -2.137 -14.903 0.575 1.00 82.88 201 PHE A CA 1
ATOM 1616 C C . PHE A 1 201 ? -2.021 -14.707 2.089 1.00 82.88 201 PHE A C 1
ATOM 1618 O O . PHE A 1 201 ? -1.288 -15.450 2.734 1.00 82.88 201 PHE A O 1
ATOM 1625 N N . ILE A 1 202 ? -2.772 -13.759 2.647 1.00 86.00 202 ILE A N 1
ATOM 1626 C CA . ILE A 1 202 ? -2.761 -13.459 4.083 1.00 86.00 202 ILE A CA 1
ATOM 1627 C C . ILE A 1 202 ? -3.716 -14.329 4.917 1.00 86.00 202 ILE A C 1
ATOM 1629 O O . ILE A 1 202 ? -3.922 -14.041 6.098 1.00 86.00 202 ILE A O 1
ATOM 1633 N N . GLY A 1 203 ? -4.285 -15.379 4.316 1.00 87.88 203 GLY A N 1
ATOM 1634 C CA . GLY A 1 203 ? -5.127 -16.360 5.003 1.00 87.88 203 GLY A CA 1
ATOM 1635 C C . GLY A 1 203 ? -6.594 -15.956 5.171 1.00 87.88 203 GLY A C 1
ATOM 1636 O O . GLY A 1 203 ? -7.256 -16.476 6.061 1.00 87.88 203 GLY A O 1
ATOM 1637 N N . ILE A 1 204 ? -7.112 -15.037 4.349 1.00 91.44 204 ILE A N 1
ATOM 1638 C CA . ILE A 1 204 ? -8.519 -14.619 4.396 1.00 91.44 204 ILE A CA 1
ATOM 1639 C C . ILE A 1 204 ? -9.324 -15.319 3.306 1.00 91.44 204 ILE A C 1
ATOM 1641 O O . ILE A 1 204 ? -9.032 -15.196 2.112 1.00 91.44 204 ILE A O 1
ATOM 1645 N N . ASP A 1 205 ? -10.396 -15.984 3.723 1.00 93.19 205 ASP A N 1
ATOM 1646 C CA . ASP A 1 205 ? -11.382 -16.585 2.839 1.00 93.19 205 ASP A CA 1
ATOM 1647 C C . ASP A 1 205 ? -12.381 -15.527 2.347 1.00 93.19 205 ASP A C 1
ATOM 1649 O O . ASP A 1 205 ? -13.356 -15.147 3.005 1.00 93.19 205 ASP A O 1
ATOM 1653 N N . THR A 1 206 ? -12.129 -15.046 1.132 1.00 92.38 206 THR A N 1
ATOM 1654 C CA . THR A 1 206 ? -12.994 -14.067 0.467 1.00 92.38 206 THR A CA 1
ATOM 1655 C C . THR A 1 206 ? -14.384 -14.608 0.119 1.00 92.38 206 THR A C 1
ATOM 1657 O O . THR A 1 206 ? -15.338 -13.833 0.088 1.00 92.38 206 THR A O 1
ATOM 1660 N N . GLU A 1 207 ? -14.533 -15.912 -0.135 1.00 93.75 207 GLU A N 1
ATOM 1661 C CA . GLU A 1 207 ? -15.827 -16.509 -0.485 1.00 93.75 207 GLU A CA 1
ATOM 1662 C C . GLU A 1 207 ? -16.711 -16.626 0.751 1.00 93.75 207 GLU A C 1
ATOM 1664 O O . GLU A 1 207 ? -17.899 -16.299 0.704 1.00 93.75 207 GLU A O 1
ATOM 1669 N N . MET A 1 208 ? -16.120 -17.026 1.876 1.00 94.44 208 MET A N 1
ATOM 1670 C CA . MET A 1 208 ? -16.806 -17.063 3.158 1.00 94.44 208 MET A CA 1
ATOM 1671 C C . MET A 1 208 ? -17.325 -15.677 3.551 1.00 94.44 208 MET A C 1
ATOM 1673 O O . MET A 1 208 ? -18.498 -15.541 3.891 1.00 94.44 208 MET A O 1
ATOM 1677 N N . LEU A 1 209 ? -16.504 -14.631 3.425 1.00 95.00 209 LEU A N 1
ATOM 1678 C CA . LEU A 1 209 ? -16.924 -13.253 3.704 1.00 95.00 209 LEU A CA 1
ATOM 1679 C C . LEU A 1 209 ? -18.124 -12.817 2.848 1.00 95.00 209 LEU A C 1
ATOM 1681 O O . LEU A 1 209 ? -19.066 -12.202 3.359 1.00 95.00 209 LEU A O 1
ATOM 1685 N N . ARG A 1 210 ? -18.138 -13.188 1.564 1.00 95.38 210 ARG A N 1
ATOM 1686 C CA . ARG A 1 210 ? -19.235 -12.851 0.644 1.00 95.38 210 ARG A CA 1
ATOM 1687 C C . ARG A 1 210 ? -20.551 -13.532 1.001 1.00 95.38 210 ARG A C 1
ATOM 1689 O O . ARG A 1 210 ? -21.597 -12.916 0.806 1.00 95.38 210 ARG A O 1
ATOM 1696 N N . LYS A 1 211 ? -20.528 -14.736 1.587 1.00 95.69 211 LYS A N 1
ATOM 1697 C CA . LYS A 1 211 ? -21.744 -15.400 2.106 1.00 95.69 211 LYS A CA 1
ATOM 1698 C C . LYS A 1 211 ? -22.452 -14.563 3.177 1.00 95.69 211 LYS A C 1
ATOM 1700 O O . LYS A 1 211 ? -23.670 -14.632 3.286 1.00 95.69 211 LYS A O 1
ATOM 1705 N N . TYR A 1 212 ? -21.706 -13.723 3.895 1.00 94.62 212 TYR A N 1
ATOM 1706 C CA . TYR A 1 212 ? -22.226 -12.790 4.898 1.00 94.62 212 TYR A CA 1
ATOM 1707 C C . TYR A 1 212 ? -22.401 -11.355 4.367 1.00 94.62 212 TYR A C 1
ATOM 1709 O O . TYR A 1 212 ? -22.560 -10.414 5.143 1.00 94.62 212 TYR A O 1
ATOM 1717 N N . GLY A 1 213 ? -22.369 -11.158 3.043 1.00 93.31 213 GLY A N 1
ATOM 1718 C CA . GLY A 1 213 ? -22.566 -9.850 2.410 1.00 93.31 213 GLY A CA 1
ATOM 1719 C C . GLY A 1 213 ? -21.382 -8.887 2.558 1.00 93.31 213 GLY A C 1
ATOM 1720 O O . GLY A 1 213 ? -21.538 -7.682 2.354 1.00 93.31 213 GLY A O 1
ATOM 1721 N N . ILE A 1 214 ? -20.197 -9.389 2.916 1.00 93.31 214 ILE A N 1
ATOM 1722 C CA . ILE A 1 214 ? -18.979 -8.586 3.017 1.00 93.31 214 ILE A CA 1
ATOM 1723 C C . ILE A 1 214 ? -18.213 -8.708 1.705 1.00 93.31 214 ILE A C 1
ATOM 1725 O O . ILE A 1 214 ? -17.679 -9.768 1.397 1.00 93.31 214 ILE A O 1
ATOM 1729 N N . GLU A 1 215 ? -18.092 -7.606 0.964 1.00 92.94 215 GLU A N 1
ATOM 1730 C CA . GLU A 1 215 ? -17.117 -7.530 -0.125 1.00 92.94 215 GLU A CA 1
ATOM 1731 C C . GLU A 1 215 ? -15.727 -7.219 0.467 1.00 92.94 215 GLU A C 1
ATOM 1733 O O . GLU A 1 215 ? -15.577 -6.173 1.109 1.00 92.94 215 GLU A O 1
ATOM 1738 N N . PRO A 1 216 ? -14.726 -8.113 0.329 1.00 87.94 216 PRO A N 1
ATOM 1739 C CA . PRO A 1 216 ? -13.390 -7.921 0.899 1.00 87.94 216 PRO A CA 1
ATOM 1740 C C . PRO A 1 216 ? -12.515 -6.934 0.116 1.00 87.94 216 PRO A C 1
ATOM 1742 O O . PRO A 1 216 ? -11.560 -6.404 0.683 1.00 87.94 216 PRO A O 1
ATOM 1745 N N . CYS A 1 217 ? -12.819 -6.683 -1.163 1.00 89.56 217 CYS A N 1
ATOM 1746 C CA . CYS A 1 217 ? -11.978 -5.891 -2.067 1.00 89.56 217 CYS A CA 1
ATOM 1747 C C . CYS A 1 217 ? -12.539 -4.511 -2.432 1.00 89.56 217 CYS A C 1
ATOM 1749 O O . CYS A 1 217 ? -11.975 -3.799 -3.261 1.00 89.56 217 CYS A O 1
ATOM 1751 N N . ASP A 1 218 ? -13.594 -4.063 -1.757 1.00 88.06 218 ASP A N 1
ATOM 1752 C CA . ASP A 1 218 ? -14.211 -2.748 -1.962 1.00 88.06 218 ASP A CA 1
ATOM 1753 C C . ASP A 1 218 ? -13.308 -1.561 -1.551 1.00 88.06 218 ASP A C 1
ATOM 1755 O O . ASP A 1 218 ? -13.568 -0.414 -1.919 1.00 88.06 218 ASP A O 1
ATOM 1759 N N . TRP A 1 219 ? -12.197 -1.817 -0.850 1.00 84.75 219 TRP A N 1
ATOM 1760 C CA . TRP A 1 219 ? -11.173 -0.811 -0.535 1.00 84.75 219 TRP A CA 1
ATOM 1761 C C . TRP A 1 219 ? -10.326 -0.391 -1.747 1.00 84.75 219 TRP A C 1
ATOM 1763 O O . TRP A 1 219 ? -9.802 0.722 -1.762 1.00 84.75 219 TRP A O 1
ATOM 1773 N N . VAL A 1 220 ? -10.208 -1.237 -2.773 1.00 81.06 220 VAL A N 1
ATOM 1774 C CA . VAL A 1 220 ? -9.313 -1.033 -3.927 1.00 81.06 220 VAL A CA 1
ATOM 1775 C C . VAL A 1 220 ? -9.640 0.242 -4.710 1.00 81.06 220 VAL A C 1
ATOM 1777 O O . VAL A 1 220 ? -8.752 0.923 -5.226 1.00 81.06 220 VAL A O 1
ATOM 1780 N N . HIS A 1 221 ? -10.921 0.597 -4.778 1.00 76.38 221 HIS A N 1
ATOM 1781 C CA . HIS A 1 221 ? -11.400 1.789 -5.481 1.00 76.38 221 HIS A CA 1
ATOM 1782 C C . HIS A 1 221 ? -11.627 2.983 -4.547 1.00 76.38 221 HIS A C 1
ATOM 1784 O O . HIS A 1 221 ? -12.020 4.064 -4.993 1.00 76.38 221 HIS A O 1
ATOM 1790 N N . ALA A 1 222 ? -11.376 2.811 -3.250 1.00 73.25 222 ALA A N 1
ATOM 1791 C CA . ALA A 1 222 ? -11.645 3.828 -2.257 1.00 73.25 222 ALA A CA 1
ATOM 1792 C C . ALA A 1 222 ? -10.533 4.890 -2.278 1.00 73.25 222 ALA A C 1
ATOM 1794 O O . ALA A 1 222 ? -9.430 4.700 -1.769 1.00 73.25 222 ALA A O 1
ATOM 1795 N N . GLY A 1 223 ? -10.829 6.043 -2.880 1.00 77.81 223 GLY A N 1
ATOM 1796 C CA . GLY A 1 223 ? -9.937 7.199 -2.842 1.00 77.81 223 GLY A CA 1
ATOM 1797 C C . GLY A 1 223 ? -9.760 7.760 -1.426 1.00 77.81 223 GLY A C 1
ATOM 1798 O O . GLY A 1 223 ? -10.568 7.518 -0.523 1.00 77.81 223 GLY A O 1
ATOM 1799 N N . PHE A 1 224 ? -8.717 8.564 -1.246 1.00 85.69 224 PHE A N 1
ATOM 1800 C CA . PHE A 1 224 ? -8.501 9.365 -0.044 1.00 85.69 224 PHE A CA 1
ATOM 1801 C C . PHE A 1 224 ? -8.223 10.820 -0.421 1.00 85.69 224 PHE A C 1
ATOM 1803 O O . PHE A 1 224 ? -7.830 11.123 -1.551 1.00 85.69 224 PHE A O 1
ATOM 1810 N N . ASP A 1 225 ? -8.446 11.714 0.536 1.00 89.81 225 ASP A N 1
ATOM 1811 C CA . ASP A 1 225 ? -8.205 13.144 0.392 1.00 89.81 225 ASP A CA 1
ATOM 1812 C C . ASP A 1 225 ? -7.051 13.620 1.286 1.00 89.81 225 ASP A C 1
ATOM 1814 O O . ASP A 1 225 ? -6.387 12.844 1.977 1.00 89.81 225 ASP A O 1
ATOM 1818 N N . GLU A 1 226 ? -6.784 14.923 1.244 1.00 90.50 226 GLU A N 1
ATOM 1819 C CA . GLU A 1 226 ? -5.720 15.543 2.030 1.00 90.50 226 GLU A CA 1
ATOM 1820 C C . GLU A 1 226 ? -5.941 15.409 3.543 1.00 90.50 226 GLU A C 1
ATOM 1822 O O . GLU A 1 226 ? -4.969 15.304 4.284 1.00 90.50 226 GLU A O 1
ATOM 1827 N N . VAL A 1 227 ? -7.190 15.395 4.019 1.00 93.88 227 VAL A N 1
ATOM 1828 C CA . VAL A 1 227 ? -7.487 15.297 5.457 1.00 93.88 227 VAL A CA 1
ATOM 1829 C C . VAL A 1 227 ? -7.207 13.887 5.959 1.00 93.88 227 VAL A C 1
ATOM 1831 O O . VAL A 1 227 ? -6.587 13.718 7.004 1.00 93.88 227 VAL A O 1
ATOM 1834 N N . TYR A 1 228 ? -7.594 12.876 5.186 1.00 94.50 228 TYR A N 1
ATOM 1835 C CA . TYR A 1 228 ? -7.213 11.498 5.467 1.00 94.50 228 TYR A CA 1
ATOM 1836 C C . TYR A 1 228 ? -5.688 11.328 5.464 1.00 94.50 228 TYR A C 1
ATOM 1838 O O . TYR A 1 228 ? -5.114 10.780 6.405 1.00 94.50 228 TYR A O 1
ATOM 1846 N N . PHE A 1 229 ? -5.008 11.860 4.442 1.00 92.56 229 PHE A N 1
ATOM 1847 C CA . PHE A 1 229 ? -3.549 11.782 4.372 1.00 92.56 229 PHE A CA 1
ATOM 1848 C C . PHE A 1 229 ? -2.867 12.527 5.529 1.00 92.56 229 PHE A C 1
ATOM 1850 O O . PHE A 1 229 ? -1.806 12.103 5.969 1.00 92.56 229 PHE A O 1
ATOM 1857 N N . MET A 1 230 ? -3.476 13.587 6.072 1.00 92.62 230 MET A N 1
ATOM 1858 C CA . MET A 1 230 ? -2.989 14.258 7.283 1.00 92.62 230 MET A CA 1
ATOM 1859 C C . MET A 1 230 ? -2.914 13.306 8.481 1.00 92.62 230 MET A C 1
ATOM 1861 O O . MET A 1 230 ? -1.950 13.371 9.239 1.00 92.62 230 MET A O 1
ATOM 1865 N N . GLY A 1 231 ? -3.894 12.406 8.624 1.00 93.75 231 GLY A N 1
ATOM 1866 C CA . GLY A 1 231 ? -3.890 11.366 9.653 1.00 93.75 231 GLY A CA 1
ATOM 1867 C C . GLY A 1 231 ? -2.694 10.432 9.500 1.00 93.75 231 GLY A C 1
ATOM 1868 O O . GLY A 1 231 ? -1.912 10.298 10.435 1.00 93.75 231 GLY A O 1
ATOM 1869 N N . ILE A 1 232 ? -2.486 9.904 8.288 1.00 92.12 232 ILE A N 1
ATOM 1870 C CA . ILE A 1 232 ? -1.319 9.073 7.936 1.00 92.12 232 ILE A CA 1
ATOM 1871 C C . ILE A 1 232 ? -0.002 9.826 8.186 1.00 92.12 232 ILE A C 1
ATOM 1873 O O . ILE A 1 232 ? 0.952 9.272 8.730 1.00 92.12 232 ILE A O 1
ATOM 1877 N N . ALA A 1 233 ? 0.056 11.104 7.799 1.00 90.12 233 ALA A N 1
ATOM 1878 C CA . 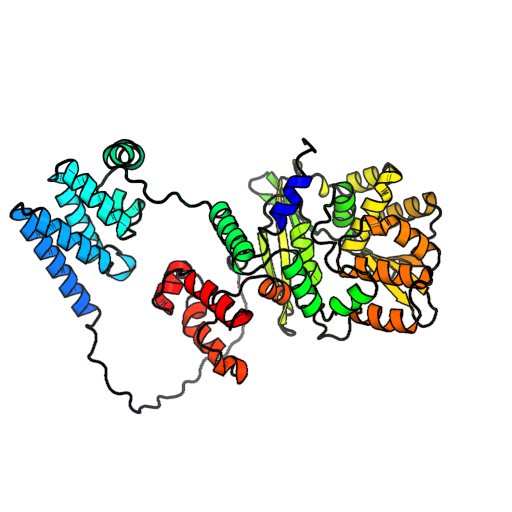ALA A 1 233 ? 1.241 11.949 7.916 1.00 90.12 233 ALA A CA 1
ATOM 1879 C C . ALA A 1 233 ? 1.691 12.154 9.368 1.00 90.12 233 ALA A C 1
ATOM 1881 O O . ALA A 1 233 ? 2.883 12.282 9.636 1.00 90.12 233 ALA A O 1
ATOM 1882 N N . LEU A 1 234 ? 0.741 12.206 10.297 1.00 89.81 234 LEU A N 1
ATOM 1883 C CA . LEU A 1 234 ? 1.012 12.422 11.715 1.00 89.81 234 LEU A CA 1
ATOM 1884 C C . LEU A 1 234 ? 1.157 11.117 12.489 1.00 89.81 234 LEU A C 1
ATOM 1886 O O . LEU A 1 234 ? 1.871 11.095 13.492 1.00 89.81 234 LEU A O 1
ATOM 1890 N N . SER A 1 235 ? 0.511 10.050 12.017 1.00 88.94 235 SER A N 1
ATOM 1891 C CA . SER A 1 235 ? 0.600 8.739 12.637 1.00 88.94 235 SER A CA 1
ATOM 1892 C C . SER A 1 235 ? 1.861 8.009 12.204 1.00 88.94 235 SER A C 1
ATOM 1894 O O . SER A 1 235 ? 2.652 7.708 13.070 1.00 88.94 235 SER A O 1
ATOM 1896 N N . ASP A 1 236 ? 2.116 7.804 10.910 1.00 88.62 236 ASP A N 1
ATOM 1897 C CA . ASP A 1 236 ? 3.023 6.743 10.423 1.00 88.62 236 ASP A CA 1
ATOM 1898 C C . ASP A 1 236 ? 4.138 7.249 9.475 1.00 88.62 236 ASP A C 1
ATOM 1900 O O . ASP A 1 236 ? 5.183 6.633 9.279 1.00 88.62 236 ASP A O 1
ATOM 1904 N N . LEU A 1 237 ? 3.987 8.454 8.927 1.00 88.31 237 LEU A N 1
ATOM 1905 C CA . LEU A 1 237 ? 4.937 8.998 7.958 1.00 88.31 237 LEU A CA 1
ATOM 1906 C C . LEU A 1 237 ? 6.303 9.338 8.576 1.00 88.31 237 LEU A C 1
ATOM 1908 O O . LEU A 1 237 ? 6.433 10.200 9.450 1.00 88.31 237 LEU A O 1
ATOM 1912 N N . TYR A 1 238 ? 7.361 8.732 8.039 1.00 87.00 238 TYR A N 1
ATOM 1913 C CA . TYR A 1 238 ? 8.735 9.103 8.356 1.00 87.00 238 TYR A CA 1
ATOM 1914 C C . TYR A 1 238 ? 9.136 10.374 7.605 1.00 87.00 238 TYR A C 1
ATOM 1916 O O . TYR A 1 238 ? 8.966 10.465 6.389 1.00 87.00 238 TYR A O 1
ATOM 1924 N N . VAL A 1 239 ? 9.721 11.345 8.313 1.00 85.75 239 VAL A N 1
ATOM 1925 C CA . VAL A 1 239 ? 10.136 12.643 7.763 1.00 85.75 239 VAL A CA 1
ATOM 1926 C C . VAL A 1 239 ? 11.562 12.963 8.208 1.00 85.75 239 VAL A C 1
ATOM 1928 O O . VAL A 1 239 ? 11.839 13.096 9.399 1.00 85.75 239 VAL A O 1
ATOM 1931 N N . LYS A 1 240 ? 12.474 13.147 7.247 1.00 85.88 240 LYS A N 1
ATOM 1932 C CA . LYS A 1 240 ? 13.870 13.540 7.491 1.00 85.88 240 LYS A CA 1
ATOM 1933 C C . LYS A 1 240 ? 14.272 14.713 6.607 1.00 85.88 240 LYS A C 1
ATOM 1935 O O . LYS A 1 240 ? 14.235 14.617 5.384 1.00 85.88 240 LYS A O 1
ATOM 1940 N N . PHE A 1 241 ? 14.725 15.805 7.214 1.00 85.12 241 PHE A N 1
ATOM 1941 C CA . PHE A 1 241 ? 15.289 16.932 6.472 1.00 85.12 241 PHE A CA 1
ATOM 1942 C C . PHE A 1 241 ? 16.707 16.608 5.991 1.00 85.12 241 PHE A C 1
ATOM 1944 O O . PHE A 1 241 ? 17.520 16.074 6.745 1.00 85.12 241 PHE A O 1
ATOM 1951 N N . VAL A 1 242 ? 17.005 16.943 4.737 1.00 85.06 242 VAL A N 1
ATOM 1952 C CA . VAL A 1 242 ? 18.333 16.785 4.129 1.00 85.06 242 VAL A CA 1
ATOM 1953 C C . VAL A 1 242 ? 18.699 18.034 3.337 1.00 85.06 242 VAL A C 1
ATOM 1955 O O . VAL A 1 242 ? 17.831 18.706 2.782 1.00 85.06 242 VAL A O 1
ATOM 1958 N N . GLU A 1 243 ? 19.985 18.360 3.268 1.00 84.44 243 GLU A N 1
ATOM 1959 C CA . GLU A 1 243 ? 20.472 19.507 2.503 1.00 84.44 243 GLU A CA 1
ATOM 1960 C C . GLU A 1 243 ? 21.170 19.031 1.227 1.00 84.44 243 GLU A C 1
ATOM 1962 O O . GLU A 1 243 ? 22.085 18.211 1.271 1.00 84.44 243 GLU A O 1
ATOM 1967 N N . ILE A 1 244 ? 20.722 19.525 0.071 1.00 80.19 244 ILE A N 1
ATOM 1968 C CA . ILE A 1 244 ? 21.291 19.182 -1.237 1.00 80.19 244 ILE A CA 1
ATOM 1969 C C . ILE A 1 244 ? 21.546 20.485 -1.990 1.00 80.19 244 ILE A C 1
ATOM 1971 O O . ILE A 1 244 ? 20.614 21.241 -2.270 1.00 80.19 244 ILE A O 1
ATOM 1975 N N . ASN A 1 245 ? 22.806 20.751 -2.343 1.00 79.19 245 ASN A N 1
ATOM 1976 C CA . ASN A 1 245 ? 23.220 21.963 -3.064 1.00 79.19 245 ASN A CA 1
ATOM 1977 C C . ASN A 1 245 ? 22.676 23.257 -2.420 1.00 79.19 245 ASN A C 1
ATOM 1979 O O . ASN A 1 245 ? 22.068 24.075 -3.111 1.00 79.19 245 ASN A O 1
ATOM 1983 N N . LYS A 1 246 ? 22.850 23.412 -1.097 1.00 81.69 246 LYS A N 1
ATOM 1984 C CA . LYS A 1 246 ? 22.376 24.559 -0.288 1.00 81.69 246 LYS A CA 1
ATOM 1985 C C . LYS A 1 246 ? 20.851 24.754 -0.241 1.00 81.69 246 LYS A C 1
ATOM 1987 O O . LYS A 1 246 ? 20.368 25.778 0.231 1.00 81.69 246 LYS A O 1
ATOM 1992 N N . ASN A 1 247 ? 20.076 23.795 -0.748 1.00 82.56 247 ASN A N 1
ATOM 1993 C CA . ASN A 1 247 ? 18.620 23.792 -0.646 1.00 82.56 247 ASN A CA 1
ATOM 1994 C C . ASN A 1 247 ? 18.179 22.736 0.371 1.00 82.56 247 ASN A C 1
ATOM 1996 O O . ASN A 1 247 ? 18.719 21.629 0.398 1.00 82.56 247 ASN A O 1
ATOM 2000 N N . LYS A 1 248 ? 17.156 23.062 1.167 1.00 87.12 248 LYS A N 1
ATOM 2001 C CA . LYS A 1 248 ? 16.536 22.119 2.103 1.00 87.12 248 LYS A CA 1
ATOM 2002 C C . LYS A 1 248 ? 15.520 21.237 1.377 1.00 87.12 248 LYS A C 1
ATOM 2004 O O . LYS A 1 248 ? 14.596 21.725 0.722 1.00 87.12 248 LYS A O 1
ATOM 2009 N N . TYR A 1 249 ? 15.678 19.936 1.536 1.00 88.44 249 TYR A N 1
ATOM 2010 C CA . TYR A 1 249 ? 14.771 18.898 1.070 1.00 88.44 249 TYR A CA 1
ATOM 2011 C C . TYR A 1 249 ? 14.239 18.109 2.261 1.00 88.44 249 TYR A C 1
ATOM 2013 O O . TYR A 1 249 ? 14.781 18.159 3.365 1.00 88.44 249 TYR A O 1
ATOM 2021 N N . VAL A 1 250 ? 13.166 17.377 2.014 1.00 87.50 250 VAL A N 1
ATOM 2022 C CA . VAL A 1 250 ? 12.577 16.425 2.939 1.00 87.50 250 VAL A CA 1
ATOM 2023 C C . VAL A 1 250 ? 12.535 15.076 2.239 1.00 87.50 250 VAL A C 1
ATOM 2025 O O . VAL A 1 250 ? 11.967 14.946 1.151 1.00 87.50 250 VAL A O 1
ATOM 2028 N N . ASN A 1 251 ? 13.147 14.093 2.883 1.00 86.94 251 ASN A N 1
ATOM 2029 C CA . ASN A 1 251 ? 12.988 12.681 2.593 1.00 86.94 251 ASN A CA 1
ATOM 2030 C C . ASN A 1 251 ? 11.795 12.183 3.397 1.00 86.94 251 ASN A C 1
ATOM 2032 O O . ASN A 1 251 ? 11.776 12.309 4.622 1.00 86.94 251 ASN A O 1
ATOM 2036 N N . VAL A 1 252 ? 10.808 11.646 2.698 1.00 87.06 252 VAL A N 1
ATOM 2037 C CA . VAL A 1 252 ? 9.564 11.175 3.294 1.00 87.06 252 VAL A CA 1
ATOM 2038 C C . VAL A 1 252 ? 9.388 9.718 2.932 1.00 87.06 252 VAL A C 1
ATOM 2040 O O . VAL A 1 252 ? 9.499 9.393 1.750 1.00 87.06 252 VAL A O 1
ATOM 2043 N N . ALA A 1 253 ? 9.109 8.869 3.914 1.00 88.75 253 ALA A N 1
ATOM 2044 C CA . ALA A 1 253 ? 8.938 7.446 3.678 1.00 88.75 253 ALA A CA 1
ATOM 2045 C C . ALA A 1 253 ? 7.743 6.861 4.435 1.00 88.75 253 ALA A C 1
ATOM 2047 O O . ALA A 1 253 ? 7.461 7.260 5.563 1.00 88.75 253 ALA A O 1
ATOM 2048 N N . LEU A 1 254 ? 7.074 5.903 3.799 1.00 90.44 254 LEU A N 1
ATOM 2049 C CA . LEU A 1 254 ? 6.207 4.927 4.460 1.00 90.44 254 LEU A CA 1
ATOM 2050 C C . LEU A 1 254 ? 6.905 3.577 4.361 1.00 90.44 254 LEU A C 1
ATOM 2052 O O . LEU A 1 254 ? 7.164 3.114 3.249 1.00 90.44 254 LEU A O 1
ATOM 2056 N N . ASN A 1 255 ? 7.249 2.994 5.504 1.00 90.38 255 ASN A N 1
ATOM 2057 C CA . ASN A 1 255 ? 8.080 1.799 5.596 1.00 90.38 255 ASN A CA 1
ATOM 2058 C C . ASN A 1 255 ? 7.300 0.684 6.271 1.00 90.38 255 ASN A C 1
ATOM 2060 O O . ASN A 1 255 ? 6.609 0.931 7.251 1.00 90.38 255 ASN A O 1
ATOM 2064 N N . THR A 1 256 ? 7.440 -0.542 5.785 1.00 90.81 256 THR A N 1
ATOM 2065 C CA . THR A 1 256 ? 6.728 -1.673 6.366 1.00 90.81 256 THR A CA 1
ATOM 2066 C C . THR A 1 256 ? 7.401 -3.005 6.067 1.00 90.81 256 THR A C 1
ATOM 2068 O O . THR A 1 256 ? 8.072 -3.181 5.049 1.00 90.81 256 THR A O 1
ATOM 2071 N N . THR A 1 257 ? 7.203 -3.955 6.972 1.00 87.81 257 THR A N 1
ATOM 2072 C CA . THR A 1 257 ? 7.455 -5.387 6.769 1.00 87.81 257 THR A CA 1
ATOM 2073 C C . THR A 1 257 ? 6.148 -6.170 6.619 1.00 87.81 257 THR A C 1
ATOM 2075 O O . THR A 1 257 ? 6.179 -7.367 6.354 1.00 87.81 257 THR A O 1
ATOM 2078 N N . ASN A 1 258 ? 4.996 -5.512 6.770 1.00 90.75 258 ASN A N 1
ATOM 2079 C CA . ASN A 1 258 ? 3.676 -6.121 6.710 1.00 90.75 258 ASN A CA 1
ATOM 2080 C C . ASN A 1 258 ? 3.224 -6.335 5.257 1.00 90.75 258 ASN A C 1
ATOM 2082 O O . ASN A 1 258 ? 3.376 -5.456 4.406 1.00 90.75 258 ASN A O 1
ATOM 2086 N N . ALA A 1 259 ? 2.634 -7.499 4.982 1.00 86.75 259 ALA A N 1
ATOM 2087 C CA . ALA A 1 259 ? 2.175 -7.877 3.645 1.00 86.75 259 ALA A CA 1
ATOM 2088 C C . ALA A 1 259 ? 1.096 -6.932 3.083 1.00 86.75 259 ALA A C 1
ATOM 2090 O O . ALA A 1 259 ? 1.106 -6.599 1.897 1.00 86.75 259 ALA A O 1
ATOM 2091 N N . ILE A 1 260 ? 0.168 -6.484 3.930 1.00 89.62 260 ILE A N 1
ATOM 2092 C CA . ILE A 1 260 ? -0.942 -5.614 3.538 1.00 89.62 260 ILE A CA 1
ATOM 2093 C C . ILE A 1 260 ? -0.442 -4.193 3.309 1.00 89.62 260 ILE A C 1
ATOM 2095 O O . ILE A 1 260 ? -0.715 -3.609 2.258 1.00 89.62 260 ILE A O 1
ATOM 2099 N N . ASP A 1 261 ? 0.324 -3.655 4.258 1.00 90.38 261 ASP A N 1
ATOM 2100 C CA . ASP A 1 261 ? 0.869 -2.299 4.162 1.00 90.38 261 ASP A CA 1
ATOM 2101 C C . ASP A 1 261 ? 1.808 -2.148 2.969 1.00 90.38 261 ASP A C 1
ATOM 2103 O O . ASP A 1 261 ? 1.857 -1.085 2.352 1.00 90.38 261 ASP A O 1
ATOM 2107 N N . ALA A 1 262 ? 2.510 -3.218 2.578 1.00 85.25 262 ALA A N 1
ATOM 2108 C CA . ALA A 1 262 ? 3.343 -3.205 1.386 1.00 85.25 262 ALA A CA 1
ATOM 2109 C C . ALA A 1 262 ? 2.532 -2.807 0.149 1.00 85.25 262 ALA A C 1
ATOM 2111 O O . ALA A 1 262 ? 2.992 -1.993 -0.645 1.00 85.25 262 ALA A O 1
ATOM 2112 N N . VAL A 1 263 ? 1.304 -3.302 -0.004 1.00 84.50 263 VAL A N 1
ATOM 2113 C CA . VAL A 1 263 ? 0.418 -2.900 -1.105 1.00 84.50 263 VAL A CA 1
ATOM 2114 C C . VAL A 1 263 ? -0.251 -1.563 -0.796 1.00 84.50 263 VAL A C 1
ATOM 2116 O O . VAL A 1 263 ? -0.259 -0.662 -1.636 1.00 84.50 263 VAL A O 1
ATOM 2119 N N . PHE A 1 264 ? -0.781 -1.403 0.412 1.00 86.88 264 PHE A N 1
ATOM 2120 C CA . PHE A 1 264 ? -1.578 -0.246 0.801 1.00 86.88 264 PHE A CA 1
ATOM 2121 C C . PHE A 1 264 ? -0.779 1.069 0.789 1.00 86.88 264 PHE A C 1
ATOM 2123 O O . PHE A 1 264 ? -1.219 2.044 0.181 1.00 86.88 264 PHE A O 1
ATOM 2130 N N . PHE A 1 265 ? 0.437 1.105 1.341 1.00 87.62 265 PHE A N 1
ATOM 2131 C CA . PHE A 1 265 ? 1.273 2.314 1.381 1.00 87.62 265 PHE A CA 1
ATOM 2132 C C . PHE A 1 265 ? 1.709 2.790 -0.003 1.00 87.62 265 PHE A C 1
ATOM 2134 O O . PHE A 1 265 ? 1.844 3.999 -0.226 1.00 87.62 265 PHE A O 1
ATOM 2141 N N . SER A 1 266 ? 1.836 1.871 -0.967 1.00 81.44 266 SER A N 1
ATOM 2142 C CA . SER A 1 266 ? 2.096 2.221 -2.369 1.00 81.44 266 SER A CA 1
ATOM 2143 C C . SER A 1 266 ? 1.015 3.147 -2.941 1.00 81.44 266 SER A C 1
ATOM 2145 O O . SER A 1 266 ? 1.278 3.965 -3.828 1.00 81.44 266 SER A O 1
ATOM 2147 N N . LEU A 1 267 ? -0.199 3.067 -2.387 1.00 80.19 267 LEU A N 1
ATOM 2148 C CA . LEU A 1 267 ? -1.349 3.844 -2.807 1.00 80.19 267 LEU A CA 1
ATOM 2149 C C . LEU A 1 267 ? -1.461 5.182 -2.086 1.00 80.19 267 LEU A C 1
ATOM 2151 O O . LEU A 1 267 ? -2.251 5.988 -2.555 1.00 80.19 267 LEU A O 1
ATOM 2155 N N . LEU A 1 268 ? -0.706 5.475 -1.021 1.00 83.31 268 LEU A N 1
ATOM 2156 C CA . LEU A 1 268 ? -0.976 6.635 -0.154 1.00 83.31 268 LEU A CA 1
ATOM 2157 C C . LEU A 1 268 ? -0.180 7.902 -0.480 1.00 83.31 268 LEU A C 1
ATOM 2159 O O . LEU A 1 268 ? -0.670 9.010 -0.267 1.00 83.31 268 LEU A O 1
ATOM 2163 N N . LEU A 1 269 ? 1.035 7.800 -1.024 1.00 74.00 269 LEU A N 1
ATOM 2164 C CA . LEU A 1 269 ? 1.854 9.003 -1.214 1.00 74.00 269 LEU A CA 1
ATOM 2165 C C . LEU A 1 269 ? 1.260 9.928 -2.298 1.00 74.00 269 LEU A C 1
ATOM 2167 O O . LEU A 1 269 ? 0.963 9.476 -3.406 1.00 74.00 269 LEU A O 1
ATOM 2171 N N . PRO A 1 270 ? 1.064 11.233 -2.027 1.00 60.31 270 PRO A N 1
ATOM 2172 C CA . PRO A 1 270 ? 0.368 12.152 -2.932 1.00 60.31 270 PRO A CA 1
ATOM 2173 C C . PRO A 1 270 ? 1.220 12.607 -4.131 1.00 60.31 270 PRO A C 1
ATOM 2175 O O . PRO A 1 270 ? 0.707 13.272 -5.030 1.00 60.31 270 PRO A O 1
ATOM 2178 N N . VAL A 1 271 ? 2.510 12.250 -4.178 1.00 56.88 271 VAL A N 1
ATOM 2179 C CA . VAL A 1 271 ? 3.427 12.605 -5.273 1.00 56.88 271 VAL A CA 1
ATOM 2180 C C . VAL A 1 271 ? 3.574 11.439 -6.245 1.00 56.88 271 VAL A C 1
ATOM 2182 O O . VAL A 1 271 ? 3.760 10.296 -5.852 1.00 56.88 271 VAL A O 1
ATOM 2185 N N . GLN A 1 272 ? 3.538 11.754 -7.540 1.00 50.88 272 GLN A N 1
ATOM 2186 C CA . GLN A 1 272 ? 3.284 10.825 -8.646 1.00 50.88 272 GLN A CA 1
ATOM 2187 C C . GLN A 1 272 ? 4.294 9.678 -8.857 1.00 50.88 272 GLN A C 1
ATOM 2189 O O . GLN A 1 272 ? 4.088 8.908 -9.795 1.00 50.88 272 GLN A O 1
ATOM 2194 N N . ARG A 1 273 ? 5.383 9.575 -8.077 1.00 61.62 273 ARG A N 1
ATOM 2195 C CA . ARG A 1 273 ? 6.439 8.547 -8.201 1.00 61.62 273 ARG A CA 1
ATOM 2196 C C . ARG A 1 273 ? 7.248 8.435 -6.906 1.00 61.62 273 ARG A C 1
ATOM 2198 O O . ARG A 1 273 ? 8.258 9.125 -6.771 1.00 61.62 273 ARG A O 1
ATOM 2205 N N . SER A 1 274 ? 6.826 7.587 -5.977 1.00 67.19 274 SER A N 1
ATOM 2206 C CA . SER A 1 274 ? 7.727 7.128 -4.920 1.00 67.19 274 SER A CA 1
ATOM 2207 C C . SER A 1 274 ? 8.798 6.211 -5.509 1.00 67.19 274 SER A C 1
ATOM 2209 O O . SER A 1 274 ? 8.549 5.433 -6.431 1.00 67.19 274 SER A O 1
ATOM 2211 N N . THR A 1 275 ? 10.016 6.349 -5.005 1.00 75.56 275 THR A N 1
ATOM 2212 C CA . THR A 1 275 ? 11.058 5.339 -5.144 1.00 75.56 275 THR A CA 1
ATOM 2213 C C . THR A 1 275 ? 10.721 4.221 -4.173 1.00 75.56 275 THR A C 1
ATOM 2215 O O . THR A 1 275 ? 10.467 4.498 -3.004 1.00 75.56 275 THR A O 1
ATOM 2218 N N . VAL A 1 276 ? 10.713 2.976 -4.638 1.00 78.00 276 VAL A N 1
ATOM 2219 C CA . VAL A 1 276 ? 10.624 1.833 -3.726 1.00 78.00 276 VAL A CA 1
ATOM 2220 C C . VAL A 1 276 ? 12.033 1.463 -3.292 1.00 78.00 276 VAL A C 1
ATOM 2222 O O . VAL A 1 276 ? 12.914 1.268 -4.131 1.00 78.00 276 VAL A O 1
ATOM 2225 N N . GLU A 1 277 ? 12.237 1.388 -1.988 1.00 76.56 277 GLU A N 1
ATOM 2226 C CA . GLU A 1 277 ? 13.450 0.891 -1.357 1.00 76.56 277 GLU A CA 1
ATOM 2227 C C . GLU A 1 277 ? 13.152 -0.454 -0.699 1.00 76.56 277 GLU A C 1
ATOM 2229 O O . GLU A 1 277 ? 12.074 -0.662 -0.148 1.00 76.56 277 GLU A O 1
ATOM 2234 N N . ILE A 1 278 ? 14.109 -1.375 -0.781 1.00 76.75 278 ILE A N 1
ATOM 2235 C CA . ILE A 1 278 ? 14.035 -2.696 -0.157 1.00 76.75 278 ILE A CA 1
ATOM 2236 C C . ILE A 1 278 ? 15.323 -2.882 0.639 1.00 76.75 278 ILE A C 1
ATOM 2238 O O . ILE A 1 278 ? 16.415 -2.658 0.106 1.00 76.75 278 ILE A O 1
ATOM 2242 N N . TRP A 1 279 ? 15.215 -3.280 1.904 1.00 75.38 279 TRP A N 1
ATOM 2243 C CA . TRP A 1 279 ? 16.371 -3.489 2.778 1.00 75.38 279 TRP A CA 1
ATOM 2244 C C . TRP A 1 279 ? 16.134 -4.633 3.762 1.00 75.38 279 TRP A C 1
ATOM 2246 O O . TRP A 1 279 ? 15.002 -4.966 4.097 1.00 75.38 279 TRP A O 1
ATOM 2256 N N . TRP A 1 280 ? 17.224 -5.221 4.254 1.00 74.06 280 TRP A N 1
ATOM 2257 C CA . TRP A 1 280 ? 17.171 -6.167 5.368 1.00 74.06 280 TRP A CA 1
ATOM 2258 C C . TRP A 1 280 ? 16.845 -5.407 6.649 1.00 74.06 280 TRP A C 1
ATOM 2260 O O . TRP A 1 280 ? 17.630 -4.547 7.053 1.00 74.06 280 TRP A O 1
ATOM 2270 N N . VAL A 1 281 ? 15.701 -5.712 7.257 1.00 77.12 281 VAL A N 1
ATOM 2271 C CA . VAL A 1 281 ? 15.356 -5.216 8.597 1.00 77.12 281 VAL A CA 1
ATOM 2272 C C . VAL A 1 281 ? 16.098 -6.047 9.630 1.00 77.12 281 VAL A C 1
ATOM 2274 O O . VAL A 1 281 ? 16.737 -5.491 10.517 1.00 77.12 281 VAL A O 1
ATOM 2277 N N . ASP A 1 282 ? 16.096 -7.362 9.433 1.00 73.50 282 ASP A N 1
ATOM 2278 C CA . ASP A 1 282 ? 16.869 -8.307 10.216 1.00 73.50 282 ASP A CA 1
ATOM 2279 C C . ASP A 1 282 ? 17.446 -9.381 9.284 1.00 73.50 282 ASP A C 1
ATOM 2281 O O . ASP A 1 282 ? 16.746 -9.988 8.475 1.00 73.50 282 ASP A O 1
ATOM 2285 N N . ARG A 1 283 ? 18.766 -9.568 9.346 1.00 71.81 283 ARG A N 1
ATOM 2286 C CA . ARG A 1 283 ? 19.472 -10.545 8.509 1.00 71.81 283 ARG A CA 1
ATOM 2287 C C . ARG A 1 283 ? 19.450 -11.949 9.093 1.00 71.81 283 ARG A C 1
ATOM 2289 O O . ARG A 1 283 ? 19.635 -12.889 8.327 1.00 71.81 283 ARG A O 1
ATOM 2296 N N . GLU A 1 284 ? 19.290 -12.077 10.405 1.00 69.88 284 GLU A N 1
ATOM 2297 C CA . GLU A 1 284 ? 19.318 -13.364 11.097 1.00 69.88 284 GLU A CA 1
ATOM 2298 C C . GLU A 1 284 ? 18.000 -14.100 10.882 1.00 69.88 284 GLU A C 1
ATOM 2300 O O . GLU A 1 284 ? 18.001 -15.245 10.435 1.00 69.88 284 GLU A O 1
ATOM 2305 N N . THR A 1 285 ? 16.881 -13.403 11.084 1.00 66.81 285 THR A N 1
ATOM 2306 C CA . THR A 1 285 ? 15.532 -13.921 10.799 1.00 66.81 285 THR A CA 1
ATOM 2307 C C . THR A 1 285 ? 15.156 -13.826 9.319 1.00 66.81 285 THR A C 1
ATOM 2309 O O . THR A 1 285 ? 14.220 -14.474 8.862 1.00 66.81 285 THR A O 1
ATOM 2312 N N . GLY A 1 286 ? 15.901 -13.040 8.535 1.00 68.50 286 GLY A N 1
ATOM 2313 C CA . GLY A 1 286 ? 15.670 -12.871 7.102 1.00 68.50 286 GLY A CA 1
ATOM 2314 C C . GLY A 1 286 ? 14.519 -11.921 6.756 1.00 68.50 286 GLY A C 1
ATOM 2315 O O . GLY A 1 286 ? 14.076 -11.910 5.608 1.00 68.50 286 GLY A O 1
ATOM 2316 N N . ILE A 1 287 ? 14.053 -11.106 7.706 1.00 72.81 287 ILE A N 1
ATOM 2317 C CA . ILE A 1 287 ? 12.972 -10.141 7.488 1.00 72.81 287 ILE A CA 1
ATOM 2318 C C . ILE A 1 287 ? 13.439 -9.016 6.557 1.00 72.81 287 ILE A C 1
ATOM 2320 O O . ILE A 1 287 ? 14.412 -8.295 6.824 1.00 72.81 287 ILE A O 1
ATOM 2324 N N . VAL A 1 288 ? 12.682 -8.815 5.477 1.00 74.56 288 VAL A N 1
ATOM 2325 C CA . VAL A 1 288 ? 12.936 -7.775 4.477 1.00 74.56 288 VAL A CA 1
ATOM 2326 C C . VAL A 1 288 ? 11.844 -6.711 4.532 1.00 74.56 288 VAL A C 1
ATOM 2328 O O . VAL A 1 288 ? 10.652 -7.001 4.459 1.00 74.56 288 VAL A O 1
ATOM 2331 N N . GLY A 1 289 ? 12.263 -5.455 4.657 1.00 79.94 289 GLY A N 1
ATOM 2332 C CA . GLY A 1 289 ? 11.384 -4.293 4.647 1.00 79.94 289 GLY A CA 1
ATOM 2333 C C . GLY A 1 289 ? 11.242 -3.692 3.255 1.00 79.94 289 GLY A C 1
ATOM 2334 O O . GLY A 1 289 ? 12.148 -3.776 2.421 1.00 79.94 289 GLY A O 1
ATOM 2335 N N . VAL A 1 290 ? 10.103 -3.043 3.038 1.00 83.00 290 VAL A N 1
ATOM 2336 C CA . VAL A 1 290 ? 9.812 -2.221 1.866 1.00 83.00 290 VAL A CA 1
ATOM 2337 C C . VAL A 1 290 ? 9.507 -0.803 2.319 1.00 83.00 290 VAL A C 1
ATOM 2339 O O . VAL A 1 290 ? 8.815 -0.590 3.312 1.00 83.00 290 VAL A O 1
ATOM 2342 N N . GLY A 1 291 ? 9.997 0.178 1.573 1.00 85.62 291 GLY A N 1
ATOM 2343 C CA . GLY A 1 291 ? 9.775 1.590 1.841 1.00 85.62 291 GLY A CA 1
ATOM 2344 C C . GLY A 1 291 ? 9.411 2.347 0.585 1.00 85.62 291 GLY A C 1
ATOM 2345 O O . GLY A 1 291 ? 9.993 2.143 -0.477 1.00 85.62 291 GLY A O 1
ATOM 2346 N N . TYR A 1 292 ? 8.455 3.255 0.715 1.00 86.38 292 TYR A N 1
ATOM 2347 C CA . TYR A 1 292 ? 8.039 4.154 -0.348 1.00 86.38 292 TYR A CA 1
ATOM 2348 C C . TYR A 1 292 ? 8.598 5.540 -0.067 1.00 86.38 292 TYR A C 1
ATOM 2350 O O . TYR A 1 292 ? 8.035 6.295 0.717 1.00 86.38 292 TYR A O 1
ATOM 2358 N N . LEU A 1 293 ? 9.714 5.873 -0.708 1.00 83.69 293 LEU A N 1
ATOM 2359 C CA . LEU A 1 293 ? 10.457 7.106 -0.485 1.00 83.69 293 LEU A CA 1
ATOM 2360 C C . LEU A 1 293 ? 10.096 8.174 -1.522 1.00 83.69 293 LEU A C 1
ATOM 2362 O O . LEU A 1 293 ? 10.100 7.929 -2.728 1.00 83.69 293 LEU A O 1
ATOM 2366 N N . ILE A 1 294 ? 9.895 9.410 -1.076 1.00 83.50 294 ILE A N 1
ATOM 2367 C CA . ILE A 1 294 ? 9.937 10.598 -1.935 1.00 83.50 294 ILE A CA 1
ATOM 2368 C C . ILE A 1 294 ? 10.952 11.602 -1.397 1.00 83.50 294 ILE A C 1
ATOM 2370 O O . ILE A 1 294 ? 11.116 11.770 -0.190 1.00 83.50 294 ILE A O 1
ATOM 2374 N N . VAL A 1 295 ? 11.615 12.302 -2.318 1.00 84.56 295 VAL A N 1
ATOM 2375 C CA . VAL A 1 295 ? 12.500 13.426 -2.002 1.00 84.56 295 VAL A CA 1
ATOM 2376 C C . VAL A 1 295 ? 11.901 14.676 -2.616 1.00 84.56 295 VAL A C 1
ATOM 2378 O O . VAL A 1 295 ? 11.774 14.793 -3.836 1.00 84.56 295 VAL A O 1
ATOM 2381 N N . VAL A 1 296 ? 11.508 15.612 -1.763 1.00 85.25 296 VAL A N 1
ATOM 2382 C CA . VAL A 1 296 ? 10.798 16.828 -2.161 1.00 85.25 296 VAL A CA 1
ATOM 2383 C C . VAL A 1 296 ? 11.444 18.043 -1.524 1.00 85.25 296 VAL A C 1
ATOM 2385 O O . VAL A 1 296 ? 12.039 17.966 -0.455 1.00 85.25 296 VAL A O 1
ATOM 2388 N N . ARG A 1 297 ? 11.365 19.190 -2.197 1.00 84.06 297 ARG A N 1
ATOM 2389 C CA . ARG A 1 297 ? 11.835 20.447 -1.610 1.00 84.06 297 ARG A CA 1
ATOM 2390 C C . ARG A 1 297 ? 11.018 20.771 -0.360 1.00 84.06 297 ARG A C 1
ATOM 2392 O O . ARG A 1 297 ? 9.792 20.699 -0.412 1.00 84.06 297 ARG A O 1
ATOM 2399 N N . ALA A 1 298 ? 11.689 21.157 0.724 1.00 84.50 298 ALA A N 1
ATOM 2400 C CA . ALA A 1 298 ? 11.047 21.364 2.021 1.00 84.50 298 ALA A CA 1
ATOM 2401 C C . ALA A 1 298 ? 9.959 22.446 1.976 1.00 84.50 298 ALA A C 1
ATOM 2403 O O . ALA A 1 298 ? 8.876 22.252 2.513 1.00 84.50 298 ALA A O 1
ATOM 2404 N N . ASP A 1 299 ? 10.199 23.536 1.245 1.00 82.06 299 ASP A N 1
ATOM 2405 C CA . ASP A 1 299 ? 9.239 24.631 1.054 1.00 82.06 299 ASP A CA 1
ATOM 2406 C C . ASP A 1 299 ? 8.007 24.240 0.220 1.00 82.06 299 ASP A C 1
ATOM 2408 O O . ASP A 1 299 ? 7.018 24.964 0.196 1.00 82.06 299 ASP A O 1
ATOM 2412 N N . LYS A 1 300 ? 8.052 23.092 -0.465 1.00 81.12 300 LYS A N 1
ATOM 2413 C CA . LYS A 1 300 ? 6.954 22.574 -1.294 1.00 81.12 300 LYS A CA 1
ATOM 2414 C C . LYS A 1 300 ? 6.213 21.404 -0.651 1.00 81.12 300 LYS A C 1
ATOM 2416 O O . LYS A 1 300 ? 5.290 20.871 -1.263 1.00 81.12 300 LYS A O 1
ATOM 2421 N N . TRP A 1 301 ? 6.618 20.984 0.546 1.00 83.75 301 TRP A N 1
ATOM 2422 C CA . TRP A 1 301 ? 6.052 19.832 1.235 1.00 83.75 301 TRP A CA 1
ATOM 2423 C C . TRP A 1 301 ? 5.428 20.244 2.568 1.00 83.75 301 TRP A C 1
ATOM 2425 O O . TRP A 1 301 ? 6.053 20.159 3.624 1.00 83.75 301 TRP A O 1
ATOM 2435 N N . GLY A 1 302 ? 4.166 20.682 2.510 1.00 77.25 302 GLY A N 1
ATOM 2436 C CA . GLY A 1 302 ? 3.421 21.171 3.678 1.00 77.25 302 GLY A CA 1
ATOM 2437 C C . GLY A 1 302 ? 3.227 20.133 4.790 1.00 77.25 302 GLY A C 1
ATOM 2438 O O . GLY A 1 302 ? 3.018 20.504 5.938 1.00 77.25 302 GLY A O 1
ATOM 2439 N N . TRP A 1 303 ? 3.375 18.842 4.479 1.00 83.06 303 TRP A N 1
ATOM 2440 C CA . TRP A 1 303 ? 3.216 17.748 5.440 1.00 83.06 303 TRP A CA 1
ATOM 2441 C C . TRP A 1 303 ? 4.420 17.548 6.373 1.00 83.06 303 TRP A C 1
ATOM 2443 O O . TRP A 1 303 ? 4.343 16.747 7.294 1.00 83.06 303 TRP A O 1
ATOM 2453 N N . ALA A 1 304 ? 5.538 18.255 6.160 1.00 77.12 304 ALA A N 1
ATOM 2454 C CA . ALA A 1 304 ? 6.685 18.205 7.075 1.00 77.12 304 ALA A CA 1
ATOM 2455 C C . ALA A 1 304 ? 6.571 19.177 8.261 1.00 77.12 304 ALA A C 1
ATOM 2457 O O . ALA A 1 304 ? 7.337 19.055 9.219 1.00 77.12 304 ALA A O 1
ATOM 2458 N N . ASN A 1 305 ? 5.656 20.153 8.212 1.00 83.62 305 ASN A N 1
ATOM 2459 C CA . ASN A 1 305 ? 5.484 21.111 9.301 1.00 83.62 305 ASN A CA 1
ATOM 2460 C C . ASN A 1 305 ? 4.498 20.576 10.343 1.00 83.62 305 ASN A C 1
ATOM 2462 O O . ASN A 1 305 ? 3.310 20.887 10.322 1.00 83.62 305 ASN A O 1
ATOM 2466 N N . TYR A 1 306 ? 5.025 19.772 11.262 1.00 83.81 306 TYR A N 1
ATOM 2467 C CA . TYR A 1 306 ? 4.243 19.106 12.297 1.00 83.81 306 TYR A CA 1
ATOM 2468 C C . TYR A 1 306 ? 3.397 20.076 13.146 1.00 83.81 306 TYR A C 1
ATOM 2470 O O . TYR A 1 306 ? 2.223 19.821 13.383 1.00 83.81 306 TYR A O 1
ATOM 2478 N N . GLU A 1 307 ? 3.955 21.215 13.563 1.00 85.69 307 GLU A N 1
ATOM 2479 C CA . GLU A 1 307 ? 3.241 22.195 14.398 1.00 85.69 307 GLU A CA 1
ATOM 2480 C C . GLU A 1 307 ? 2.055 22.825 13.665 1.00 85.69 307 GLU A C 1
ATOM 2482 O O . GLU A 1 307 ? 0.982 23.004 14.243 1.00 85.69 307 GLU A O 1
ATOM 2487 N N . GLU A 1 308 ? 2.229 23.130 12.379 1.00 88.69 308 GLU A N 1
ATOM 2488 C CA . GLU A 1 308 ? 1.158 23.685 11.553 1.00 88.69 308 GLU A CA 1
ATOM 2489 C C . GLU A 1 308 ? 0.042 22.663 11.311 1.00 88.69 308 GLU A C 1
ATOM 2491 O O . GLU A 1 308 ? -1.139 23.008 11.361 1.00 88.69 308 GLU A O 1
ATOM 2496 N N . LEU A 1 309 ? 0.396 21.387 11.126 1.00 89.94 309 LEU A N 1
ATOM 2497 C CA . LEU A 1 309 ? -0.590 20.313 11.021 1.00 89.94 309 LEU A CA 1
ATOM 2498 C C . LEU A 1 309 ? -1.408 20.166 12.312 1.00 89.94 309 LEU A C 1
ATOM 2500 O O . LEU A 1 309 ? -2.631 20.074 12.240 1.00 89.94 309 LEU A O 1
ATOM 2504 N N . ILE A 1 310 ? -0.775 20.225 13.489 1.00 91.31 310 ILE A N 1
ATOM 2505 C CA . ILE A 1 310 ? -1.487 20.190 14.780 1.00 91.31 310 ILE A CA 1
ATOM 2506 C C . ILE A 1 310 ? -2.442 21.383 14.929 1.00 91.31 310 ILE A C 1
ATOM 2508 O O . ILE A 1 310 ? -3.583 21.209 15.364 1.00 91.31 310 ILE A O 1
ATOM 2512 N N . LYS A 1 311 ? -2.028 22.595 14.530 1.00 90.88 311 LYS A N 1
ATOM 2513 C CA . LYS A 1 311 ? -2.922 23.768 14.529 1.00 90.88 311 LYS A CA 1
ATOM 2514 C C . LYS A 1 311 ? -4.125 23.559 13.613 1.00 90.88 311 LYS A C 1
ATOM 2516 O O . LYS A 1 311 ? -5.249 23.845 14.018 1.00 90.88 311 LYS A O 1
ATOM 2521 N N . ARG A 1 312 ? -3.899 23.018 12.411 1.00 91.56 312 ARG A N 1
ATOM 2522 C CA . ARG A 1 312 ? -4.957 22.700 11.440 1.00 91.56 312 ARG A CA 1
ATOM 2523 C C . ARG A 1 312 ? -5.935 21.647 11.963 1.00 91.56 312 ARG A C 1
ATOM 2525 O O . ARG A 1 312 ? -7.118 21.733 11.663 1.00 91.56 312 ARG A O 1
ATOM 2532 N N . ILE A 1 313 ? -5.465 20.676 12.746 1.00 92.12 313 ILE A N 1
ATOM 2533 C CA . ILE A 1 313 ? -6.324 19.669 13.386 1.00 92.12 313 ILE A CA 1
ATOM 2534 C C . ILE A 1 313 ? -7.277 20.315 14.390 1.00 92.12 313 ILE A C 1
ATOM 2536 O O . ILE A 1 313 ? -8.477 20.059 14.352 1.00 92.12 313 ILE A O 1
ATOM 2540 N N . ARG A 1 314 ? -6.767 21.191 15.262 1.00 88.56 314 ARG A N 1
ATOM 2541 C CA . ARG A 1 314 ? -7.584 21.838 16.303 1.00 88.56 314 ARG A CA 1
ATOM 2542 C C . ARG A 1 314 ? -8.681 22.751 15.748 1.00 88.56 314 ARG A C 1
ATOM 2544 O O . ARG A 1 314 ? -9.667 22.993 16.440 1.00 88.56 314 ARG A O 1
ATOM 2551 N N . THR A 1 315 ? -8.517 23.238 14.520 1.00 90.38 315 THR A N 1
ATOM 2552 C CA . THR A 1 315 ? -9.491 24.075 13.800 1.00 90.38 315 THR A CA 1
ATOM 2553 C C . THR A 1 315 ? -10.252 23.315 12.711 1.00 90.38 315 THR A C 1
ATOM 2555 O O . THR A 1 315 ? -10.988 23.923 11.931 1.00 90.38 315 THR A O 1
ATOM 2558 N N . LEU A 1 316 ? -10.088 21.990 12.640 1.00 93.44 316 LEU A N 1
ATOM 2559 C CA . LEU A 1 316 ? -10.724 21.155 11.632 1.00 93.44 316 LEU A CA 1
ATOM 2560 C C . LEU A 1 316 ? -12.247 21.138 11.831 1.00 93.44 316 LEU A C 1
ATOM 2562 O O . LEU A 1 316 ? -12.745 21.026 12.952 1.00 93.44 316 LEU A O 1
ATOM 2566 N N . ARG A 1 317 ? -13.003 21.228 10.733 1.00 92.56 317 ARG A N 1
ATOM 2567 C CA . ARG A 1 317 ? -14.469 21.136 10.776 1.00 92.56 317 ARG A CA 1
ATOM 2568 C C . ARG A 1 317 ? -14.879 19.729 11.206 1.00 92.56 317 ARG A C 1
ATOM 2570 O O . ARG A 1 317 ? -14.261 18.753 10.784 1.00 92.56 317 ARG A O 1
ATOM 2577 N N . LEU A 1 318 ? -15.952 19.612 11.988 1.00 89.56 318 LEU A N 1
ATOM 2578 C CA . LEU A 1 318 ? -16.410 18.322 12.525 1.00 89.56 318 LEU A CA 1
ATOM 2579 C C . LEU A 1 318 ? -16.701 17.280 11.424 1.00 89.56 318 LEU A C 1
ATOM 2581 O O . LEU A 1 318 ? -16.438 16.099 11.617 1.00 89.56 318 LEU A O 1
ATOM 2585 N N . GLU A 1 319 ? -17.154 17.711 10.243 1.00 92.25 319 GLU A N 1
ATOM 2586 C CA . GLU A 1 319 ? -17.380 16.863 9.055 1.00 92.25 319 GLU A CA 1
ATOM 2587 C C . GLU A 1 319 ? -16.099 16.287 8.413 1.00 92.25 319 GLU A C 1
ATOM 2589 O O . GLU A 1 319 ? -16.141 15.323 7.642 1.00 92.25 319 GLU A O 1
ATOM 2594 N N . ASP A 1 320 ? -14.942 16.885 8.697 1.00 95.19 320 ASP A N 1
ATOM 2595 C CA . ASP A 1 320 ? -13.635 16.457 8.198 1.00 95.19 320 ASP A CA 1
ATOM 2596 C C . ASP A 1 320 ? -12.924 15.532 9.214 1.00 95.19 320 ASP A C 1
ATOM 2598 O O . ASP A 1 320 ? -12.077 14.722 8.832 1.00 95.19 320 ASP A O 1
ATOM 2602 N N . VAL A 1 321 ? -13.309 15.576 10.496 1.00 95.75 321 VAL A N 1
ATOM 2603 C CA . VAL A 1 321 ? -12.720 14.765 11.578 1.00 95.75 321 VAL A CA 1
ATOM 2604 C C . VAL A 1 321 ? -12.728 13.250 11.318 1.00 95.75 321 VAL A C 1
ATOM 2606 O O . VAL A 1 321 ? -11.683 12.631 11.535 1.00 95.75 321 VAL A O 1
ATOM 2609 N N . PRO A 1 322 ? -13.816 12.612 10.832 1.00 96.69 322 PRO A N 1
ATOM 2610 C CA . PRO A 1 322 ? -13.798 11.171 10.590 1.00 96.69 322 PRO A CA 1
ATOM 2611 C C . PRO A 1 322 ? -12.675 10.729 9.649 1.00 96.69 322 PRO A C 1
ATOM 2613 O O . PRO A 1 322 ? -12.089 9.666 9.835 1.00 96.69 322 PRO A O 1
ATOM 2616 N N . ARG A 1 323 ? -12.367 11.553 8.638 1.00 96.56 323 ARG A N 1
ATOM 2617 C CA . ARG A 1 323 ? -11.313 11.276 7.656 1.00 96.56 323 ARG A CA 1
ATOM 2618 C C . ARG A 1 323 ? -9.938 11.346 8.292 1.00 96.56 323 ARG A C 1
ATOM 2620 O O . ARG A 1 323 ? -9.131 10.452 8.060 1.00 96.56 323 ARG A O 1
ATOM 2627 N N . LEU A 1 324 ? -9.703 12.365 9.120 1.00 96.56 324 LEU A N 1
ATOM 2628 C CA . LEU A 1 324 ? -8.465 12.504 9.885 1.00 96.56 324 LEU A CA 1
ATOM 2629 C C . LEU A 1 324 ? -8.229 11.272 10.767 1.00 96.56 324 LEU A C 1
ATOM 2631 O O . LEU A 1 324 ? -7.152 10.680 10.714 1.00 96.56 324 LEU A O 1
ATOM 2635 N N . ILE A 1 325 ? -9.239 10.877 11.551 1.00 97.06 325 ILE A N 1
ATOM 2636 C CA . ILE A 1 325 ? -9.120 9.738 12.468 1.00 97.06 325 ILE A CA 1
ATOM 2637 C C . ILE A 1 325 ? -8.958 8.434 11.684 1.00 97.06 325 ILE A C 1
ATOM 2639 O O . ILE A 1 325 ? -8.106 7.630 12.042 1.00 97.06 325 ILE A O 1
ATOM 2643 N N . ALA A 1 326 ? -9.702 8.229 10.593 1.00 97.12 326 ALA A N 1
ATOM 2644 C CA . ALA A 1 326 ? -9.536 7.047 9.747 1.00 97.12 326 ALA A CA 1
ATOM 2645 C C . ALA A 1 326 ? -8.108 6.925 9.197 1.00 97.12 326 ALA A C 1
ATOM 2647 O O . ALA A 1 326 ? -7.541 5.840 9.236 1.00 97.12 326 ALA A O 1
ATOM 2648 N N . GLY A 1 327 ? -7.507 8.033 8.750 1.00 95.88 327 GLY A N 1
ATOM 2649 C CA . GLY A 1 327 ? -6.108 8.052 8.323 1.00 95.88 327 GLY A CA 1
ATOM 2650 C C . GLY A 1 327 ? -5.146 7.714 9.461 1.00 95.88 327 GLY A C 1
ATOM 2651 O O . GLY A 1 327 ? -4.238 6.914 9.278 1.00 95.88 327 GLY A O 1
ATOM 2652 N N . ALA A 1 328 ? -5.372 8.264 10.654 1.00 95.69 328 ALA A N 1
ATOM 2653 C CA . ALA A 1 328 ? -4.553 7.965 11.828 1.00 95.69 328 ALA A CA 1
ATOM 2654 C C . ALA A 1 328 ? -4.649 6.488 12.246 1.00 95.69 328 ALA A C 1
ATOM 2656 O O . ALA A 1 328 ? -3.644 5.861 12.578 1.00 95.69 328 ALA A O 1
ATOM 2657 N N . VAL A 1 329 ? -5.862 5.926 12.192 1.00 96.94 329 VAL A N 1
ATOM 2658 C CA . VAL A 1 329 ? -6.118 4.513 12.474 1.00 96.94 329 VAL A CA 1
ATOM 2659 C C . VAL A 1 329 ? -5.466 3.625 11.418 1.00 96.94 329 VAL A C 1
ATOM 2661 O O . VAL A 1 329 ? -4.854 2.619 11.765 1.00 96.94 329 VAL A O 1
ATOM 2664 N N . ASP A 1 330 ? -5.552 3.992 10.140 1.00 95.25 330 ASP A N 1
ATOM 2665 C CA . ASP A 1 330 ? -4.988 3.217 9.036 1.00 95.25 330 ASP A CA 1
ATOM 2666 C C . ASP A 1 330 ? -3.460 3.246 8.966 1.00 95.25 330 ASP A C 1
ATOM 2668 O O . ASP A 1 330 ? -2.896 2.262 8.494 1.00 95.25 330 ASP A O 1
ATOM 2672 N N . GLY A 1 331 ? -2.804 4.283 9.492 1.00 92.44 331 GLY A N 1
ATOM 2673 C CA . GLY A 1 331 ? -1.355 4.307 9.709 1.00 92.44 331 GLY A CA 1
ATOM 2674 C C . GLY A 1 331 ? -0.953 3.487 10.939 1.00 92.44 331 GLY A C 1
ATOM 2675 O O . GLY A 1 331 ? -0.956 2.260 10.895 1.00 92.44 331 GLY A O 1
ATOM 2676 N N . ASP A 1 332 ? -0.699 4.155 12.066 1.00 89.06 332 ASP A N 1
ATOM 2677 C CA . ASP A 1 332 ? -0.173 3.528 13.298 1.00 89.06 332 ASP A CA 1
ATOM 2678 C C . ASP A 1 332 ? -1.269 3.048 14.277 1.00 89.06 332 ASP A C 1
ATOM 2680 O O . ASP A 1 332 ? -0.998 2.702 15.430 1.00 89.06 332 ASP A O 1
ATOM 2684 N N . GLY A 1 333 ? -2.536 3.031 13.851 1.00 93.81 333 GLY A N 1
ATOM 2685 C CA . GLY A 1 333 ? -3.632 2.548 14.686 1.00 93.81 333 GLY A CA 1
ATOM 2686 C C . GLY A 1 333 ? -3.954 1.061 14.555 1.00 93.81 333 GLY A C 1
ATOM 2687 O O . GLY A 1 333 ? -3.543 0.358 13.631 1.00 93.81 333 GLY A O 1
ATOM 2688 N N . SER A 1 334 ? -4.753 0.575 15.499 1.00 94.88 334 SER A N 1
ATOM 2689 C CA . SER A 1 334 ? -5.235 -0.798 15.585 1.00 94.88 334 SER A CA 1
ATOM 2690 C C . SER A 1 334 ? -6.717 -0.837 15.933 1.00 94.88 334 SER A C 1
ATOM 2692 O O . SER A 1 334 ? -7.187 -0.092 16.785 1.00 94.88 334 SER A O 1
ATOM 2694 N N . ILE A 1 335 ? -7.441 -1.767 15.311 1.00 97.44 335 ILE A N 1
ATOM 2695 C CA . ILE A 1 335 ? -8.816 -2.126 15.674 1.00 97.44 335 ILE A CA 1
ATOM 2696 C C . ILE A 1 335 ? -8.771 -3.548 16.226 1.00 97.44 335 ILE A C 1
ATOM 2698 O O . ILE A 1 335 ? -8.242 -4.452 15.563 1.00 97.44 335 ILE A O 1
ATOM 2702 N N . LYS A 1 336 ? -9.262 -3.721 17.453 1.00 96.12 336 LYS A N 1
ATOM 2703 C CA . LYS A 1 336 ? -9.159 -4.952 18.238 1.00 96.12 336 LYS A CA 1
ATOM 2704 C C . LYS A 1 336 ? -10.519 -5.325 18.834 1.00 96.12 336 LYS A C 1
ATOM 2706 O O . LYS A 1 336 ? -11.389 -4.477 19.025 1.00 96.12 336 LYS A O 1
ATOM 2711 N N . TYR A 1 337 ? -10.669 -6.602 19.164 1.00 95.88 337 TYR A N 1
ATOM 2712 C CA . TYR A 1 337 ? -11.803 -7.137 19.903 1.00 95.88 337 TYR A CA 1
ATOM 2713 C C . TYR A 1 337 ? -11.293 -8.105 20.967 1.00 95.88 337 TYR A C 1
ATOM 2715 O O . TYR A 1 337 ? -10.545 -9.037 20.657 1.00 95.88 337 TYR A O 1
ATOM 2723 N N . ASN A 1 338 ? -11.667 -7.862 22.220 1.00 94.56 338 ASN A N 1
ATOM 2724 C CA . ASN A 1 338 ? -11.367 -8.745 23.335 1.00 94.56 338 ASN A CA 1
ATOM 2725 C C . ASN A 1 338 ? -12.549 -9.695 23.552 1.00 94.56 338 ASN A C 1
ATOM 2727 O O . ASN A 1 338 ? -13.597 -9.267 24.027 1.00 94.56 338 ASN A O 1
ATOM 2731 N N . PHE A 1 339 ? -12.350 -10.971 23.221 1.00 92.44 339 PHE A N 1
ATOM 2732 C CA . PHE A 1 339 ? -13.364 -12.023 23.336 1.00 92.44 339 PHE A CA 1
ATOM 2733 C C . PHE A 1 339 ? -13.712 -12.372 24.789 1.00 92.44 339 PHE A C 1
ATOM 2735 O O . PHE A 1 339 ? -14.830 -12.782 25.058 1.00 92.44 339 PHE A O 1
ATOM 2742 N N . THR A 1 340 ? -12.792 -12.185 25.740 1.00 92.69 340 THR A N 1
ATOM 2743 C CA . THR A 1 340 ? -13.018 -12.536 27.153 1.00 92.69 340 THR A CA 1
ATOM 2744 C C . THR A 1 340 ? -14.026 -11.612 27.827 1.00 92.69 340 THR A C 1
ATOM 2746 O O . THR A 1 340 ? -14.780 -12.041 28.691 1.00 92.69 340 THR A O 1
ATOM 2749 N N . VAL A 1 341 ? -14.024 -10.333 27.450 1.00 94.12 341 VAL A N 1
ATOM 2750 C CA . VAL A 1 341 ? -14.935 -9.315 28.001 1.00 94.12 341 VAL A CA 1
ATOM 2751 C C . VAL A 1 341 ? -15.888 -8.753 26.943 1.00 94.12 341 VAL A C 1
ATOM 2753 O O . VAL A 1 341 ? -16.482 -7.700 27.161 1.00 94.12 341 VAL A O 1
ATOM 2756 N N . SER A 1 342 ? -15.974 -9.417 25.785 1.00 93.31 342 SER A N 1
ATOM 2757 C CA . SER A 1 342 ? -16.795 -9.049 24.624 1.00 93.31 342 SER A CA 1
ATOM 2758 C C . SER A 1 342 ? -16.729 -7.561 24.267 1.00 93.31 342 SER A C 1
ATOM 2760 O O . SER A 1 342 ? -17.747 -6.890 24.090 1.00 93.31 342 SER A O 1
ATOM 2762 N N . ARG A 1 343 ? -15.509 -7.006 24.213 1.00 95.50 343 ARG A N 1
ATOM 2763 C CA . ARG A 1 343 ? -15.300 -5.553 24.131 1.00 95.50 343 ARG A CA 1
ATOM 2764 C C . ARG A 1 343 ? -14.406 -5.152 22.957 1.00 95.50 343 ARG A C 1
ATOM 2766 O O . ARG A 1 343 ? -13.242 -5.563 22.924 1.00 95.50 343 ARG A O 1
ATOM 2773 N N . PRO A 1 344 ? -14.884 -4.297 22.034 1.00 97.50 344 PRO A N 1
ATOM 2774 C CA . PRO A 1 344 ? -14.034 -3.705 21.010 1.00 97.50 344 PRO A CA 1
ATOM 2775 C C . PRO A 1 344 ? -13.141 -2.607 21.589 1.00 97.50 344 PRO A C 1
ATOM 2777 O O . PRO A 1 344 ? -13.503 -1.927 22.558 1.00 97.50 344 PRO A O 1
ATOM 2780 N N . SER A 1 345 ? -11.993 -2.399 20.952 1.00 97.31 345 SER A N 1
ATOM 2781 C CA . SER A 1 345 ? -11.146 -1.237 21.196 1.00 97.31 345 SER A CA 1
ATOM 2782 C C . SER A 1 345 ? -10.476 -0.723 19.925 1.00 97.31 345 SER A C 1
ATOM 2784 O O . SER A 1 345 ? -10.198 -1.475 18.986 1.00 97.31 345 SER A O 1
ATOM 2786 N N . ILE A 1 346 ? -10.231 0.585 19.902 1.00 98.12 346 ILE A N 1
ATOM 2787 C CA . ILE A 1 346 ? -9.412 1.261 18.896 1.00 98.12 346 ILE A CA 1
ATOM 2788 C C . ILE A 1 346 ? -8.226 1.877 19.624 1.00 98.12 346 ILE A C 1
ATOM 2790 O O . ILE A 1 346 ? -8.413 2.551 20.631 1.00 98.12 346 ILE A O 1
ATOM 2794 N N . GLU A 1 347 ? -7.027 1.651 19.109 1.00 95.44 347 GLU A N 1
ATOM 2795 C CA . GLU A 1 347 ? -5.770 2.148 19.666 1.00 95.44 347 GLU A CA 1
ATOM 2796 C C . GLU A 1 347 ? -5.022 2.938 18.594 1.00 95.44 347 GLU A C 1
ATOM 2798 O O . GLU A 1 347 ? -5.016 2.533 17.433 1.00 95.44 347 GLU A O 1
ATOM 2803 N N . ILE A 1 348 ? -4.386 4.045 18.970 1.00 93.94 348 ILE A N 1
ATOM 2804 C CA . ILE A 1 348 ? -3.412 4.758 18.137 1.00 93.94 348 ILE A CA 1
ATOM 2805 C C . ILE A 1 348 ? -2.154 4.962 18.972 1.00 93.94 348 ILE A C 1
ATOM 2807 O O . ILE A 1 348 ? -2.211 5.567 20.047 1.00 93.94 348 ILE A O 1
ATOM 2811 N N . THR A 1 349 ? -1.030 4.462 18.466 1.00 89.62 349 THR A N 1
ATOM 2812 C CA . THR A 1 349 ? 0.240 4.437 19.196 1.00 89.62 349 THR A CA 1
ATOM 2813 C C . THR A 1 349 ? 1.193 5.505 18.680 1.00 89.62 349 THR A C 1
ATOM 2815 O O . THR A 1 349 ? 1.238 5.818 17.493 1.00 89.62 349 THR A O 1
ATOM 2818 N N . ALA A 1 350 ? 1.972 6.074 19.591 1.00 85.38 350 ALA A N 1
ATOM 2819 C CA . ALA A 1 350 ? 3.039 7.016 19.308 1.00 85.38 350 ALA A CA 1
ATOM 2820 C C . ALA A 1 350 ? 4.246 6.719 20.205 1.00 85.38 350 ALA A C 1
ATOM 2822 O O . ALA A 1 350 ? 4.093 6.324 21.358 1.00 85.38 350 ALA A O 1
ATOM 2823 N N . CYS A 1 351 ? 5.455 6.984 19.713 1.00 79.75 351 CYS A N 1
ATOM 2824 C CA . CYS A 1 351 ? 6.642 6.977 20.565 1.00 79.75 351 CYS A CA 1
ATOM 2825 C C . CYS A 1 351 ? 6.541 8.059 21.653 1.00 79.75 351 CYS A C 1
ATOM 2827 O O . CYS A 1 351 ? 6.172 9.203 21.378 1.00 79.75 351 CYS A O 1
ATOM 2829 N N . LYS A 1 352 ? 6.933 7.731 22.888 1.00 71.31 352 LYS A N 1
ATOM 2830 C CA . LYS A 1 352 ? 6.824 8.658 24.027 1.00 71.31 352 LYS A CA 1
ATOM 2831 C C . LYS A 1 352 ? 7.679 9.913 23.866 1.00 71.31 352 LYS A C 1
ATOM 2833 O O . LYS A 1 352 ? 7.218 11.025 24.099 1.00 71.31 352 LYS A O 1
ATOM 2838 N N . ALA A 1 353 ? 8.925 9.740 23.427 1.00 67.81 353 ALA A N 1
ATOM 2839 C CA . ALA A 1 353 ? 9.896 10.827 23.291 1.00 67.81 353 ALA A CA 1
ATOM 2840 C C . ALA A 1 353 ? 9.764 11.626 21.980 1.00 67.81 353 ALA A C 1
ATOM 2842 O O . ALA A 1 353 ? 10.584 12.503 21.704 1.00 67.81 353 ALA A O 1
ATOM 2843 N N . CYS A 1 354 ? 8.779 11.316 21.133 1.00 71.75 354 CYS A N 1
ATOM 2844 C CA . CYS A 1 354 ? 8.650 11.947 19.828 1.00 71.75 354 CYS A CA 1
ATOM 2845 C C . CYS A 1 354 ? 7.470 12.915 19.764 1.00 71.75 354 CYS A C 1
ATOM 2847 O O . CYS A 1 354 ? 6.523 12.869 20.545 1.00 71.75 354 CYS A O 1
ATOM 2849 N N . ARG A 1 355 ? 7.512 13.799 18.762 1.00 71.56 355 ARG A N 1
ATOM 2850 C CA . ARG A 1 355 ? 6.496 14.842 18.558 1.00 71.56 355 ARG A CA 1
ATOM 2851 C C . ARG A 1 355 ? 5.076 14.276 18.399 1.00 71.56 355 ARG A C 1
ATOM 2853 O O . ARG A 1 355 ? 4.125 15.003 18.676 1.00 71.56 355 ARG A O 1
ATOM 2860 N N . LYS A 1 356 ? 4.946 12.988 18.036 1.00 74.38 356 LYS A N 1
ATOM 2861 C CA . LYS A 1 356 ? 3.681 12.255 17.860 1.00 74.38 356 LYS A CA 1
ATOM 2862 C C . LYS A 1 356 ? 2.797 12.227 19.123 1.00 74.38 356 LYS A C 1
ATOM 2864 O O . LYS A 1 356 ? 1.582 12.164 18.980 1.00 74.38 356 LYS A O 1
ATOM 2869 N N . ARG A 1 357 ? 3.340 12.389 20.343 1.00 84.00 357 ARG A N 1
ATOM 2870 C CA . ARG A 1 357 ? 2.523 12.513 21.576 1.00 84.00 357 ARG A CA 1
ATOM 2871 C C . ARG A 1 357 ? 1.482 13.634 21.493 1.00 84.00 357 ARG A C 1
ATOM 2873 O O . ARG A 1 357 ? 0.320 13.409 21.812 1.00 84.00 357 ARG A O 1
ATOM 2880 N N . VAL A 1 358 ? 1.895 14.801 20.991 1.00 88.50 358 VAL A N 1
ATOM 2881 C CA . VAL A 1 358 ? 1.041 15.996 20.846 1.00 88.50 358 VAL A CA 1
ATOM 2882 C C . VAL A 1 358 ? -0.123 15.744 19.883 1.00 88.50 358 VAL A C 1
ATOM 2884 O O . VAL A 1 358 ? -1.180 16.359 20.002 1.00 88.50 358 VAL A O 1
ATOM 2887 N N . PHE A 1 359 ? 0.055 14.836 18.919 1.00 90.69 359 PHE A N 1
ATOM 2888 C CA . PHE A 1 359 ? -1.028 14.434 18.030 1.00 90.69 359 PHE A CA 1
ATOM 2889 C C . PHE A 1 359 ? -2.085 13.617 18.770 1.00 90.69 359 PHE A C 1
ATOM 2891 O O . PHE A 1 359 ? -3.268 13.867 18.563 1.00 90.69 359 PHE A O 1
ATOM 2898 N N . LEU A 1 360 ? -1.687 12.716 19.674 1.00 92.38 360 LEU A N 1
ATOM 2899 C CA . LEU A 1 360 ? -2.639 11.967 20.497 1.00 92.38 360 LEU A CA 1
ATOM 2900 C C . LEU A 1 360 ? -3.455 12.886 21.415 1.00 92.38 360 LEU A C 1
ATOM 2902 O O . LEU A 1 360 ? -4.661 12.688 21.525 1.00 92.38 360 LEU A O 1
ATOM 2906 N N . ASP A 1 361 ? -2.839 13.924 21.990 1.00 91.50 361 ASP A N 1
ATOM 2907 C CA . ASP A 1 361 ? -3.566 14.932 22.782 1.00 91.50 361 ASP A CA 1
ATOM 2908 C C . ASP A 1 361 ? -4.599 15.674 21.924 1.00 91.50 361 ASP A C 1
ATOM 2910 O O . ASP A 1 361 ? -5.767 15.785 22.292 1.00 91.50 361 ASP A O 1
ATOM 2914 N N . ALA A 1 362 ? -4.200 16.117 20.727 1.00 93.25 362 ALA A N 1
ATOM 2915 C CA . ALA A 1 362 ? -5.112 16.782 19.799 1.00 93.25 362 ALA A CA 1
ATOM 2916 C C . ALA A 1 362 ? -6.262 15.863 19.344 1.00 93.25 362 ALA A C 1
ATOM 2918 O O . ALA A 1 362 ? -7.384 16.333 19.154 1.00 93.25 362 ALA A O 1
ATOM 2919 N N . LEU A 1 363 ? -6.009 14.559 19.174 1.00 94.50 363 LEU A N 1
ATOM 2920 C CA . LEU A 1 363 ? -7.057 13.581 18.883 1.00 94.50 363 LEU A CA 1
ATOM 2921 C C . LEU A 1 363 ? -7.996 13.388 20.077 1.00 94.50 363 LEU A C 1
ATOM 2923 O O . LEU A 1 363 ? -9.206 13.353 19.869 1.00 94.50 363 LEU A O 1
ATOM 2927 N N . GLN A 1 364 ? -7.478 13.309 21.305 1.00 94.56 364 GLN A N 1
ATOM 2928 C CA . GLN A 1 364 ? -8.301 13.190 22.510 1.00 94.56 364 GLN A CA 1
ATOM 2929 C C . GLN A 1 364 ? -9.236 14.399 22.672 1.00 94.56 364 GLN A C 1
ATOM 2931 O O . GLN A 1 364 ? -10.442 14.207 22.803 1.00 94.56 364 GLN A O 1
ATOM 2936 N N . GLU A 1 365 ? -8.719 15.627 22.526 1.00 93.69 365 GLU A N 1
ATOM 2937 C CA . GLU A 1 365 ? -9.521 16.867 22.546 1.00 93.69 365 GLU A CA 1
ATOM 2938 C C . GLU A 1 365 ? -10.673 16.833 21.517 1.00 93.69 365 GLU A C 1
ATOM 2940 O O . GLU A 1 365 ? -11.764 17.359 21.746 1.00 93.69 365 GLU A O 1
ATOM 2945 N N . ILE A 1 366 ? -10.434 16.244 20.342 1.00 94.00 366 ILE A N 1
ATOM 2946 C CA . ILE A 1 366 ? -11.439 16.123 19.280 1.00 94.00 366 ILE A CA 1
ATOM 2947 C C . ILE A 1 366 ? -12.473 15.045 19.604 1.00 94.00 366 ILE A C 1
ATOM 2949 O O . ILE A 1 366 ? -13.663 15.262 19.373 1.00 94.00 366 ILE A O 1
ATOM 2953 N N . LEU A 1 367 ? -12.043 13.899 20.132 1.00 95.06 367 LEU A N 1
ATOM 2954 C CA . LEU A 1 367 ? -12.944 12.825 20.548 1.00 95.06 367 LEU A CA 1
ATOM 2955 C C . LEU A 1 367 ? -13.892 13.301 21.655 1.00 95.06 367 LEU A C 1
ATOM 2957 O O . LEU A 1 367 ? -15.095 13.058 21.568 1.00 95.06 367 LEU A O 1
ATOM 2961 N N . GLU A 1 368 ? -13.388 14.071 22.620 1.00 94.44 368 GLU A N 1
ATOM 2962 C CA . GLU A 1 368 ? -14.199 14.680 23.679 1.00 94.44 368 GLU A CA 1
ATOM 2963 C C . GLU A 1 368 ? -15.285 15.605 23.111 1.00 94.44 368 GLU A C 1
ATOM 2965 O O . GLU A 1 368 ? -16.448 15.509 23.503 1.00 94.44 368 GLU A O 1
ATOM 2970 N N . LYS A 1 369 ? -14.952 16.436 22.111 1.00 91.94 369 LYS A N 1
ATOM 2971 C CA . LYS A 1 369 ? -15.933 17.286 21.403 1.00 91.94 369 LYS A CA 1
ATOM 2972 C C . LYS A 1 369 ? -16.994 16.485 20.645 1.00 91.94 369 LYS A C 1
ATOM 2974 O O . LYS A 1 369 ? -18.083 16.999 20.405 1.00 91.94 369 LYS A O 1
ATOM 2979 N N . LEU A 1 370 ? -16.686 15.246 20.261 1.00 92.56 370 LEU A N 1
ATOM 2980 C CA . LEU A 1 370 ? -17.627 14.309 19.644 1.00 92.56 370 LEU A CA 1
ATOM 2981 C C . LEU A 1 370 ? -18.410 13.478 20.676 1.00 92.56 370 LEU A C 1
ATOM 2983 O O . LEU A 1 370 ? -19.231 12.648 20.286 1.00 92.56 370 LEU A O 1
ATOM 2987 N N . GLY A 1 371 ? -18.168 13.670 21.978 1.00 94.94 371 GLY A N 1
ATOM 2988 C CA . GLY A 1 371 ? -18.775 12.863 23.038 1.00 94.94 371 GLY A CA 1
ATOM 2989 C C . GLY A 1 371 ? -18.285 11.411 23.052 1.00 94.94 371 GLY A C 1
ATOM 2990 O O . GLY A 1 371 ? -19.039 10.511 23.432 1.00 94.94 371 GLY A O 1
ATOM 2991 N N . ILE A 1 372 ? -17.051 11.173 22.595 1.00 97.25 372 ILE A N 1
ATOM 2992 C CA . ILE A 1 372 ? -16.386 9.868 22.577 1.00 97.25 372 ILE A CA 1
ATOM 2993 C C . ILE A 1 372 ? -15.259 9.901 23.609 1.00 97.25 372 ILE A C 1
ATOM 2995 O O . ILE A 1 372 ? -14.297 10.649 23.468 1.00 97.25 372 ILE A O 1
ATOM 2999 N N . GLU A 1 373 ? -15.364 9.073 24.646 1.00 96.88 373 GLU A N 1
ATOM 3000 C CA . GLU A 1 373 ? -14.322 8.983 25.672 1.00 96.88 373 GLU A CA 1
ATOM 3001 C C . GLU A 1 373 ? -13.152 8.118 25.184 1.00 96.88 373 GLU A C 1
ATOM 3003 O O . GLU A 1 373 ? -13.332 6.949 24.826 1.00 96.88 373 GLU A O 1
ATOM 3008 N N . GLY A 1 374 ? -11.952 8.695 25.202 1.00 94.88 374 GLY A N 1
ATOM 3009 C CA . GLY A 1 374 ? -10.685 7.998 25.005 1.00 94.88 374 GLY A CA 1
ATOM 3010 C C . GLY A 1 374 ? -9.770 8.188 26.211 1.00 94.88 374 GLY A C 1
ATOM 3011 O O . GLY A 1 374 ? -9.870 9.185 26.929 1.00 94.88 374 GLY A O 1
ATOM 3012 N N . LYS A 1 375 ? -8.874 7.229 26.437 1.00 94.69 375 LYS A N 1
ATOM 3013 C CA . LYS A 1 375 ? -7.888 7.259 27.521 1.00 94.69 375 LYS A CA 1
ATOM 3014 C C . LYS A 1 375 ? -6.491 7.156 26.955 1.00 94.69 375 LYS A C 1
ATOM 3016 O O . LYS A 1 375 ? -6.258 6.393 26.021 1.00 94.69 375 LYS A O 1
ATOM 3021 N N . ILE A 1 376 ? -5.571 7.914 27.539 1.00 92.44 376 ILE A N 1
ATOM 3022 C CA . ILE A 1 376 ? -4.166 7.840 27.173 1.00 92.44 376 ILE A CA 1
ATOM 3023 C C . ILE A 1 376 ? -3.404 7.040 28.220 1.00 92.44 376 ILE A C 1
ATOM 3025 O O . ILE A 1 376 ? -3.464 7.340 29.411 1.00 92.44 376 ILE A O 1
ATOM 3029 N N . TYR A 1 377 ? -2.685 6.030 27.746 1.00 90.31 377 TYR A N 1
ATOM 3030 C CA . TYR A 1 377 ? -1.806 5.184 28.538 1.00 90.31 377 TYR A CA 1
ATOM 3031 C C . TYR A 1 377 ? -0.365 5.420 28.114 1.00 90.31 377 TYR A C 1
ATOM 3033 O O . TYR A 1 377 ? -0.062 5.450 26.921 1.00 90.31 377 TYR A O 1
ATOM 3041 N N . GLU A 1 378 ? 0.529 5.561 29.086 1.00 87.56 378 GLU A N 1
ATOM 3042 C CA . GLU A 1 378 ? 1.956 5.753 28.841 1.00 87.56 378 GLU A CA 1
ATOM 3043 C C . GLU A 1 378 ? 2.746 4.583 29.431 1.00 87.56 378 GLU A C 1
ATOM 3045 O O . GLU A 1 378 ? 2.534 4.195 30.580 1.00 87.56 378 GLU A O 1
ATOM 3050 N N . THR A 1 379 ? 3.663 4.026 28.644 1.00 81.19 379 THR A N 1
ATOM 3051 C CA . THR A 1 379 ? 4.687 3.076 29.093 1.00 81.19 379 THR A CA 1
ATOM 3052 C C . THR A 1 379 ? 6.053 3.769 29.105 1.00 81.19 379 THR A C 1
ATOM 3054 O O . THR A 1 379 ? 6.148 4.992 28.954 1.00 81.19 379 THR A O 1
ATOM 3057 N N . ASP A 1 380 ? 7.139 3.024 29.310 1.00 76.62 380 ASP A N 1
ATOM 3058 C CA . ASP A 1 380 ? 8.493 3.585 29.244 1.00 76.62 380 ASP A CA 1
ATOM 3059 C C . ASP A 1 380 ? 8.900 3.978 27.814 1.00 76.62 380 ASP A C 1
ATOM 3061 O O . ASP A 1 380 ? 9.607 4.969 27.628 1.00 76.62 380 ASP A O 1
ATOM 3065 N N . SER A 1 381 ? 8.412 3.253 26.802 1.00 76.75 381 SER A N 1
ATOM 3066 C CA . SER A 1 381 ? 8.750 3.460 25.387 1.00 76.75 381 SER A CA 1
ATOM 3067 C C . SER A 1 381 ? 7.676 4.209 24.594 1.00 76.75 381 SER A C 1
ATOM 3069 O O . SER A 1 381 ? 8.007 5.006 23.709 1.00 76.75 381 SER A O 1
ATOM 3071 N N . ASP A 1 382 ? 6.398 4.002 24.920 1.00 84.06 382 ASP A N 1
ATOM 3072 C CA . ASP A 1 382 ? 5.283 4.327 24.030 1.00 84.06 382 ASP A CA 1
ATOM 3073 C C . ASP A 1 382 ? 4.126 5.008 24.756 1.00 84.06 382 ASP A C 1
ATOM 3075 O O . ASP A 1 382 ? 3.957 4.901 25.971 1.00 84.06 382 ASP A O 1
ATOM 3079 N N . VAL A 1 383 ? 3.301 5.703 23.981 1.00 88.81 383 VAL A N 1
ATOM 3080 C CA . VAL A 1 383 ? 2.042 6.287 24.428 1.00 88.81 383 VAL A CA 1
ATOM 3081 C C . VAL A 1 383 ? 0.923 5.860 23.495 1.00 88.81 383 VAL A C 1
ATOM 3083 O O . VAL A 1 383 ? 1.096 5.832 22.277 1.00 88.81 383 VAL A O 1
ATOM 3086 N N . ARG A 1 384 ? -0.226 5.512 24.072 1.00 92.19 384 ARG A N 1
ATOM 3087 C CA . ARG A 1 384 ? -1.370 4.943 23.361 1.00 92.19 384 ARG A CA 1
ATOM 3088 C C . ARG A 1 384 ? -2.633 5.700 23.715 1.00 92.19 384 ARG A C 1
ATOM 3090 O O . ARG A 1 384 ? -2.972 5.792 24.890 1.00 92.19 384 ARG A O 1
ATOM 3097 N N . LEU A 1 385 ? -3.329 6.213 22.705 1.00 95.00 385 LEU A N 1
ATOM 3098 C CA . LEU A 1 385 ? -4.708 6.671 22.845 1.00 95.00 385 LEU A CA 1
ATOM 3099 C C . LEU A 1 385 ? -5.631 5.491 22.554 1.00 95.00 385 LEU A C 1
ATOM 3101 O O . LEU A 1 385 ? -5.607 4.954 21.447 1.00 95.00 385 LEU A O 1
ATOM 3105 N N . GLU A 1 386 ? -6.454 5.111 23.524 1.00 96.44 386 GLU A N 1
ATOM 3106 C CA . GLU A 1 386 ? -7.343 3.960 23.429 1.00 96.44 386 GLU A CA 1
ATOM 3107 C C . GLU A 1 386 ? -8.801 4.352 23.679 1.00 96.44 386 GLU A C 1
ATOM 3109 O O . GLU A 1 386 ? -9.132 5.079 24.616 1.00 96.44 386 GLU A O 1
ATOM 3114 N N . VAL A 1 387 ? -9.689 3.834 22.835 1.00 98.00 387 VAL A N 1
ATOM 3115 C CA . VAL A 1 387 ? -11.141 4.022 22.901 1.00 98.00 387 VAL A CA 1
ATOM 3116 C C . VAL A 1 387 ? -11.782 2.644 23.038 1.00 98.00 387 VAL A C 1
ATOM 3118 O O . VAL A 1 387 ? -11.444 1.736 22.281 1.00 98.00 387 VAL A O 1
ATOM 3121 N N . TYR A 1 388 ? -12.709 2.477 23.984 1.00 96.62 388 TYR A N 1
ATOM 3122 C CA . TYR A 1 388 ? -13.228 1.167 24.403 1.00 96.62 388 TYR A CA 1
ATOM 3123 C C . TYR A 1 388 ? -14.751 1.046 24.316 1.00 96.62 388 TYR A C 1
ATOM 3125 O O . TYR A 1 388 ? -15.475 2.022 24.512 1.00 96.62 388 TYR A O 1
ATOM 3133 N N . GLY A 1 389 ? -15.238 -0.184 24.115 1.00 96.50 389 GLY A N 1
ATOM 3134 C CA . GLY A 1 389 ? -16.649 -0.551 24.283 1.00 96.50 389 GLY A CA 1
ATOM 3135 C C . GLY A 1 389 ? -17.589 0.291 23.423 1.00 96.50 389 GLY A C 1
ATOM 3136 O O . GLY A 1 389 ? -17.334 0.485 22.237 1.00 96.50 389 GLY A O 1
ATOM 3137 N N . GLU A 1 390 ? -18.640 0.839 24.032 1.00 96.81 390 GLU A N 1
ATOM 3138 C CA . GLU A 1 390 ? -19.619 1.697 23.348 1.00 96.81 390 GLU A CA 1
ATOM 3139 C C . GLU A 1 390 ? -18.989 2.906 22.649 1.00 96.81 390 GLU A C 1
ATOM 3141 O O . GLU A 1 390 ? -19.385 3.269 21.542 1.00 96.81 390 GLU A O 1
ATOM 3146 N N . ASN A 1 391 ? -17.965 3.520 23.247 1.00 98.25 391 ASN A N 1
ATOM 3147 C CA . ASN A 1 391 ? -17.248 4.623 22.607 1.00 98.25 391 ASN A CA 1
ATOM 3148 C C . ASN A 1 391 ? -16.466 4.146 21.376 1.00 98.25 391 ASN A C 1
ATOM 3150 O O . ASN A 1 391 ? -16.413 4.857 20.373 1.00 98.25 391 ASN A O 1
ATOM 3154 N N . ALA A 1 392 ? -15.928 2.921 21.406 1.00 98.19 392 ALA A N 1
ATOM 3155 C CA . ALA A 1 392 ? -15.282 2.327 20.239 1.00 98.19 392 ALA A CA 1
ATOM 3156 C C . ALA A 1 392 ? -16.305 2.027 19.139 1.00 98.19 392 ALA A C 1
ATOM 3158 O O .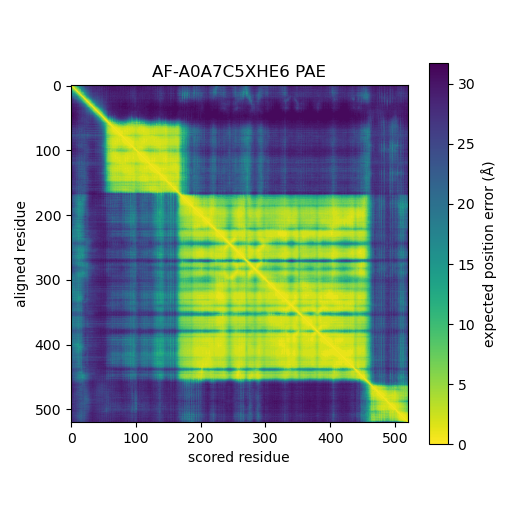 ALA A 1 392 ? -16.037 2.329 17.983 1.00 98.19 392 ALA A O 1
ATOM 3159 N N . ILE A 1 393 ? -17.497 1.522 19.477 1.00 98.38 393 ILE A N 1
ATOM 3160 C CA . ILE A 1 393 ? -18.586 1.312 18.508 1.00 98.38 393 ILE A CA 1
ATOM 3161 C C . ILE A 1 393 ? -19.013 2.634 17.859 1.00 98.38 393 ILE A C 1
ATOM 3163 O O . ILE A 1 393 ? -19.092 2.715 16.629 1.00 98.38 393 ILE A O 1
ATOM 3167 N N . LYS A 1 394 ? -19.231 3.690 18.658 1.00 98.00 394 LYS A N 1
ATOM 3168 C CA . LYS A 1 394 ? -19.529 5.041 18.150 1.00 98.00 394 LYS A CA 1
ATOM 3169 C C . LYS A 1 394 ? -18.444 5.520 17.187 1.00 98.00 394 LYS A C 1
ATOM 3171 O O . LYS A 1 394 ? -18.759 5.979 16.088 1.00 98.00 394 LYS A O 1
ATOM 3176 N N . LEU A 1 395 ? -17.176 5.366 17.572 1.00 98.25 395 LEU A N 1
ATOM 3177 C CA . LEU A 1 395 ? -16.049 5.783 16.748 1.00 98.25 395 LEU A CA 1
ATOM 3178 C C . LEU A 1 395 ? -15.937 4.955 15.460 1.00 98.25 395 LEU A C 1
ATOM 3180 O O . LEU A 1 395 ? -15.760 5.535 14.391 1.00 98.25 395 LEU A O 1
ATOM 3184 N N . LEU A 1 396 ? -16.115 3.631 15.525 1.00 98.25 396 LEU A N 1
ATOM 3185 C CA . LEU A 1 396 ? -16.127 2.750 14.353 1.00 98.25 396 LEU A CA 1
ATOM 3186 C C . LEU A 1 396 ? -17.196 3.185 13.353 1.00 98.25 396 LEU A C 1
ATOM 3188 O O . LEU A 1 396 ? -16.878 3.367 12.181 1.00 98.25 396 LEU A O 1
ATOM 3192 N N . ARG A 1 397 ? -18.437 3.421 13.799 1.00 97.69 397 ARG A N 1
ATOM 3193 C CA . ARG A 1 397 ? -19.517 3.909 12.921 1.00 97.69 397 ARG A CA 1
ATOM 3194 C C . ARG A 1 397 ? -19.147 5.229 12.243 1.00 97.69 397 ARG A C 1
ATOM 3196 O O . ARG A 1 397 ? -19.447 5.413 11.066 1.00 97.69 397 ARG A O 1
ATOM 3203 N N . PHE A 1 398 ? -18.464 6.115 12.966 1.00 96.31 398 PHE A N 1
ATOM 3204 C CA . PHE A 1 398 ? -18.040 7.417 12.461 1.00 96.31 398 PHE A CA 1
ATOM 3205 C C . PHE A 1 398 ? -16.953 7.310 11.379 1.00 96.31 398 PHE A C 1
ATOM 3207 O O . PHE A 1 398 ? -17.042 7.981 10.351 1.00 96.31 398 PHE A O 1
ATOM 3214 N N . ILE A 1 399 ? -15.949 6.446 11.568 1.00 97.06 399 ILE A N 1
ATOM 3215 C CA . ILE A 1 399 ? -14.774 6.365 10.678 1.00 97.06 399 ILE A CA 1
ATOM 3216 C C . ILE A 1 399 ? -14.887 5.304 9.576 1.00 97.06 399 ILE A C 1
ATOM 3218 O O . ILE A 1 399 ? -14.182 5.399 8.572 1.00 97.06 399 ILE A O 1
ATOM 3222 N N . MET A 1 400 ? -15.768 4.309 9.718 1.00 95.25 400 MET A N 1
ATOM 3223 C CA . MET A 1 400 ? -15.908 3.173 8.794 1.00 95.25 400 MET A CA 1
ATOM 3224 C C . MET A 1 400 ? -16.039 3.561 7.302 1.00 95.25 400 MET A C 1
ATOM 3226 O O . MET A 1 400 ? -15.414 2.904 6.459 1.00 95.25 400 MET A O 1
ATOM 3230 N N . PRO A 1 401 ? -16.766 4.632 6.915 1.00 93.25 401 PRO A N 1
ATOM 3231 C CA . PRO A 1 401 ? -16.821 5.071 5.515 1.00 93.25 401 PRO A CA 1
ATOM 3232 C C . PRO A 1 401 ? -15.462 5.509 4.946 1.00 93.25 401 PRO A C 1
ATOM 3234 O O . PRO A 1 401 ? -15.255 5.493 3.730 1.00 93.25 401 PRO A O 1
ATOM 3237 N N . TYR A 1 402 ? -14.521 5.876 5.814 1.00 95.06 402 TYR A N 1
ATOM 3238 C CA . TYR A 1 402 ? -13.239 6.478 5.465 1.00 95.06 402 TYR A CA 1
ATOM 3239 C C . TYR A 1 402 ? -12.044 5.548 5.674 1.00 95.06 402 TYR A C 1
ATOM 3241 O O . TYR A 1 402 ? -10.990 5.832 5.119 1.00 95.06 402 TYR A O 1
ATOM 3249 N N . LEU A 1 403 ? -12.205 4.420 6.377 1.00 94.38 403 LEU A N 1
ATOM 3250 C CA . LEU A 1 403 ? -11.168 3.387 6.467 1.00 94.38 403 LEU A CA 1
ATOM 3251 C C . LEU A 1 403 ? -10.847 2.814 5.079 1.00 94.38 403 LEU A C 1
ATOM 3253 O O . LEU A 1 403 ? -11.751 2.497 4.290 1.00 94.38 403 LEU A O 1
ATOM 3257 N N . ARG A 1 404 ? -9.555 2.680 4.797 1.00 92.31 404 ARG A N 1
ATOM 3258 C CA . ARG A 1 404 ? -8.960 2.197 3.545 1.00 92.31 404 ARG A CA 1
ATOM 3259 C C . ARG A 1 404 ? -8.037 1.010 3.763 1.00 92.31 404 ARG A C 1
ATOM 3261 O O . ARG A 1 404 ? -7.893 0.218 2.838 1.00 92.31 404 ARG A O 1
ATOM 3268 N N . HIS A 1 405 ? -7.458 0.848 4.953 1.00 93.06 405 HIS A N 1
ATOM 3269 C CA . HIS A 1 405 ? -6.627 -0.317 5.224 1.00 93.06 405 HIS A CA 1
ATOM 3270 C C . HIS A 1 405 ? -7.498 -1.595 5.196 1.00 93.06 405 HIS A C 1
ATOM 3272 O O . HIS A 1 405 ? -8.451 -1.695 5.977 1.00 93.06 405 HIS A O 1
ATOM 3278 N N . PRO A 1 406 ? -7.158 -2.616 4.385 1.00 91.12 406 PRO A N 1
ATOM 3279 C CA . PRO A 1 406 ? -8.007 -3.792 4.145 1.00 91.12 406 PRO A CA 1
ATOM 3280 C C . PRO A 1 406 ? -8.435 -4.526 5.423 1.00 91.12 406 PRO A C 1
ATOM 3282 O O . PRO A 1 406 ? -9.624 -4.677 5.696 1.00 91.12 406 PRO A O 1
ATOM 3285 N N . LEU A 1 407 ? -7.470 -4.910 6.268 1.00 92.50 407 LEU A N 1
ATOM 3286 C CA . LEU A 1 407 ? -7.759 -5.622 7.519 1.00 92.50 407 LEU A CA 1
ATOM 3287 C C . LEU A 1 407 ? -8.499 -4.778 8.555 1.00 92.50 407 LEU A C 1
ATOM 3289 O O . LEU A 1 407 ? -9.434 -5.267 9.181 1.00 92.50 407 LEU A O 1
ATOM 3293 N N . LYS A 1 408 ? -8.089 -3.522 8.765 1.00 94.81 408 LYS A N 1
ATOM 3294 C CA . LYS A 1 408 ? -8.722 -2.635 9.753 1.00 94.81 408 LYS A CA 1
ATOM 3295 C C . LYS A 1 408 ? -10.180 -2.377 9.361 1.00 94.81 408 LYS A C 1
ATOM 3297 O O . LYS A 1 408 ? -11.073 -2.498 10.196 1.00 94.81 408 LYS A O 1
ATOM 3302 N N . ARG A 1 409 ? -10.437 -2.156 8.068 1.00 94.25 409 ARG A N 1
ATOM 3303 C CA . ARG A 1 409 ? -11.785 -2.059 7.497 1.00 94.25 409 ARG A CA 1
ATOM 3304 C C . ARG A 1 409 ? -12.595 -3.346 7.694 1.00 94.25 409 ARG A C 1
ATOM 3306 O O . ARG A 1 409 ? -13.747 -3.261 8.110 1.00 94.25 409 ARG A O 1
ATOM 3313 N N . LEU A 1 410 ? -12.014 -4.521 7.436 1.00 95.19 410 LEU A N 1
ATOM 3314 C CA . LEU A 1 410 ? -12.673 -5.813 7.669 1.00 95.19 410 LEU A CA 1
ATOM 3315 C C . LEU A 1 410 ? -13.047 -5.998 9.147 1.00 95.19 410 LEU A C 1
ATOM 3317 O O . LEU A 1 410 ? -14.205 -6.271 9.455 1.00 95.19 410 LEU A O 1
ATOM 3321 N N . ARG A 1 411 ? -12.103 -5.774 10.068 1.00 96.38 411 ARG A N 1
ATOM 3322 C CA . ARG A 1 411 ? -12.350 -5.858 11.516 1.00 96.38 411 ARG A CA 1
ATOM 3323 C C . ARG A 1 411 ? -13.462 -4.915 11.960 1.00 96.38 411 ARG A C 1
ATOM 3325 O O . ARG A 1 411 ? -14.336 -5.327 12.714 1.00 96.38 411 ARG A O 1
ATOM 3332 N N . ALA A 1 412 ? -13.461 -3.679 11.463 1.00 97.00 412 ALA A N 1
ATOM 3333 C CA . ALA A 1 412 ? -14.518 -2.713 11.744 1.00 97.00 412 ALA A CA 1
ATOM 3334 C C . ALA A 1 412 ? -15.897 -3.214 11.281 1.00 97.00 412 ALA A C 1
ATOM 3336 O O . ALA A 1 412 ? -16.844 -3.156 12.062 1.00 97.00 412 ALA A O 1
ATOM 3337 N N . LYS A 1 413 ? -16.010 -3.754 10.053 1.00 96.56 413 LYS A N 1
ATOM 3338 C CA . LYS A 1 413 ? -17.265 -4.352 9.552 1.00 96.56 413 LYS A CA 1
ATOM 3339 C C . LYS A 1 413 ? -17.743 -5.481 10.461 1.00 96.56 413 LYS A C 1
ATOM 3341 O O . LYS A 1 413 ? -18.894 -5.457 10.876 1.00 96.56 413 LYS A O 1
ATOM 3346 N N . LEU A 1 414 ? -16.861 -6.424 10.792 1.00 97.75 414 LEU A N 1
ATOM 3347 C CA . LEU A 1 414 ? -17.206 -7.590 11.608 1.00 97.75 414 LEU A CA 1
ATOM 3348 C C . LEU A 1 414 ? -17.673 -7.190 13.011 1.00 97.75 414 LEU A C 1
ATOM 3350 O O . LEU A 1 414 ? -18.707 -7.667 13.464 1.00 97.75 414 LEU A O 1
ATOM 3354 N N . ILE A 1 415 ? -16.963 -6.268 13.670 1.00 98.31 415 ILE A N 1
ATOM 3355 C CA . ILE A 1 415 ? -17.342 -5.774 15.003 1.00 98.31 415 ILE A CA 1
ATOM 3356 C C . ILE A 1 415 ? -18.716 -5.094 14.961 1.00 98.31 415 ILE A C 1
ATOM 3358 O O . ILE A 1 415 ? -19.541 -5.322 15.842 1.00 98.31 415 ILE A O 1
ATOM 3362 N N . LEU A 1 416 ? -18.977 -4.269 13.942 1.00 98.19 416 LEU A N 1
ATOM 3363 C CA . LEU A 1 416 ? -20.273 -3.606 13.786 1.00 98.19 416 LEU A CA 1
ATOM 3364 C C . LEU A 1 416 ? -21.391 -4.599 13.448 1.00 98.19 416 LEU A C 1
ATOM 3366 O O . LEU A 1 416 ? -22.498 -4.441 13.945 1.00 98.19 416 LEU A O 1
ATOM 3370 N N . MET A 1 417 ? -21.120 -5.626 12.641 1.00 98.00 417 MET A N 1
ATOM 3371 C CA . MET A 1 417 ? -22.096 -6.673 12.325 1.00 98.00 417 MET A CA 1
ATOM 3372 C C . MET A 1 417 ? -22.471 -7.496 13.555 1.00 98.00 417 MET A C 1
ATOM 3374 O O . MET A 1 417 ? -23.658 -7.752 13.744 1.00 98.00 417 MET A O 1
ATOM 3378 N N . LEU A 1 418 ? -21.493 -7.852 14.395 1.00 98.06 418 LEU A N 1
ATOM 3379 C CA . LEU A 1 418 ? -21.748 -8.505 15.678 1.00 98.06 418 LEU A CA 1
ATOM 3380 C C . LEU A 1 418 ? -22.601 -7.607 16.580 1.00 98.06 418 LEU A C 1
ATOM 3382 O O . LEU A 1 418 ? -23.649 -8.018 17.064 1.00 98.06 418 LEU A O 1
ATOM 3386 N N . HIS A 1 419 ? -22.180 -6.353 16.763 1.00 97.62 419 HIS A N 1
ATOM 3387 C CA . HIS A 1 419 ? -22.894 -5.393 17.604 1.00 97.62 419 HIS A CA 1
ATOM 3388 C C . HIS A 1 419 ? -24.337 -5.144 17.126 1.00 97.62 419 HIS A C 1
ATOM 3390 O O . HIS A 1 419 ? -25.246 -4.984 17.934 1.00 97.62 419 HIS A O 1
ATOM 3396 N N . ASP A 1 420 ? -24.560 -5.102 15.812 1.00 97.38 420 ASP A N 1
ATOM 3397 C CA . ASP A 1 420 ? -25.885 -4.908 15.216 1.00 97.38 420 ASP A CA 1
ATOM 3398 C C . ASP A 1 420 ? -26.732 -6.202 15.194 1.00 97.38 420 ASP A C 1
ATOM 3400 O O . ASP A 1 420 ? -27.839 -6.185 14.656 1.00 97.38 420 ASP A O 1
ATOM 3404 N N . GLY A 1 421 ? -26.224 -7.325 15.722 1.00 96.81 421 GLY A N 1
ATOM 3405 C CA . GLY A 1 421 ? -26.918 -8.617 15.743 1.00 96.81 421 GLY A CA 1
ATOM 3406 C C . GLY A 1 421 ? -27.107 -9.253 14.362 1.00 96.81 421 GLY A C 1
ATOM 3407 O O . GLY A 1 421 ? -28.026 -10.044 14.167 1.00 96.81 421 GLY A O 1
ATOM 3408 N N . LYS A 1 422 ? -26.279 -8.883 13.376 1.00 97.50 422 LYS A N 1
ATOM 3409 C CA . LYS A 1 422 ? -26.338 -9.425 12.003 1.00 97.50 422 LYS A CA 1
ATOM 3410 C C . LYS A 1 422 ? -25.634 -10.771 11.863 1.00 97.50 422 LYS A C 1
ATOM 3412 O O . LYS A 1 422 ? -25.898 -11.492 10.907 1.00 97.50 422 LYS A O 1
ATOM 3417 N N . ILE A 1 423 ? -24.713 -11.058 12.775 1.00 97.69 423 ILE A N 1
ATOM 3418 C CA . ILE A 1 423 ? -23.997 -12.325 12.914 1.00 97.69 423 ILE A CA 1
ATOM 3419 C C . ILE A 1 423 ? -23.935 -12.668 14.400 1.00 97.69 423 ILE A C 1
ATOM 3421 O O . ILE A 1 423 ? -23.945 -11.762 15.236 1.00 97.69 423 ILE A O 1
ATOM 3425 N N . ASP A 1 424 ? -23.889 -13.957 14.710 1.00 97.00 424 ASP A N 1
ATOM 3426 C CA . ASP A 1 424 ? -23.703 -14.453 16.073 1.00 97.00 424 ASP A CA 1
ATOM 3427 C C . ASP A 1 424 ? -22.219 -14.475 16.483 1.00 97.00 424 ASP A C 1
ATOM 3429 O O . ASP A 1 424 ? -21.322 -14.170 15.687 1.00 97.00 424 ASP A O 1
ATOM 3433 N N . ASP A 1 425 ? -21.969 -14.805 17.752 1.00 96.50 425 ASP A N 1
ATOM 3434 C CA . ASP A 1 425 ? -20.625 -14.855 18.336 1.00 96.50 425 ASP A CA 1
ATOM 3435 C C . ASP A 1 425 ? -19.726 -15.895 17.648 1.00 96.50 425 ASP A C 1
ATOM 3437 O O . ASP A 1 425 ? -18.543 -15.624 17.429 1.00 96.50 425 ASP A O 1
ATOM 3441 N N . ASP A 1 426 ? -20.279 -17.051 17.263 1.00 96.75 426 ASP A N 1
ATOM 3442 C CA . ASP A 1 426 ? -19.537 -18.139 16.616 1.00 96.75 426 ASP A CA 1
ATOM 3443 C C . ASP A 1 426 ? -19.094 -17.735 15.204 1.00 96.75 426 ASP A C 1
ATOM 3445 O O . ASP A 1 426 ? -17.910 -17.812 14.864 1.00 96.75 426 ASP A O 1
ATOM 3449 N N . THR A 1 427 ? -20.023 -17.196 14.413 1.00 97.38 427 THR A N 1
ATOM 3450 C CA . THR A 1 427 ? -19.755 -16.642 13.083 1.00 97.38 427 THR A CA 1
ATOM 3451 C C . THR A 1 427 ? -18.752 -15.496 13.169 1.00 97.38 427 THR A C 1
ATOM 3453 O O . THR A 1 427 ? -17.815 -15.409 12.370 1.00 97.38 427 THR A O 1
ATOM 3456 N N . PHE A 1 428 ? -18.915 -14.594 14.142 1.00 97.62 428 PHE A N 1
ATOM 3457 C CA . PHE A 1 428 ? -17.968 -13.505 14.353 1.00 97.62 428 PHE A CA 1
ATOM 3458 C C . PHE A 1 428 ? -16.578 -14.032 14.705 1.00 97.62 428 PHE A C 1
ATOM 3460 O O . PHE A 1 428 ? -15.599 -13.550 14.135 1.00 97.62 428 PHE A O 1
ATOM 3467 N N . ALA A 1 429 ? -16.468 -15.010 15.605 1.00 96.50 429 ALA A N 1
ATOM 3468 C CA . ALA A 1 429 ? -15.193 -15.606 15.974 1.00 96.50 429 ALA A CA 1
ATOM 3469 C C . ALA A 1 429 ? -14.505 -16.233 14.755 1.00 96.50 429 ALA A C 1
ATOM 3471 O O . ALA A 1 429 ? -13.330 -15.946 14.513 1.00 96.50 429 ALA A O 1
ATOM 3472 N N . GLU A 1 430 ? -15.235 -17.010 13.954 1.00 95.81 430 GLU A N 1
ATOM 3473 C CA . GLU A 1 430 ? -14.721 -17.657 12.745 1.00 95.81 430 GLU A CA 1
ATOM 3474 C C . GLU A 1 430 ? -14.174 -16.633 11.735 1.00 95.81 430 GLU A C 1
ATOM 3476 O O . GLU A 1 430 ? -13.026 -16.734 11.292 1.00 95.81 430 GLU A O 1
ATOM 3481 N N . LEU A 1 431 ? -14.948 -15.588 11.427 1.00 96.31 431 LEU A N 1
ATOM 3482 C CA . LEU A 1 431 ? -14.550 -14.551 10.470 1.00 96.31 431 LEU A CA 1
ATOM 3483 C C . LEU A 1 431 ? -13.444 -13.635 11.014 1.00 96.31 431 LEU A C 1
ATOM 3485 O O . LEU A 1 431 ? -12.507 -13.273 10.300 1.00 96.31 431 LEU A O 1
ATOM 3489 N N . TYR A 1 432 ? -13.537 -13.227 12.282 1.00 95.25 432 TYR A N 1
ATOM 3490 C CA . TYR A 1 432 ? -12.592 -12.292 12.891 1.00 95.25 432 TYR A CA 1
ATOM 3491 C C . TYR A 1 432 ? -11.221 -12.938 13.109 1.00 95.25 432 TYR A C 1
ATOM 3493 O O . TYR A 1 432 ? -10.203 -12.250 12.971 1.00 95.25 432 TYR A O 1
ATOM 3501 N N . ASN A 1 433 ? -11.170 -14.241 13.412 1.00 92.94 433 ASN A N 1
ATOM 3502 C CA . ASN A 1 433 ? -9.920 -14.975 13.611 1.00 92.94 433 ASN A CA 1
ATOM 3503 C C . ASN A 1 433 ? -9.017 -14.938 12.373 1.00 92.94 433 ASN A C 1
ATOM 3505 O O . ASN A 1 433 ? -7.823 -14.712 12.533 1.00 92.94 433 ASN A O 1
ATOM 3509 N N . GLN A 1 434 ? -9.575 -14.984 11.160 1.00 92.44 434 GLN A N 1
ATOM 3510 C CA . GLN A 1 434 ? -8.805 -14.843 9.911 1.00 92.44 434 GLN A CA 1
ATOM 3511 C C . GLN A 1 434 ? -8.055 -13.502 9.814 1.00 92.44 434 GLN A C 1
ATOM 3513 O O . GLN A 1 434 ? -7.042 -13.374 9.130 1.00 92.44 434 GLN A O 1
ATOM 3518 N N . SER A 1 435 ? -8.548 -12.467 10.503 1.00 90.31 435 SER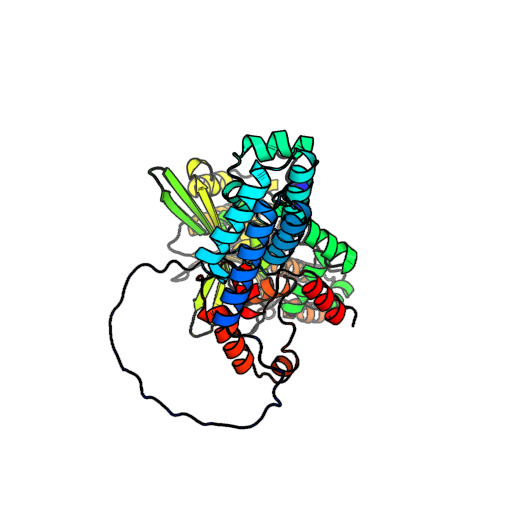 A N 1
ATOM 3519 C CA . SER A 1 435 ? -7.910 -11.151 10.526 1.00 90.31 435 SER A CA 1
ATOM 3520 C C . SER A 1 435 ? -6.824 -11.022 11.594 1.00 90.31 435 SER A C 1
ATOM 3522 O O . SER A 1 435 ? -6.092 -10.028 11.573 1.00 90.31 435 SER A O 1
ATOM 3524 N N . LYS A 1 436 ? -6.751 -11.937 12.572 1.00 88.12 436 LYS A N 1
ATOM 3525 C CA . LYS A 1 436 ? -5.784 -11.865 13.675 1.00 88.12 436 LYS A CA 1
ATOM 3526 C C . LYS A 1 436 ? -4.383 -12.150 13.157 1.00 88.12 436 LYS A C 1
ATOM 3528 O O . LYS A 1 436 ? -4.201 -12.868 12.186 1.00 88.12 436 LYS A O 1
ATOM 3533 N N . TYR A 1 437 ? -3.411 -11.538 13.819 1.00 82.31 437 TYR A N 1
ATOM 3534 C CA . TYR A 1 437 ? -2.026 -11.939 13.654 1.00 82.31 437 TYR A CA 1
ATOM 3535 C C . TYR A 1 437 ? -1.777 -13.137 14.570 1.00 82.31 437 TYR A C 1
ATOM 3537 O O . TYR A 1 437 ? -2.028 -13.022 15.772 1.00 82.31 437 TYR A O 1
ATOM 3545 N N . GLU A 1 438 ? -1.327 -14.240 13.997 1.00 77.19 438 GLU A N 1
ATOM 3546 C CA . GLU A 1 438 ? -0.915 -15.465 14.670 1.00 77.19 438 GLU A CA 1
ATOM 3547 C C . GLU A 1 438 ? 0.544 -15.331 15.149 1.00 77.19 438 GLU A C 1
ATOM 3549 O O . GLU A 1 438 ? 0.933 -14.277 15.675 1.00 77.19 438 GLU A O 1
ATOM 3554 N N . ASP A 1 439 ? 1.324 -16.399 15.017 1.00 74.62 439 ASP A N 1
ATOM 3555 C CA . ASP A 1 439 ? 2.709 -16.509 15.460 1.00 74.62 439 ASP A CA 1
ATOM 3556 C C . ASP A 1 439 ? 3.698 -15.751 14.549 1.00 74.62 439 ASP A C 1
ATOM 3558 O O . ASP A 1 439 ? 3.325 -14.901 13.732 1.00 74.62 439 ASP A O 1
ATOM 3562 N N . GLU A 1 440 ? 4.996 -15.972 14.770 1.00 64.94 440 GLU A N 1
ATOM 3563 C CA . GLU A 1 440 ? 6.071 -15.286 14.043 1.00 64.94 440 GLU A CA 1
ATOM 3564 C C . GLU A 1 440 ? 6.046 -15.567 12.531 1.00 64.94 440 GLU A C 1
ATOM 3566 O O . GLU A 1 440 ? 6.483 -14.707 11.765 1.00 64.94 440 GLU A O 1
ATOM 3571 N N . ASP A 1 441 ? 5.464 -16.698 12.114 1.00 69.19 441 ASP A N 1
ATOM 3572 C CA . ASP A 1 441 ? 5.364 -17.146 10.720 1.00 69.19 441 ASP A CA 1
ATOM 3573 C C . ASP A 1 441 ? 4.050 -16.713 10.036 1.00 69.19 441 ASP A C 1
ATOM 3575 O O . ASP A 1 441 ? 3.759 -17.122 8.905 1.00 69.19 441 ASP A O 1
ATOM 3579 N N . ASP A 1 442 ? 3.235 -15.876 10.691 1.00 80.31 442 ASP A N 1
ATOM 3580 C CA . ASP A 1 442 ? 1.988 -15.385 10.109 1.00 80.31 442 ASP A CA 1
ATOM 3581 C C . ASP A 1 442 ? 2.257 -14.661 8.768 1.00 80.31 442 ASP A C 1
ATOM 3583 O O . ASP A 1 442 ? 3.008 -13.680 8.745 1.00 80.31 442 ASP A O 1
ATOM 3587 N N . PRO A 1 443 ? 1.571 -15.026 7.661 1.00 82.12 443 PRO A N 1
ATOM 3588 C CA . PRO A 1 443 ? 1.790 -14.451 6.328 1.00 82.12 443 PRO A CA 1
ATOM 3589 C C . PRO A 1 443 ? 1.583 -12.926 6.239 1.00 82.12 443 PRO A C 1
ATOM 3591 O O . PRO A 1 443 ? 1.945 -12.297 5.244 1.00 82.12 443 PRO A O 1
ATOM 3594 N N . LYS A 1 444 ? 0.989 -12.303 7.260 1.00 86.88 444 LYS A N 1
ATOM 3595 C CA . LYS A 1 444 ? 0.800 -10.855 7.391 1.00 86.88 444 LYS A CA 1
ATOM 3596 C C . LYS A 1 444 ? 2.043 -10.155 7.944 1.00 86.88 444 LYS A C 1
ATOM 3598 O O . LYS A 1 444 ? 2.217 -8.962 7.685 1.00 86.88 444 LYS A O 1
ATOM 3603 N N . ARG A 1 445 ? 2.898 -10.856 8.697 1.00 82.19 445 ARG A N 1
ATOM 3604 C CA . ARG A 1 445 ? 4.110 -10.331 9.347 1.00 82.19 445 ARG A CA 1
ATOM 3605 C C . ARG A 1 445 ? 5.341 -10.637 8.502 1.00 82.19 445 ARG A C 1
ATOM 3607 O O . ARG A 1 445 ? 5.465 -11.718 7.968 1.00 82.19 445 ARG A O 1
ATOM 3614 N N . GLY A 1 446 ? 6.263 -9.688 8.359 1.00 80.06 446 GLY A N 1
ATOM 3615 C CA . GLY A 1 446 ? 7.564 -9.960 7.729 1.00 80.06 446 GLY A CA 1
ATOM 3616 C C . GLY A 1 446 ? 7.554 -10.232 6.216 1.00 80.06 446 GLY A C 1
ATOM 3617 O O . GLY A 1 446 ? 8.629 -10.321 5.632 1.00 80.06 446 GLY A O 1
ATOM 3618 N N . HIS A 1 447 ? 6.381 -10.304 5.580 1.00 82.00 447 HIS A N 1
ATOM 3619 C CA . HIS A 1 447 ? 6.206 -10.753 4.197 1.00 82.00 447 HIS A CA 1
ATOM 3620 C C . HIS A 1 447 ? 5.866 -9.641 3.186 1.00 82.00 447 HIS A C 1
ATOM 3622 O O . HIS A 1 447 ? 5.179 -9.862 2.181 1.00 82.00 447 HIS A O 1
ATOM 3628 N N . ALA A 1 448 ? 6.319 -8.409 3.444 1.00 80.06 448 ALA A N 1
ATOM 3629 C CA . ALA A 1 448 ? 6.088 -7.262 2.560 1.00 80.06 448 ALA A CA 1
ATOM 3630 C C . ALA A 1 448 ? 6.576 -7.500 1.119 1.00 80.06 448 ALA A C 1
ATOM 3632 O O . ALA A 1 448 ? 5.882 -7.170 0.154 1.00 80.06 448 ALA A O 1
ATOM 3633 N N . VAL A 1 449 ? 7.768 -8.080 0.951 1.00 74.38 449 VAL A N 1
ATOM 3634 C CA . VAL A 1 449 ? 8.343 -8.329 -0.380 1.00 74.38 449 VAL A CA 1
ATOM 3635 C C . VAL A 1 449 ? 7.601 -9.461 -1.088 1.00 74.38 449 VAL A C 1
ATOM 3637 O O . VAL A 1 449 ? 7.300 -9.355 -2.277 1.00 74.38 449 VAL A O 1
ATOM 3640 N N . GLU A 1 450 ? 7.244 -10.523 -0.372 1.00 71.44 450 GLU A N 1
ATOM 3641 C CA . GLU A 1 450 ? 6.461 -11.646 -0.880 1.00 71.44 450 GLU A CA 1
ATOM 3642 C C . GLU A 1 450 ? 5.104 -11.168 -1.399 1.00 71.44 450 GLU A C 1
ATOM 3644 O O . GLU A 1 450 ? 4.725 -11.522 -2.517 1.00 71.44 450 GLU A O 1
ATOM 3649 N N . ALA A 1 451 ? 4.420 -10.296 -0.655 1.00 69.94 451 ALA A N 1
ATOM 3650 C CA . ALA A 1 451 ? 3.159 -9.701 -1.086 1.00 69.94 451 ALA A CA 1
ATOM 3651 C C . ALA A 1 451 ? 3.310 -8.944 -2.418 1.00 69.94 451 ALA A C 1
ATOM 3653 O O . ALA A 1 451 ? 2.542 -9.171 -3.356 1.00 69.94 451 ALA A O 1
ATOM 3654 N N . LEU A 1 452 ? 4.353 -8.114 -2.558 1.00 67.25 452 LEU A N 1
ATOM 3655 C CA . LEU A 1 452 ? 4.626 -7.396 -3.808 1.00 67.25 452 LEU A CA 1
ATOM 3656 C C . LEU A 1 452 ? 4.993 -8.330 -4.967 1.00 67.25 452 LEU A C 1
ATOM 3658 O O . LEU A 1 452 ? 4.559 -8.114 -6.098 1.00 67.25 452 LEU A O 1
ATOM 3662 N N . THR A 1 453 ? 5.768 -9.384 -4.708 1.00 62.47 453 THR A N 1
ATOM 3663 C CA . THR A 1 453 ? 6.155 -10.354 -5.748 1.00 62.47 453 THR A CA 1
ATOM 3664 C C . THR A 1 453 ? 5.008 -11.256 -6.195 1.00 62.47 453 THR A C 1
ATOM 3666 O O . THR A 1 453 ? 5.063 -11.772 -7.310 1.00 62.47 453 THR A O 1
ATOM 3669 N N . ARG A 1 454 ? 3.979 -11.458 -5.361 1.00 59.56 454 ARG A N 1
ATOM 3670 C CA . ARG A 1 454 ? 2.741 -12.160 -5.736 1.00 59.56 454 ARG A CA 1
ATOM 3671 C C . ARG A 1 454 ? 1.769 -11.255 -6.489 1.00 59.56 454 ARG A C 1
ATOM 3673 O O . ARG A 1 454 ? 1.097 -11.726 -7.401 1.00 59.56 454 ARG A O 1
ATOM 3680 N N . ALA A 1 455 ? 1.741 -9.965 -6.154 1.00 49.97 455 ALA A N 1
ATOM 3681 C CA . ALA A 1 455 ? 1.001 -8.957 -6.912 1.00 49.97 455 ALA A CA 1
ATOM 3682 C C . ALA A 1 455 ? 1.620 -8.688 -8.301 1.00 49.97 455 ALA A C 1
ATOM 3684 O O . ALA A 1 455 ? 0.927 -8.249 -9.220 1.00 49.97 455 ALA A O 1
ATOM 3685 N N . ALA A 1 456 ? 2.917 -8.964 -8.475 1.00 47.50 456 ALA A N 1
ATOM 3686 C CA . ALA A 1 456 ? 3.605 -8.858 -9.754 1.00 47.50 456 ALA A CA 1
ATOM 3687 C C . ALA A 1 456 ? 3.430 -10.135 -10.607 1.00 47.50 456 ALA A C 1
ATOM 3689 O O . ALA A 1 456 ? 3.626 -11.245 -10.108 1.00 47.50 456 ALA A O 1
ATOM 3690 N N . PRO A 1 457 ? 3.158 -10.018 -11.920 1.00 44.69 457 PRO A N 1
ATOM 3691 C CA . PRO A 1 457 ? 3.279 -11.149 -12.833 1.00 44.69 457 PRO A CA 1
ATOM 3692 C C . PRO A 1 457 ? 4.730 -11.647 -12.798 1.00 44.69 457 PRO A C 1
ATOM 3694 O O . PRO A 1 457 ? 5.643 -10.932 -13.209 1.00 44.69 457 PRO A O 1
ATOM 3697 N N . GLN A 1 458 ? 4.975 -12.844 -12.261 1.00 46.25 458 GLN A N 1
ATOM 3698 C CA . GLN A 1 458 ? 6.332 -13.385 -12.168 1.00 46.25 458 GLN A CA 1
ATOM 3699 C C . GLN A 1 458 ? 6.807 -13.824 -13.553 1.00 46.25 458 GLN A C 1
ATOM 3701 O O . GLN A 1 458 ? 6.421 -14.874 -14.052 1.00 46.25 458 GLN A O 1
ATOM 3706 N N . THR A 1 459 ? 7.631 -13.001 -14.199 1.00 42.03 459 THR A N 1
ATOM 3707 C CA . THR A 1 459 ? 7.994 -13.191 -15.608 1.00 42.03 459 THR A CA 1
ATOM 3708 C C . THR A 1 459 ? 9.192 -14.098 -15.873 1.00 42.03 459 THR A C 1
ATOM 3710 O O . THR A 1 459 ? 9.492 -14.275 -17.046 1.00 42.03 459 THR A O 1
ATOM 3713 N N . HIS A 1 460 ? 9.914 -14.663 -14.890 1.00 38.47 460 HIS A N 1
ATOM 3714 C CA . HIS A 1 460 ? 11.205 -15.324 -15.193 1.00 38.47 460 HIS A CA 1
ATOM 3715 C C . HIS A 1 460 ? 11.625 -16.504 -14.289 1.00 38.47 460 HIS A C 1
ATOM 3717 O O . HIS A 1 460 ? 12.752 -16.533 -13.801 1.00 38.47 460 HIS A O 1
ATOM 3723 N N . THR A 1 461 ? 10.793 -17.536 -14.121 1.00 42.75 461 THR A N 1
ATOM 3724 C CA . THR A 1 461 ? 11.254 -18.846 -13.590 1.00 42.75 461 THR A CA 1
ATOM 3725 C C . THR A 1 461 ? 10.846 -20.027 -14.474 1.00 42.75 461 THR A C 1
ATOM 3727 O O . THR A 1 461 ? 10.487 -21.106 -14.005 1.00 42.75 461 THR A O 1
ATOM 3730 N N . HIS A 1 462 ? 10.934 -19.844 -15.790 1.00 39.78 462 HIS A N 1
ATOM 3731 C CA . HIS A 1 462 ? 10.781 -20.941 -16.743 1.00 39.78 462 HIS A CA 1
ATOM 3732 C C . HIS A 1 462 ? 12.047 -21.785 -16.791 1.00 39.78 462 HIS A C 1
ATOM 3734 O O . HIS A 1 462 ? 13.077 -21.319 -17.268 1.00 39.78 462 HIS A O 1
ATOM 3740 N N . GLY A 1 463 ? 11.959 -23.016 -16.292 1.00 45.81 463 GLY A N 1
ATOM 3741 C CA . GLY A 1 463 ? 12.998 -24.033 -16.475 1.00 45.81 463 GLY A CA 1
ATOM 3742 C C . GLY A 1 463 ? 13.314 -24.884 -15.246 1.00 45.81 463 GLY A C 1
ATOM 3743 O O . GLY A 1 463 ? 14.003 -25.881 -15.388 1.00 45.81 463 GLY A O 1
ATOM 3744 N N . GLU A 1 464 ? 12.812 -24.536 -14.055 1.00 54.50 464 GLU A N 1
ATOM 3745 C CA . GLU A 1 464 ? 13.245 -25.175 -12.795 1.00 54.50 464 GLU A CA 1
ATOM 3746 C C . GLU A 1 464 ? 12.093 -25.772 -11.962 1.00 54.50 464 GLU A C 1
ATOM 3748 O O . GLU A 1 464 ? 12.230 -25.973 -10.754 1.00 54.50 464 GLU A O 1
ATOM 3753 N N . ARG A 1 465 ? 10.942 -26.072 -12.588 1.00 54.94 465 ARG A N 1
ATOM 3754 C CA . ARG A 1 465 ? 9.733 -26.578 -11.900 1.00 54.94 465 ARG A CA 1
ATOM 3755 C C . ARG A 1 465 ? 10.006 -27.836 -11.066 1.00 54.94 465 ARG A C 1
ATOM 3757 O O . ARG A 1 465 ? 9.609 -27.878 -9.905 1.00 54.94 465 ARG A O 1
ATOM 3764 N N . ASP A 1 466 ? 10.767 -28.789 -11.598 1.00 59.62 466 ASP A N 1
ATOM 3765 C CA . ASP A 1 466 ? 11.105 -30.042 -10.902 1.00 59.62 466 ASP A CA 1
ATOM 3766 C C . ASP A 1 466 ? 12.055 -29.829 -9.715 1.00 59.62 466 ASP A C 1
ATOM 3768 O O . ASP A 1 466 ? 12.057 -30.589 -8.742 1.00 59.62 466 ASP A O 1
ATOM 3772 N N . LYS A 1 467 ? 12.881 -28.779 -9.763 1.00 63.22 467 LYS A N 1
ATOM 3773 C CA . LYS A 1 467 ? 13.751 -28.402 -8.643 1.00 63.22 467 LYS A CA 1
ATOM 3774 C C . LYS A 1 467 ? 12.970 -27.668 -7.559 1.00 63.22 467 LYS A C 1
ATOM 3776 O O . LYS A 1 467 ? 13.226 -27.900 -6.381 1.00 63.22 467 LYS A O 1
ATOM 3781 N N . VAL A 1 468 ? 11.988 -26.848 -7.937 1.00 56.44 468 VAL A N 1
ATOM 3782 C CA . VAL A 1 468 ? 11.066 -26.192 -6.995 1.00 56.44 468 VAL A CA 1
ATOM 3783 C C . VAL A 1 468 ? 10.177 -27.224 -6.295 1.00 56.44 468 VAL A C 1
ATOM 3785 O O . VAL A 1 468 ? 10.119 -27.230 -5.067 1.00 56.44 468 VAL A O 1
ATOM 3788 N N . ALA A 1 469 ? 9.551 -28.138 -7.044 1.00 58.72 469 ALA A N 1
ATOM 3789 C CA . ALA A 1 469 ? 8.718 -29.207 -6.488 1.00 58.72 469 ALA A CA 1
ATOM 3790 C C . ALA A 1 469 ? 9.515 -30.132 -5.550 1.00 58.72 469 ALA A C 1
ATOM 3792 O O . ALA A 1 469 ? 9.038 -30.496 -4.478 1.00 58.72 469 ALA A O 1
ATOM 3793 N N . GLY A 1 470 ? 10.769 -30.434 -5.903 1.00 64.94 470 GLY A N 1
ATOM 3794 C CA . GLY A 1 470 ? 11.689 -31.209 -5.067 1.00 64.94 470 GLY A CA 1
ATOM 3795 C C . GLY A 1 470 ? 12.362 -30.430 -3.929 1.00 64.94 470 GLY A C 1
ATOM 3796 O O . GLY A 1 470 ? 13.266 -30.972 -3.300 1.00 64.94 470 GLY A O 1
ATOM 3797 N N . ARG A 1 471 ? 11.990 -29.163 -3.677 1.00 66.50 471 ARG A N 1
ATOM 3798 C CA . ARG A 1 471 ? 12.607 -28.271 -2.668 1.00 66.50 471 ARG A CA 1
ATOM 3799 C C . ARG A 1 471 ? 14.134 -28.113 -2.801 1.00 66.50 471 ARG A C 1
ATOM 3801 O O . ARG A 1 471 ? 14.825 -27.766 -1.843 1.00 66.50 471 ARG A O 1
ATOM 3808 N N . ARG A 1 472 ? 14.687 -28.301 -4.003 1.00 69.00 472 ARG A N 1
ATOM 3809 C CA . ARG A 1 472 ? 16.127 -28.208 -4.317 1.00 69.00 472 ARG A CA 1
ATOM 3810 C C . ARG A 1 472 ? 16.555 -26.762 -4.577 1.00 69.00 472 ARG A C 1
ATOM 3812 O O . ARG A 1 472 ? 17.171 -26.430 -5.588 1.00 69.00 472 ARG A O 1
ATOM 3819 N N . PHE A 1 473 ? 16.230 -25.870 -3.643 1.00 60.44 473 PHE A N 1
ATOM 3820 C CA . PHE A 1 473 ? 16.453 -24.428 -3.792 1.00 60.44 473 PHE A CA 1
ATOM 3821 C C . PHE A 1 473 ? 17.933 -24.042 -3.868 1.00 60.44 473 PHE A C 1
ATOM 3823 O O . PHE A 1 473 ? 18.265 -23.019 -4.464 1.00 60.44 473 PHE A O 1
ATOM 3830 N N . ASN A 1 474 ? 18.832 -24.850 -3.303 1.00 63.47 474 ASN A N 1
ATOM 3831 C CA . ASN A 1 474 ? 20.271 -24.594 -3.367 1.00 63.47 474 ASN A CA 1
ATOM 3832 C C . ASN A 1 474 ? 20.810 -24.693 -4.799 1.00 63.47 474 ASN A C 1
ATOM 3834 O O . ASN A 1 474 ? 21.603 -23.848 -5.200 1.00 63.47 474 ASN A O 1
ATOM 3838 N N . GLU A 1 475 ? 20.314 -25.635 -5.602 1.00 70.12 475 GLU A N 1
ATOM 3839 C CA . GLU A 1 475 ? 20.697 -25.756 -7.014 1.00 70.12 475 GLU A CA 1
ATOM 3840 C C . GLU A 1 475 ? 20.229 -24.542 -7.827 1.00 70.12 475 GLU A C 1
ATOM 3842 O O . GLU A 1 475 ? 20.976 -24.008 -8.646 1.00 70.12 475 GLU A O 1
ATOM 3847 N N . ILE A 1 476 ? 19.019 -24.048 -7.545 1.00 62.91 476 ILE A N 1
ATOM 3848 C CA . ILE A 1 476 ? 18.477 -22.832 -8.166 1.00 62.91 476 ILE A CA 1
ATOM 3849 C C . ILE A 1 476 ? 19.315 -21.612 -7.760 1.00 62.91 476 ILE A C 1
ATOM 3851 O O . ILE A 1 476 ? 19.669 -20.788 -8.602 1.00 62.91 476 ILE A O 1
ATOM 3855 N N . LYS A 1 477 ? 19.682 -21.501 -6.478 1.00 60.91 477 LYS A N 1
ATOM 3856 C CA . LYS A 1 477 ? 20.531 -20.414 -5.970 1.00 60.91 477 LYS A CA 1
ATOM 3857 C C . LYS A 1 477 ? 21.920 -20.434 -6.605 1.00 60.91 477 LYS A C 1
ATOM 3859 O O . LYS A 1 477 ? 22.393 -19.370 -6.995 1.00 60.91 477 LYS A O 1
ATOM 3864 N N . GLU A 1 478 ? 22.562 -21.594 -6.747 1.00 66.44 478 GLU A N 1
ATOM 3865 C CA . GLU A 1 478 ? 23.866 -21.701 -7.422 1.00 66.44 478 GLU A CA 1
ATOM 3866 C C . GLU A 1 478 ? 23.772 -21.352 -8.905 1.00 66.44 478 GLU A C 1
ATOM 3868 O O . GLU A 1 478 ? 24.598 -20.596 -9.424 1.00 66.44 478 GLU A O 1
ATOM 3873 N N . PHE A 1 479 ? 22.722 -21.823 -9.578 1.00 70.25 479 PHE A N 1
ATOM 3874 C CA . PHE A 1 479 ? 22.459 -21.475 -10.966 1.00 70.25 479 PHE A CA 1
ATOM 3875 C C . PHE A 1 479 ? 22.301 -19.957 -11.140 1.00 70.25 479 PHE A C 1
ATOM 3877 O O . PHE A 1 479 ? 23.016 -19.340 -11.934 1.00 70.25 479 PHE A O 1
ATOM 3884 N N . LEU A 1 480 ? 21.440 -19.318 -10.343 1.00 63.91 480 LEU A N 1
ATOM 3885 C CA . LEU A 1 480 ? 21.246 -17.866 -10.368 1.00 63.91 480 LEU A CA 1
ATOM 3886 C C . LEU A 1 480 ? 22.504 -17.110 -9.935 1.00 63.91 480 LEU A C 1
ATOM 3888 O O . LEU A 1 480 ? 22.786 -16.037 -10.470 1.00 63.91 480 LEU A O 1
ATOM 3892 N N . ARG A 1 481 ? 23.313 -17.662 -9.027 1.00 60.25 481 ARG A N 1
ATOM 3893 C CA . ARG A 1 481 ? 24.590 -17.062 -8.641 1.00 60.25 481 ARG A CA 1
ATOM 3894 C C . ARG A 1 481 ? 25.570 -17.066 -9.805 1.00 60.25 481 ARG A C 1
ATOM 3896 O O . ARG A 1 481 ? 26.161 -16.027 -10.085 1.00 60.25 481 ARG A O 1
ATOM 3903 N N . GLY A 1 482 ? 25.697 -18.181 -10.519 1.00 59.84 482 GLY A N 1
ATOM 3904 C CA . GLY A 1 482 ? 26.561 -18.299 -11.693 1.00 59.84 482 GLY A CA 1
ATOM 3905 C C . GLY A 1 482 ? 26.088 -17.466 -12.885 1.00 59.84 482 GLY A C 1
ATOM 3906 O O . GLY A 1 482 ? 26.912 -16.949 -13.639 1.00 59.84 482 GLY A O 1
ATOM 3907 N N . LYS A 1 483 ? 24.769 -17.305 -13.038 1.00 64.94 483 LYS A N 1
ATOM 3908 C CA . LYS A 1 483 ? 24.151 -16.633 -14.186 1.00 64.94 483 LYS A CA 1
ATOM 3909 C C . LYS A 1 483 ? 23.872 -15.152 -13.964 1.00 64.94 483 LYS A C 1
ATOM 3911 O O . LYS A 1 483 ? 23.989 -14.380 -14.900 1.00 64.94 483 LYS A O 1
ATOM 3916 N N . ILE A 1 484 ? 23.516 -14.717 -12.766 1.00 59.34 484 ILE A N 1
ATOM 3917 C CA . ILE A 1 484 ? 23.056 -13.346 -12.503 1.00 59.34 484 ILE A CA 1
ATOM 3918 C C . ILE A 1 484 ? 23.915 -12.710 -11.412 1.00 59.34 484 ILE A C 1
ATOM 3920 O O . ILE A 1 484 ? 24.598 -11.719 -11.672 1.00 59.34 484 ILE A O 1
ATOM 3924 N N . CYS A 1 485 ? 23.942 -13.287 -10.206 1.00 58.28 485 CYS A N 1
ATOM 3925 C CA . CYS A 1 485 ? 24.496 -12.595 -9.037 1.00 58.28 485 CYS A CA 1
ATOM 3926 C C . CYS A 1 485 ? 26.011 -12.369 -9.127 1.00 58.28 485 CYS A C 1
ATOM 3928 O O . CYS A 1 485 ? 26.486 -11.315 -8.707 1.00 58.28 485 CYS A O 1
ATOM 3930 N N . ARG A 1 486 ? 26.768 -13.301 -9.728 1.00 65.25 486 ARG A N 1
ATOM 3931 C CA . ARG A 1 486 ? 28.221 -13.173 -9.962 1.00 65.25 486 ARG A CA 1
ATOM 3932 C C . ARG A 1 486 ? 28.577 -11.894 -10.717 1.00 65.25 486 ARG A C 1
ATOM 3934 O O . ARG A 1 486 ? 29.684 -11.383 -10.572 1.00 65.25 486 ARG A O 1
ATOM 3941 N N . TYR A 1 487 ? 27.658 -11.390 -11.535 1.00 53.06 487 TYR A N 1
ATOM 3942 C CA . TYR A 1 487 ? 27.900 -10.228 -12.372 1.00 53.06 487 TYR A CA 1
ATOM 3943 C C . TYR A 1 487 ? 27.501 -8.906 -11.715 1.00 53.06 487 TYR A C 1
ATOM 3945 O O . TYR A 1 487 ? 27.877 -7.863 -12.240 1.00 53.06 487 TYR A O 1
ATOM 3953 N N . GLY A 1 488 ? 26.781 -8.904 -10.588 1.00 59.25 488 GLY A N 1
ATOM 3954 C CA . GLY A 1 488 ? 26.334 -7.674 -9.925 1.00 59.25 488 GLY A CA 1
ATOM 3955 C C . GLY A 1 488 ? 25.767 -6.644 -10.918 1.00 59.25 488 GLY A C 1
ATOM 3956 O O . GLY A 1 488 ? 24.911 -6.964 -11.735 1.00 59.25 488 GLY A O 1
ATOM 3957 N N . ALA A 1 489 ? 26.301 -5.418 -10.900 1.00 58.00 489 ALA A N 1
ATOM 3958 C CA . ALA A 1 489 ? 25.945 -4.348 -11.844 1.00 58.00 489 ALA A CA 1
ATOM 3959 C C . ALA A 1 489 ? 26.925 -4.198 -13.034 1.00 58.00 489 ALA A C 1
ATOM 3961 O O . ALA A 1 489 ? 26.939 -3.166 -13.705 1.00 58.00 489 ALA A O 1
ATOM 3962 N N . ILE A 1 490 ? 27.770 -5.202 -13.301 1.00 55.78 490 ILE A N 1
ATOM 3963 C CA . ILE A 1 490 ? 28.800 -5.170 -14.361 1.00 55.78 490 ILE A CA 1
ATOM 3964 C C . ILE A 1 490 ? 28.163 -5.050 -15.760 1.00 55.78 490 ILE A C 1
ATOM 3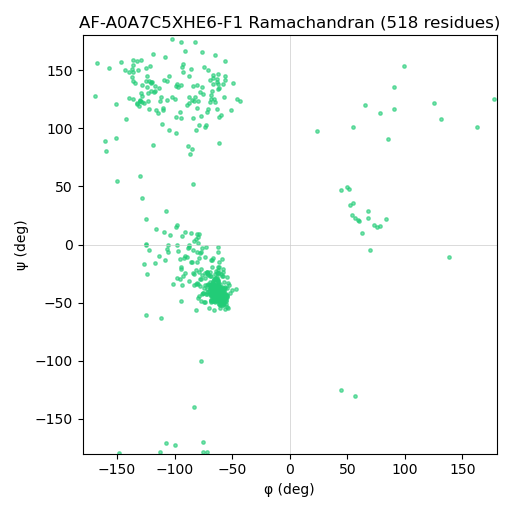966 O O . ILE A 1 490 ? 28.736 -4.443 -16.678 1.00 55.78 490 ILE A O 1
ATOM 3970 N N . TYR A 1 491 ? 26.957 -5.596 -15.935 1.00 48.44 491 TYR A N 1
ATOM 3971 C CA . TYR A 1 491 ? 26.203 -5.540 -17.184 1.00 48.44 491 TYR A CA 1
ATOM 3972 C C . TYR A 1 491 ? 24.849 -4.848 -16.987 1.00 48.44 491 TYR A C 1
ATOM 3974 O O . TYR A 1 491 ? 24.170 -5.113 -15.997 1.00 48.44 491 TYR A O 1
ATOM 3982 N N . PRO A 1 492 ? 24.414 -3.995 -17.937 1.00 48.62 492 PRO A N 1
ATOM 3983 C CA . PRO A 1 492 ? 23.030 -3.535 -17.986 1.00 48.62 492 PRO A CA 1
ATOM 3984 C C . PRO A 1 492 ? 22.064 -4.733 -18.060 1.00 48.62 492 PRO A C 1
ATOM 3986 O O . PRO A 1 492 ? 22.394 -5.690 -18.762 1.00 48.62 492 PRO A O 1
ATOM 3989 N N . PRO A 1 493 ? 20.865 -4.680 -17.448 1.00 48.84 493 PRO A N 1
ATOM 3990 C CA . PRO A 1 493 ? 19.972 -5.843 -17.317 1.00 48.84 493 PRO A CA 1
ATOM 3991 C C . PRO A 1 493 ? 19.682 -6.580 -18.635 1.00 48.84 493 PRO A C 1
ATOM 3993 O O . PRO A 1 493 ? 19.786 -7.801 -18.705 1.00 48.84 493 PRO A O 1
ATOM 3996 N N . LYS A 1 494 ? 19.459 -5.842 -19.731 1.00 46.53 494 LYS A N 1
ATOM 3997 C CA . LYS A 1 494 ? 19.244 -6.424 -21.069 1.00 46.53 494 LYS A CA 1
ATOM 3998 C C . LYS A 1 494 ? 20.454 -7.213 -21.579 1.00 46.53 494 LYS A C 1
ATOM 4000 O O . LYS A 1 494 ? 20.308 -8.197 -22.292 1.00 46.53 494 LYS A O 1
ATOM 4005 N N . GLU A 1 495 ? 21.655 -6.742 -21.266 1.00 51.66 495 GLU A N 1
ATOM 4006 C CA . GLU A 1 495 ? 22.898 -7.393 -21.671 1.00 51.66 495 GLU A CA 1
ATOM 4007 C C . GLU A 1 495 ? 23.249 -8.560 -20.749 1.00 51.66 495 GLU A C 1
ATOM 4009 O O . GLU A 1 495 ? 23.788 -9.554 -21.222 1.00 51.66 495 GLU A O 1
ATOM 4014 N N . LEU A 1 496 ? 22.920 -8.463 -19.458 1.00 55.44 496 LEU A N 1
ATOM 4015 C CA . LEU A 1 496 ? 23.036 -9.582 -18.532 1.00 55.44 496 LEU A CA 1
ATOM 4016 C C . LEU A 1 496 ? 22.127 -10.733 -18.970 1.00 55.44 496 LEU A C 1
ATOM 4018 O O . LEU A 1 496 ? 22.602 -11.852 -19.105 1.00 55.44 496 LEU A O 1
ATOM 4022 N N . LEU A 1 497 ? 20.863 -10.441 -19.290 1.00 57.00 497 LEU A N 1
ATOM 4023 C CA . LEU A 1 497 ? 19.911 -11.431 -19.794 1.00 57.00 497 LEU A CA 1
ATOM 4024 C C . LEU A 1 497 ? 20.451 -12.144 -21.045 1.00 57.00 497 LEU A C 1
ATOM 4026 O O . LEU A 1 497 ? 20.524 -13.370 -21.085 1.00 57.00 497 LEU A O 1
ATOM 4030 N N . MET A 1 498 ? 20.954 -11.371 -22.010 1.00 61.75 498 MET A N 1
ATOM 4031 C CA . MET A 1 498 ? 21.558 -11.911 -23.228 1.00 61.75 498 MET A CA 1
ATOM 4032 C C . MET A 1 498 ? 22.813 -12.744 -22.949 1.00 61.75 498 MET A C 1
ATOM 4034 O O . MET A 1 498 ? 23.015 -13.784 -23.555 1.00 61.75 498 MET A O 1
ATOM 4038 N N . ARG A 1 499 ? 23.679 -12.332 -22.023 1.00 68.56 499 ARG A N 1
ATOM 4039 C CA . ARG A 1 499 ? 24.910 -13.081 -21.713 1.00 68.56 499 ARG A CA 1
ATOM 4040 C C . ARG A 1 499 ? 24.639 -14.371 -20.955 1.00 68.56 499 ARG A C 1
ATOM 4042 O O . ARG A 1 499 ? 25.326 -15.366 -21.164 1.00 68.56 499 ARG A O 1
ATOM 4049 N N . SER A 1 500 ? 23.678 -14.332 -20.051 1.00 68.88 500 SER A N 1
ATOM 4050 C CA . SER A 1 500 ? 23.442 -15.413 -19.105 1.00 68.88 500 SER A CA 1
ATOM 4051 C C . SER A 1 500 ? 22.519 -16.480 -19.677 1.00 68.88 500 SER A C 1
ATOM 4053 O O . SER A 1 500 ? 22.704 -17.667 -19.384 1.00 68.88 500 SER A O 1
ATOM 4055 N N . PHE A 1 501 ? 21.592 -16.060 -20.539 1.00 70.88 501 PHE A N 1
ATOM 4056 C CA . PHE A 1 501 ? 20.522 -16.894 -21.081 1.00 70.88 501 PHE A CA 1
ATOM 4057 C C . PHE A 1 501 ? 20.477 -16.915 -22.617 1.00 70.88 501 PHE A C 1
ATOM 4059 O O . PHE A 1 501 ? 19.647 -17.617 -23.174 1.00 70.88 501 PHE A O 1
ATOM 4066 N N . ASN A 1 502 ? 21.385 -16.204 -23.305 1.00 71.44 502 ASN A N 1
ATOM 4067 C CA . ASN A 1 502 ? 21.400 -16.063 -24.770 1.00 71.44 502 ASN A CA 1
ATOM 4068 C C . ASN A 1 502 ? 20.075 -15.532 -25.340 1.00 71.44 502 ASN A C 1
ATOM 4070 O O . ASN A 1 502 ? 19.650 -15.931 -26.422 1.00 71.44 502 ASN A O 1
ATOM 4074 N N . ASP A 1 503 ? 19.430 -14.634 -24.592 1.00 60.03 503 ASP A N 1
ATOM 4075 C CA . ASP A 1 503 ? 18.071 -14.190 -24.877 1.00 60.03 503 ASP A CA 1
ATOM 4076 C C . ASP A 1 503 ? 17.871 -12.674 -24.752 1.00 60.03 503 ASP A C 1
ATOM 4078 O O . ASP A 1 503 ? 18.574 -11.967 -24.023 1.00 60.03 503 ASP A O 1
ATOM 4082 N N . ALA A 1 504 ? 16.881 -12.154 -25.471 1.00 54.53 504 ALA A N 1
ATOM 4083 C CA . ALA A 1 504 ? 16.428 -10.779 -25.352 1.00 54.53 504 ALA A CA 1
ATOM 4084 C C . ALA A 1 504 ? 15.242 -10.676 -24.383 1.00 54.53 504 ALA A C 1
ATOM 4086 O O . ALA A 1 504 ? 14.689 -11.662 -23.910 1.00 54.53 504 ALA A O 1
ATOM 4087 N N . TYR A 1 505 ? 14.810 -9.445 -24.103 1.00 47.66 505 TYR A N 1
ATOM 4088 C CA . TYR A 1 505 ? 13.497 -9.257 -23.494 1.00 47.66 505 TYR A CA 1
ATOM 4089 C C . TYR A 1 505 ? 12.433 -9.802 -24.440 1.00 47.66 505 TYR A C 1
ATOM 4091 O O . TYR A 1 505 ? 12.180 -9.206 -25.488 1.00 47.66 505 TYR A O 1
ATOM 4099 N N . ASN A 1 506 ? 11.836 -10.916 -24.045 1.00 52.22 506 ASN A N 1
ATOM 4100 C CA . ASN A 1 506 ? 10.792 -11.588 -24.784 1.00 52.22 506 ASN A CA 1
ATOM 4101 C C . ASN A 1 506 ? 9.549 -11.689 -23.892 1.00 52.22 506 ASN A C 1
ATOM 4103 O O . ASN A 1 506 ? 9.581 -12.289 -22.818 1.00 52.22 506 ASN A O 1
ATOM 4107 N N . LEU A 1 507 ? 8.473 -11.038 -24.335 1.00 43.88 507 LEU A N 1
ATOM 4108 C CA . LEU A 1 507 ? 7.200 -10.999 -23.619 1.00 43.88 507 LEU A CA 1
ATOM 4109 C C . LEU A 1 507 ? 6.474 -12.350 -23.678 1.00 43.88 507 LEU A C 1
ATOM 4111 O O . LEU A 1 507 ? 5.687 -12.651 -22.784 1.00 43.88 507 LEU A O 1
ATOM 4115 N N . ASP A 1 508 ? 6.773 -13.179 -24.678 1.00 52.47 508 ASP A N 1
ATOM 4116 C CA . ASP A 1 508 ? 6.115 -14.468 -24.873 1.00 52.47 508 ASP A CA 1
ATOM 4117 C C . ASP A 1 508 ? 6.396 -15.430 -23.718 1.00 52.47 508 ASP A C 1
ATOM 4119 O O . ASP A 1 508 ? 5.529 -16.225 -23.376 1.00 52.47 508 ASP A O 1
ATOM 4123 N N . TYR A 1 509 ? 7.541 -15.312 -23.033 1.00 52.50 509 TYR A N 1
ATOM 4124 C CA . TYR A 1 509 ? 7.801 -16.104 -21.826 1.00 52.50 509 TYR A CA 1
ATOM 4125 C C . TYR A 1 509 ? 6.795 -15.809 -20.720 1.00 52.50 509 TYR A C 1
ATOM 4127 O O . TYR A 1 509 ? 6.226 -16.737 -20.155 1.00 52.50 509 TYR A O 1
ATOM 4135 N N . LEU A 1 510 ? 6.495 -14.532 -20.472 1.00 46.59 510 LEU A N 1
ATOM 4136 C CA . LEU A 1 510 ? 5.456 -14.160 -19.514 1.00 46.59 510 LEU A CA 1
ATOM 4137 C C . LEU A 1 510 ? 4.083 -14.662 -19.966 1.00 46.59 510 LEU A C 1
ATOM 4139 O O . LEU A 1 510 ? 3.328 -15.204 -19.165 1.00 46.59 510 LEU A O 1
ATOM 4143 N N . LEU A 1 511 ? 3.734 -14.461 -21.235 1.00 45.56 511 LEU A N 1
ATOM 4144 C CA . LEU A 1 511 ? 2.419 -14.860 -21.735 1.00 45.56 511 LEU A CA 1
ATOM 4145 C C . LEU A 1 511 ? 2.235 -16.381 -21.650 1.00 45.56 511 LEU A C 1
ATOM 4147 O O . LEU A 1 511 ? 1.170 -16.841 -21.244 1.00 45.56 511 LEU A O 1
ATOM 4151 N N . ASN A 1 512 ? 3.284 -17.149 -21.946 1.00 56.03 512 ASN A N 1
ATOM 4152 C CA . ASN A 1 512 ? 3.288 -18.601 -21.821 1.00 56.03 512 ASN A CA 1
ATOM 4153 C C . ASN A 1 512 ? 3.254 -19.049 -20.353 1.00 56.03 512 ASN A C 1
ATOM 4155 O O . ASN A 1 512 ? 2.517 -19.977 -20.045 1.00 56.03 512 ASN A O 1
ATOM 4159 N N . TYR A 1 513 ? 3.938 -18.363 -19.424 1.00 51.94 513 TYR A N 1
ATOM 4160 C CA . TYR A 1 513 ? 3.782 -18.590 -17.975 1.00 51.94 513 TYR A CA 1
ATOM 4161 C C . TYR A 1 513 ? 2.345 -18.502 -17.519 1.00 51.94 513 TYR A C 1
ATOM 4163 O O . TYR A 1 513 ? 1.840 -19.402 -16.855 1.00 51.94 513 TYR A O 1
ATOM 4171 N N . LEU A 1 514 ? 1.715 -17.376 -17.843 1.00 46.59 514 LEU A N 1
ATOM 4172 C CA . LEU A 1 514 ? 0.388 -17.060 -17.362 1.00 46.59 514 LEU A CA 1
ATOM 4173 C C . LEU A 1 514 ? -0.622 -18.008 -18.001 1.00 46.59 514 LEU A C 1
ATOM 4175 O O . LEU A 1 514 ? -1.502 -18.509 -17.311 1.00 46.59 514 LEU A O 1
ATOM 4179 N N . ARG A 1 515 ? -0.443 -18.325 -19.289 1.00 52.03 515 ARG A N 1
ATOM 4180 C CA . ARG A 1 515 ? -1.247 -19.332 -19.975 1.00 52.03 515 ARG A CA 1
ATOM 4181 C C . ARG A 1 515 ? -1.089 -20.711 -19.330 1.00 52.03 515 ARG A C 1
ATOM 4183 O O . ARG A 1 515 ? -2.096 -21.300 -18.984 1.00 52.03 515 ARG A O 1
ATOM 4190 N N . GLU A 1 516 ? 0.123 -21.209 -19.109 1.00 56.56 516 GLU A N 1
ATOM 4191 C CA . GLU A 1 516 ? 0.325 -22.532 -18.495 1.00 56.56 516 GLU A CA 1
ATOM 4192 C C . GLU A 1 516 ? -0.124 -22.604 -17.031 1.00 56.56 516 GLU A C 1
ATOM 4194 O O . GLU A 1 516 ? -0.569 -23.651 -16.586 1.00 56.56 516 GLU A O 1
ATOM 4199 N N . LYS A 1 517 ? 0.013 -21.521 -16.258 1.00 49.16 517 LYS A N 1
ATOM 4200 C CA . LYS A 1 517 ? -0.335 -21.514 -14.829 1.00 49.16 517 LYS A CA 1
ATOM 4201 C C . LYS A 1 517 ? -1.835 -21.367 -14.573 1.00 49.16 517 LYS A C 1
ATOM 4203 O O . LYS A 1 517 ? -2.315 -21.869 -13.562 1.00 49.16 517 LYS A O 1
ATOM 4208 N N . TYR A 1 518 ? -2.539 -20.616 -15.421 1.00 44.19 518 TYR A N 1
ATOM 4209 C CA . TYR A 1 518 ? -3.937 -20.238 -15.184 1.00 44.19 518 TYR A CA 1
ATOM 4210 C C . TYR A 1 518 ? -4.921 -20.783 -16.226 1.00 44.19 518 TYR A C 1
ATOM 4212 O O . TYR A 1 518 ? -6.120 -20.762 -15.971 1.00 44.19 518 TYR A O 1
ATOM 4220 N N . LEU A 1 519 ? -4.447 -21.241 -17.390 1.00 42.19 519 LEU A N 1
ATOM 4221 C CA . LEU A 1 519 ? -5.271 -21.823 -18.461 1.00 42.19 519 LEU A CA 1
ATOM 4222 C C . LEU A 1 519 ? -4.845 -23.255 -18.836 1.00 42.19 519 LEU A C 1
ATOM 4224 O O . LEU A 1 519 ? -5.470 -23.840 -19.720 1.00 42.19 519 LEU A O 1
ATOM 4228 N N . GLY A 1 520 ? -3.759 -23.762 -18.242 1.00 38.81 520 GLY A N 1
ATOM 4229 C CA . GLY A 1 520 ? -3.196 -25.095 -18.467 1.00 38.81 520 GLY A CA 1
ATOM 4230 C C . GLY A 1 520 ? -3.736 -26.120 -17.490 1.00 38.81 520 GLY A C 1
ATOM 4231 O O . GLY A 1 520 ? -3.812 -25.782 -16.286 1.00 38.81 520 GLY A O 1
#